Protein 7EQE (pdb70)

B-factor: mean 63.47, std 18.51, range [24.86, 197.57]

InterPro domains:
  IPR001647 DNA-binding HTH domain, TetR-type [PF00440] (18-62)
  IPR001647 DNA-binding HTH domain, TetR-type [PR00455] (16-29)
  IPR001647 DNA-binding HTH domain, TetR-type [PR00455] (37-60)
  IPR001647 DNA-binding HTH domain, TetR-type [PS50977] (10-70)
  IPR009057 Homedomain-like superfamily [SSF46689] (4-80)
  IPR023772 DNA-binding HTH domain, TetR-type, conserved site [PS01081] (28-59)
  IPR050109 HTH-type, TetR-like transcriptional regulator [PTHR30055] (5-181)

Foldseek 3Di:
DVVLVVLLVLLLVVCQPPHLVVDAVNSCVSSVHDPVVVCVNPVGSLRSLCVQPPPLQVLLVVLLVVLVVDDLDLVSLLVSLVSVLVSCNCLSVLQSCRDPVSCVSVDPCVRPNVSLVSNLVSQDPPADPQLNVLSVVLSVQSVCVSHCLVVDDDDSVVSSVVSSVVSSVSNVVSD/DVLLVLLLVLLLVCCLVPNLVRDDVNSLVVSPPSSVCVVVQDDDSLVSLVVNVVVLQVQVVVLLVVLVPDDLDLVSLLVSLVSVLVSPVCLSVLVSLVDPVSVVSDAVSVLVNADPPADPQLNVLSVVLNVLSVCVSNPCVPPDDDPVVSSVVSSVVSSVSNVVSD/DLLDPVVLVVLLVLLLVCCLVVNLVRDDCNSCVSVVHDVVSVCSNPVDSLRSLVVNVVVLLVQLVVLLVVLVPDDLDLVSLLVSLVSLLVSPNCLSLLVSCVDPVSCVSPVPPCSLVSNLVNADPPADPQLRVLSVVLNVLSVCVSVVCVPPDDDPVVSSVVSSVVSSVSNVVSD/DLLDPVVLVVLLVLLLVCCLVPNLVRDDCNSCVSVVHDVVSVCSNPVDSLRSLVVNVVVLLVQLVVLLVVLVPDDLDLVSLLVNLVSLLVSPNVLSLLVSLVDPVSCVSVVDVSLVSNCVNQDVPADPQLRVLSVVLSVLSVCVSPVVVPDDDDPVVSSVVSSVVSVVSSVVSD

Sequence (690 aa):
ANTRDKIQSVALELFIERGYEKTSREIAEGLGITKAALYYHFKAKEEILVAISQGLGGPVDELVAWARTQPRTLETKREVLRRYSEALGAAPLFRIQESGAALRTLGIGQTLNDRIAAIGELYQDGASVRSQVRISDALASVHFGAFFLSAIEGDPEEKRKALLESALETLDSSAANTRDKIQSVALELFIERGYEKTSREIAEGLGITKAALYYHFKAKEEILVAISQGLGGPVDELVAWARTQPRTLETKREVLRRYSEALGAAPLFRIQESGAALRTLIAAIGELYQDGASVRSQVRISDALASVHFGAFFLSAIEGDPEEKRKALLESALETLDSSAHVRGANTRDKIQSVALELFIERGYEKTSREIAEGLGITKAALYYHFKAKEEILVAISQGLGGPVDELVAWARTQPRTLETKREVLRRYSEALGAAPLFRIQESGAALRTLGINDRIAAIGELYQDGASVRSQVRISDALASVHFGAFFLSAIEGDPEEKRKALLESALETLDSSAHVRGANTRDKIQSVALELFIERGYEKTSREIAEGLGITKAALYYHFKAKEEILVAISQGLGGPVDELVAWARTQPRTLETKREVLRRYSEALGAAPLFRIQESGAALRTLGNDRIAAIGELYQDGASVRSQVRISDALASVHFGAFFLSAIEGDPEEKRKALLESALETLDSSA

Radius of gyration: 31.15 Å; Cα contacts (8 Å, |Δi|>4): 762; chains: 4; bounding box: 95×66×66 Å

Solvent-accessible surface area: 34467 Å² total

Organism: Streptomyces griseoluteus (NCBI:txid29306)

Nearest PDB structures (foldseek):
  7eqf-assembly2_C  TM=8.360E-01  e=8.182E-18  Streptomyces griseoluteus
  7eqf-assembly1_A  TM=7.571E-01  e=1.511E-18  Streptomyces griseoluteus
  7eqe-assembly2_C  TM=7.696E-01  e=3.054E-18  Streptomyces griseoluteus
  7eqe-assembly2_D  TM=7.606E-01  e=5.117E-18  Streptomyces griseoluteus
  5ovy-assembly1_A  TM=4.197E-01  e=3.338E-02  Mycobacteroides abscessus ATCC 19977

Structure (mmCIF, N/CA/C/O backbone):
data_7EQE
#
_entry.id   7EQE
#
_cell.length_a   163.790
_cell.length_b   53.130
_cell.length_c   102.940
_cell.angle_alpha   90.000
_cell.angle_beta   104.500
_cell.angle_gamma   90.000
#
_symmetry.space_group_name_H-M   'C 1 2 1'
#
loop_
_atom_site.group_PDB
_atom_site.id
_atom_site.type_symbol
_atom_site.label_atom_id
_atom_site.label_alt_id
_atom_site.label_comp_id
_atom_site.label_asym_id
_atom_site.label_entity_id
_atom_site.label_seq_id
_atom_site.pdbx_PDB_ins_code
_atom_site.Cartn_x
_atom_site.Cartn_y
_atom_site.Cartn_z
_atom_site.occupancy
_atom_site.B_iso_or_equiv
_atom_site.auth_seq_id
_atom_site.auth_comp_id
_atom_site.auth_asym_id
_atom_site.auth_atom_id
_atom_site.pdbx_PDB_model_num
ATOM 1 N N . ALA A 1 18 ? 94.005 18.466 9.681 1.00 96.53 10 ALA A N 1
ATOM 2 C CA . ALA A 1 18 ? 94.291 19.047 8.375 1.00 97.90 10 ALA A CA 1
ATOM 3 C C . ALA A 1 18 ? 95.276 20.205 8.497 1.00 98.12 10 ALA A C 1
ATOM 4 O O . ALA A 1 18 ? 95.070 21.126 9.287 1.00 96.09 10 ALA A O 1
ATOM 6 N N . ASN A 1 19 ? 96.354 20.150 7.710 1.00 97.70 11 ASN A N 1
ATOM 7 C CA . ASN A 1 19 ? 97.340 21.225 7.738 1.00 99.99 11 ASN A CA 1
ATOM 8 C C . ASN A 1 19 ? 96.787 22.504 7.122 1.00 91.15 11 ASN A C 1
ATOM 9 O O . ASN A 1 19 ? 97.125 23.604 7.575 1.00 88.79 11 ASN A O 1
ATOM 14 N N . THR A 1 20 ? 95.940 22.384 6.095 1.00 86.21 12 THR A N 1
ATOM 15 C CA . THR A 1 20 ? 95.295 23.564 5.527 1.00 83.55 12 THR A CA 1
ATOM 16 C C . THR A 1 20 ? 94.353 24.219 6.528 1.00 85.50 12 THR A C 1
ATOM 17 O O . THR A 1 20 ? 94.205 25.446 6.529 1.00 78.02 12 THR A O 1
ATOM 21 N N . ARG A 1 21 ? 93.719 23.420 7.387 1.00 81.82 13 ARG A N 1
ATOM 22 C CA . ARG A 1 21 ? 92.798 23.969 8.374 1.00 75.85 13 ARG A CA 1
ATOM 23 C C . ARG A 1 21 ? 93.532 24.847 9.379 1.00 76.57 13 ARG A C 1
ATOM 24 O O . ARG A 1 21 ? 93.031 25.908 9.769 1.00 69.60 13 ARG A O 1
ATOM 32 N N . ASP A 1 22 ? 94.726 24.426 9.805 1.00 75.31 14 ASP A N 1
ATOM 33 C CA . ASP A 1 22 ? 95.507 25.236 10.736 1.00 70.27 14 ASP A CA 1
ATOM 34 C C . ASP A 1 22 ? 96.031 26.498 10.065 1.00 73.17 14 ASP A C 1
ATOM 35 O O . ASP A 1 22 ? 96.122 27.555 10.702 1.00 74.57 14 ASP A O 1
ATOM 40 N N . LYS A 1 23 ? 96.384 26.408 8.780 1.00 74.40 15 LYS A N 1
ATOM 41 C CA . LYS A 1 23 ? 96.908 27.570 8.071 1.00 72.82 15 LYS A CA 1
ATOM 42 C C . LYS A 1 23 ? 95.857 28.664 7.933 1.00 71.45 15 LYS A C 1
ATOM 43 O O . LYS A 1 23 ? 96.199 29.852 7.924 1.00 65.39 15 LYS A O 1
ATOM 49 N N . ILE A 1 24 ? 94.580 28.286 7.829 1.00 71.08 16 ILE A N 1
ATOM 50 C CA . ILE A 1 24 ? 93.513 29.279 7.777 1.00 65.27 16 ILE A CA 1
ATOM 51 C C . ILE A 1 24 ? 93.407 30.014 9.106 1.00 65.33 16 ILE A C 1
ATOM 52 O O . ILE A 1 24 ? 93.246 31.240 9.143 1.00 58.06 16 ILE A O 1
ATOM 57 N N . GLN A 1 25 ? 93.498 29.279 10.217 1.00 63.93 17 GLN A N 1
ATOM 58 C CA . GLN A 1 25 ? 93.375 29.901 11.531 1.00 62.97 17 GLN A CA 1
ATOM 59 C C . GLN A 1 25 ? 94.535 30.849 11.807 1.00 60.74 17 GLN A C 1
ATOM 60 O O . GLN A 1 25 ? 94.346 31.907 12.418 1.00 61.99 17 GLN A O 1
ATOM 66 N N . SER A 1 26 ? 95.741 30.488 11.363 1.00 64.37 18 SER A N 1
ATOM 67 C CA . SER A 1 26 ? 96.898 31.352 11.575 1.00 61.87 18 SER A CA 1
ATOM 68 C C . SER A 1 26 ? 96.759 32.650 10.791 1.00 62.47 18 SER A C 1
ATOM 69 O O . SER A 1 26 ? 96.957 33.742 11.334 1.00 65.07 18 SER A O 1
ATOM 72 N N . VAL A 1 27 ? 96.410 32.548 9.506 1.00 67.60 19 VAL A N 1
ATOM 73 C CA . VAL A 1 27 ? 96.227 33.743 8.688 1.00 64.25 19 VAL A CA 1
ATOM 74 C C . VAL A 1 27 ? 95.071 34.579 9.221 1.00 60.96 19 VAL A C 1
ATOM 75 O O . VAL A 1 27 ? 95.130 35.814 9.230 1.00 65.00 19 VAL A O 1
ATOM 79 N N . ALA A 1 28 ? 94.009 33.920 9.690 1.00 59.40 20 ALA A N 1
ATOM 80 C CA . ALA A 1 28 ? 92.881 34.654 10.253 1.00 64.56 20 ALA A CA 1
ATOM 81 C C . ALA A 1 28 ? 93.273 35.380 11.534 1.00 65.06 20 ALA A C 1
ATOM 82 O O . ALA A 1 28 ? 92.912 36.548 11.722 1.00 58.92 20 ALA A O 1
ATOM 84 N N . LEU A 1 29 ? 94.016 34.709 12.420 1.00 64.53 21 LEU A N 1
ATOM 85 C CA . LEU A 1 29 ? 94.428 35.339 13.671 1.00 67.88 21 LEU A CA 1
ATOM 86 C C . LEU A 1 29 ? 95.305 36.557 13.409 1.00 65.81 21 LEU A C 1
ATOM 87 O O . LEU A 1 29 ? 95.163 37.588 14.077 1.00 73.09 21 LEU A O 1
ATOM 92 N N . GLU A 1 30 ? 96.220 36.456 12.441 1.00 65.00 22 GLU A N 1
ATOM 93 C CA . GLU A 1 30 ? 97.058 37.599 12.095 1.00 75.64 22 GLU A CA 1
ATOM 94 C C . GLU A 1 30 ? 96.217 38.768 11.599 1.00 71.71 22 GLU A C 1
ATOM 95 O O . GLU A 1 30 ? 96.447 39.918 11.991 1.00 71.17 22 GLU A O 1
ATOM 101 N N . LEU A 1 31 ? 95.225 38.492 10.748 1.00 65.46 23 LEU A N 1
ATOM 102 C CA . LEU A 1 31 ? 94.346 39.552 10.268 1.00 66.44 23 LEU A CA 1
ATOM 103 C C . LEU A 1 31 ? 93.419 40.042 11.373 1.00 69.09 23 LEU A C 1
ATOM 104 O O . LEU A 1 31 ? 93.074 41.229 11.419 1.00 70.40 23 LEU A O 1
ATOM 109 N N . PHE A 1 32 ? 92.998 39.141 12.268 1.00 69.61 24 PHE A N 1
ATOM 110 C CA . PHE A 1 32 ? 92.174 39.554 13.401 1.00 71.02 24 PHE A CA 1
ATOM 111 C C . PHE A 1 32 ? 92.899 40.582 14.260 1.00 72.79 24 PHE A C 1
ATOM 112 O O . PHE A 1 32 ? 92.296 41.559 14.719 1.00 70.20 24 PHE A O 1
ATOM 120 N N . ILE A 1 33 ? 94.197 40.377 14.487 1.00 75.21 25 ILE A N 1
ATOM 121 C CA . ILE A 1 33 ? 94.976 41.298 15.308 1.00 77.44 25 ILE A CA 1
ATOM 122 C C . ILE A 1 33 ? 95.286 42.581 14.546 1.00 78.89 25 ILE A C 1
ATOM 123 O O . ILE A 1 33 ? 95.198 43.681 15.102 1.00 75.00 25 ILE A O 1
ATOM 128 N N . GLU A 1 34 ? 95.637 42.463 13.263 1.00 80.17 26 GLU A N 1
ATOM 129 C CA . GLU A 1 34 ? 96.138 43.614 12.517 1.00 81.03 26 GLU A CA 1
ATOM 130 C C . GLU A 1 34 ? 95.055 44.667 12.317 1.00 77.28 26 GLU A C 1
ATOM 131 O O . GLU A 1 34 ? 95.263 45.849 12.616 1.00 82.13 26 GLU A O 1
ATOM 137 N N . ARG A 1 35 ? 93.890 44.261 11.809 1.00 81.03 27 ARG A N 1
ATOM 138 C CA . ARG A 1 35 ? 92.844 45.204 11.447 1.00 84.38 27 ARG A CA 1
ATOM 139 C C . ARG A 1 35 ? 91.535 45.008 12.200 1.00 78.97 27 ARG A C 1
ATOM 140 O O . ARG A 1 35 ? 90.654 45.870 12.099 1.00 76.34 27 ARG A O 1
ATOM 148 N N . GLY A 1 36 ? 91.379 43.927 12.942 1.00 74.81 28 GLY A N 1
ATOM 149 C CA . GLY A 1 36 ? 90.168 43.737 13.714 1.00 68.75 28 GLY A CA 1
ATOM 150 C C . GLY A 1 36 ? 89.358 42.556 13.212 1.00 75.51 28 GLY A C 1
ATOM 151 O O . GLY A 1 36 ? 89.351 42.229 12.017 1.00 78.54 28 GLY A O 1
ATOM 152 N N . TYR A 1 37 ? 88.657 41.901 14.142 1.00 74.87 29 TYR A N 1
ATOM 153 C CA . TYR A 1 37 ? 87.837 40.749 13.783 1.00 72.57 29 TYR A CA 1
ATOM 154 C C . TYR A 1 37 ? 86.639 41.162 12.936 1.00 76.61 29 TYR A C 1
ATOM 155 O O . TYR A 1 37 ? 86.309 40.492 11.951 1.00 80.46 29 TYR A O 1
ATOM 164 N N . GLU A 1 38 ? 85.973 42.257 13.307 1.00 77.30 30 GLU A N 1
ATOM 165 C CA . GLU A 1 38 ? 84.804 42.698 12.553 1.00 77.64 30 GLU A CA 1
ATOM 166 C C . GLU A 1 38 ? 85.207 43.354 11.238 1.00 75.46 30 GLU A C 1
ATOM 167 O O . GLU A 1 38 ? 84.496 43.231 10.234 1.00 73.71 30 GLU A O 1
ATOM 173 N N . LYS A 1 39 ? 86.345 44.055 11.225 1.00 78.34 31 LYS A N 1
ATOM 174 C CA . LYS A 1 39 ? 86.781 44.740 10.012 1.00 78.44 31 LYS A CA 1
ATOM 175 C C . LYS A 1 39 ? 87.190 43.748 8.930 1.00 80.68 31 LYS A C 1
ATOM 176 O O . LYS A 1 39 ? 86.875 43.944 7.750 1.00 92.52 31 LYS A O 1
ATOM 182 N N . THR A 1 40 ? 87.894 42.685 9.305 1.00 69.82 32 THR A N 1
ATOM 183 C CA . THR A 1 40 ? 88.305 41.691 8.328 1.00 77.56 32 THR A CA 1
ATOM 184 C C . THR A 1 40 ? 87.106 40.858 7.881 1.00 76.27 32 THR A C 1
ATOM 185 O O . THR A 1 40 ? 86.090 40.751 8.574 1.00 78.28 32 THR A O 1
ATOM 189 N N . SER A 1 41 ? 87.234 40.267 6.696 1.00 74.06 33 SER A N 1
ATOM 190 C CA . SER A 1 41 ? 86.165 39.490 6.090 1.00 71.81 33 SER A CA 1
ATOM 191 C C . SER A 1 41 ? 86.731 38.193 5.528 1.00 66.72 33 SER A C 1
ATOM 192 O O . SER A 1 41 ? 87.947 38.003 5.436 1.00 62.88 33 SER A O 1
ATOM 203 N N . ARG A 1 43 ? 86.580 37.385 2.545 1.00 70.69 35 ARG A N 1
ATOM 204 C CA . ARG A 1 43 ? 87.269 37.777 1.321 1.00 70.65 35 ARG A CA 1
ATOM 205 C C . ARG A 1 43 ? 88.738 38.082 1.588 1.00 69.16 35 ARG A C 1
ATOM 206 O O . ARG A 1 43 ? 89.612 37.710 0.796 1.00 70.41 35 ARG A O 1
ATOM 214 N N . GLU A 1 44 ? 89.033 38.741 2.710 1.00 70.78 36 GLU A N 1
ATOM 215 C CA . GLU A 1 44 ? 90.415 39.075 3.034 1.00 65.63 36 GLU A CA 1
ATOM 216 C C . GLU A 1 44 ? 91.189 37.874 3.562 1.00 60.54 36 GLU A C 1
ATOM 217 O O . GLU A 1 44 ? 92.416 37.824 3.425 1.00 55.70 36 GLU A O 1
ATOM 223 N N . ILE A 1 45 ? 90.501 36.907 4.168 1.00 61.72 37 ILE A N 1
ATOM 224 C CA . ILE A 1 45 ? 91.185 35.738 4.710 1.00 63.25 37 ILE A CA 1
ATOM 225 C C . ILE A 1 45 ? 91.560 34.766 3.598 1.00 59.24 37 ILE A C 1
ATOM 226 O O . ILE A 1 45 ? 92.647 34.177 3.615 1.00 53.24 37 ILE A O 1
ATOM 231 N N . ALA A 1 46 ? 90.679 34.591 2.612 1.00 62.79 38 ALA A N 1
ATOM 232 C CA . ALA A 1 46 ? 90.991 33.711 1.492 1.00 55.52 38 ALA A CA 1
ATOM 233 C C . ALA A 1 46 ? 92.091 34.298 0.616 1.00 65.66 38 ALA A C 1
ATOM 234 O O . ALA A 1 46 ? 92.969 33.567 0.141 1.00 60.55 38 ALA A O 1
ATOM 236 N N . GLU A 1 47 ? 92.064 35.615 0.391 1.00 61.41 39 GLU A N 1
ATOM 237 C CA . GLU A 1 47 ? 93.101 36.246 -0.419 1.00 65.24 39 GLU A CA 1
ATOM 238 C C . GLU A 1 47 ? 94.458 36.214 0.274 1.00 68.72 39 GLU A C 1
ATOM 239 O O . GLU A 1 47 ? 95.492 36.119 -0.396 1.00 65.03 39 GLU A O 1
ATOM 245 N N . GLY A 1 48 ? 94.476 36.288 1.606 1.00 69.35 40 GLY A N 1
ATOM 246 C CA . GLY A 1 48 ? 95.742 36.270 2.320 1.00 65.66 40 GLY A CA 1
ATOM 247 C C . GLY A 1 48 ? 96.437 34.923 2.255 1.00 60.89 40 GLY A C 1
ATOM 248 O O . GLY A 1 48 ? 97.667 34.852 2.185 1.00 64.49 40 GLY A O 1
ATOM 249 N N . LEU A 1 49 ? 95.663 33.837 2.281 1.00 59.15 41 LEU A N 1
ATOM 250 C CA . LEU A 1 49 ? 96.254 32.507 2.196 1.00 69.91 41 LEU A CA 1
ATOM 251 C C . LEU A 1 49 ? 96.596 32.127 0.761 1.00 69.34 41 LEU A C 1
ATOM 252 O O . LEU A 1 49 ? 97.536 31.358 0.535 1.00 70.45 41 LEU A O 1
ATOM 257 N N . GLY A 1 50 ? 95.862 32.655 -0.210 1.00 66.01 42 GLY A N 1
ATOM 258 C CA . GLY A 1 50 ? 96.060 32.299 -1.597 1.00 61.00 42 GLY A CA 1
ATOM 259 C C . GLY A 1 50 ? 95.128 31.236 -2.129 1.00 64.79 42 GLY A C 1
ATOM 260 O O . GLY A 1 50 ? 95.426 30.647 -3.175 1.00 64.37 42 GLY A O 1
ATOM 261 N N . ILE A 1 51 ? 94.021 30.964 -1.446 1.00 63.96 43 ILE A N 1
ATOM 262 C CA . ILE A 1 51 ? 93.047 29.985 -1.897 1.00 58.70 43 ILE A CA 1
ATOM 263 C C . ILE A 1 51 ? 91.779 30.715 -2.330 1.00 60.08 43 ILE A C 1
ATOM 264 O O . ILE A 1 51 ? 91.628 31.922 -2.135 1.00 56.63 43 ILE A O 1
ATOM 269 N N . THR A 1 52 ? 90.861 29.965 -2.931 1.00 57.69 44 THR A N 1
ATOM 270 C CA . THR A 1 52 ? 89.625 30.545 -3.429 1.00 54.99 44 THR A CA 1
ATOM 271 C C . THR A 1 52 ? 88.593 30.663 -2.312 1.00 60.77 44 THR A C 1
ATOM 272 O O . THR A 1 52 ? 88.720 30.062 -1.242 1.00 58.74 44 THR A O 1
ATOM 276 N N . LYS A 1 53 ? 87.557 31.464 -2.579 1.00 61.04 45 LYS A N 1
ATOM 277 C CA . LYS A 1 53 ? 86.457 31.596 -1.629 1.00 56.99 45 LYS A CA 1
ATOM 278 C C . LYS A 1 53 ? 85.799 30.250 -1.360 1.00 54.65 45 LYS A C 1
ATOM 279 O O . LYS A 1 53 ? 85.480 29.924 -0.211 1.00 57.35 45 LYS A O 1
ATOM 285 N N . ALA A 1 54 ? 85.592 29.450 -2.409 1.00 56.66 46 ALA A N 1
ATOM 286 C CA . ALA A 1 54 ? 84.963 28.146 -2.235 1.00 54.44 46 ALA A CA 1
ATOM 287 C C . ALA A 1 54 ? 85.840 27.212 -1.411 1.00 53.79 46 ALA A C 1
ATOM 288 O O . ALA A 1 54 ? 85.329 26.400 -0.631 1.00 58.42 46 ALA A O 1
ATOM 290 N N . ALA A 1 55 ? 87.161 27.309 -1.571 1.00 56.93 47 ALA A N 1
ATOM 291 C CA . ALA A 1 55 ? 88.060 26.489 -0.765 1.00 60.92 47 ALA A CA 1
ATOM 292 C C . ALA A 1 55 ? 88.024 26.910 0.699 1.00 58.08 47 ALA A C 1
ATOM 293 O O . ALA A 1 55 ? 88.145 26.068 1.597 1.00 53.00 47 ALA A O 1
ATOM 295 N N . LEU A 1 56 ? 87.854 28.209 0.958 1.00 52.58 48 LEU A N 1
ATOM 296 C CA . LEU A 1 56 ? 87.778 28.685 2.336 1.00 56.30 48 LEU A CA 1
ATOM 297 C C . LEU A 1 56 ? 86.500 28.211 3.018 1.00 53.72 48 LEU A C 1
ATOM 298 O O . LEU A 1 56 ? 86.534 27.769 4.172 1.00 53.41 48 LEU A O 1
ATOM 303 N N . TYR A 1 57 ? 85.363 28.294 2.321 1.00 56.74 49 TYR A N 1
ATOM 304 C CA . TYR A 1 57 ? 84.094 27.894 2.920 1.00 55.68 49 TYR A CA 1
ATOM 305 C C . TYR A 1 57 ? 83.979 26.385 3.094 1.00 59.01 49 TYR A C 1
ATOM 306 O O . TYR A 1 57 ? 83.144 25.928 3.882 1.00 64.34 49 TYR A O 1
ATOM 315 N N . TYR A 1 58 ? 84.794 25.603 2.384 1.00 53.47 50 TYR A N 1
ATOM 316 C CA . TYR A 1 58 ? 84.772 24.157 2.573 1.00 54.03 50 TYR A CA 1
ATOM 317 C C . TYR A 1 58 ? 85.276 23.777 3.960 1.00 56.02 50 TYR A C 1
ATOM 318 O O . TYR A 1 58 ? 84.779 22.823 4.568 1.00 58.75 50 TYR A O 1
ATOM 327 N N . HIS A 1 59 ? 86.262 24.512 4.473 1.00 56.15 51 HIS A N 1
ATOM 328 C CA . HIS A 1 59 ? 86.815 24.230 5.791 1.00 62.48 51 HIS A CA 1
ATOM 329 C C . HIS A 1 59 ? 86.050 24.924 6.909 1.00 62.20 51 HIS A C 1
ATOM 330 O O . HIS A 1 59 ? 85.947 24.377 8.013 1.00 58.32 51 HIS A O 1
ATOM 337 N N . PHE A 1 60 ? 85.507 26.113 6.650 1.00 54.23 52 PHE A N 1
ATOM 338 C CA . PHE A 1 60 ? 84.779 26.872 7.658 1.00 54.62 52 PHE A CA 1
ATOM 339 C C . PHE A 1 60 ? 83.586 27.557 7.012 1.00 57.68 52 PHE A C 1
ATOM 340 O O . PHE A 1 60 ? 83.748 28.305 6.043 1.00 59.46 52 PHE A O 1
ATOM 348 N N . LYS A 1 61 ? 82.393 27.312 7.560 1.00 54.03 53 LYS A N 1
ATOM 349 C CA . LYS A 1 61 ? 81.168 27.835 6.964 1.00 51.17 53 LYS A CA 1
ATOM 350 C C . LYS A 1 61 ? 81.006 29.334 7.182 1.00 53.64 53 LYS A C 1
ATOM 351 O O . LYS A 1 61 ? 80.307 29.993 6.405 1.00 58.76 53 LYS A O 1
ATOM 357 N N . ALA A 1 62 ? 81.625 29.889 8.221 1.00 46.09 54 ALA A N 1
ATOM 358 C CA . ALA A 1 62 ? 81.517 31.316 8.490 1.00 54.63 54 ALA A CA 1
ATOM 359 C C . ALA A 1 62 ? 82.748 31.779 9.255 1.00 52.21 54 ALA A C 1
ATOM 360 O O . ALA A 1 62 ? 83.526 30.973 9.773 1.00 54.63 54 ALA A O 1
ATOM 362 N N . LYS A 1 63 ? 82.915 33.104 9.317 1.00 44.68 55 LYS A N 1
ATOM 363 C CA . LYS A 1 63 ? 84.044 33.678 10.044 1.00 45.94 55 LYS A CA 1
ATOM 364 C C . LYS A 1 63 ? 83.995 33.319 11.523 1.00 54.27 55 LYS A C 1
ATOM 365 O O . LYS A 1 63 ? 85.043 33.191 12.167 1.00 52.46 55 LYS A O 1
ATOM 371 N N . GLU A 1 64 ? 82.791 33.154 12.075 1.00 54.28 56 GLU A N 1
ATOM 372 C CA . GLU A 1 64 ? 82.657 32.792 13.481 1.00 55.83 56 GLU A CA 1
ATOM 373 C C . GLU A 1 64 ? 83.227 31.409 13.766 1.00 52.80 56 GLU A C 1
ATOM 374 O O . GLU A 1 64 ? 83.742 31.170 14.863 1.00 56.85 56 GLU A O 1
ATOM 380 N N . GLU A 1 65 ? 83.151 30.491 12.800 1.00 51.56 57 GLU A N 1
ATOM 381 C CA . GLU A 1 65 ? 83.657 29.143 13.035 1.00 58.90 57 GLU A CA 1
ATOM 382 C C . GLU A 1 65 ? 85.177 29.122 13.118 1.00 58.84 57 GLU A C 1
ATOM 383 O O . GLU A 1 65 ? 85.746 28.263 13.802 1.00 53.60 57 GLU A O 1
ATOM 389 N N . ILE A 1 66 ? 85.849 30.053 12.437 1.00 52.60 58 ILE A N 1
ATOM 390 C CA . ILE A 1 66 ? 87.298 30.159 12.567 1.00 54.58 58 ILE A CA 1
ATOM 391 C C . ILE A 1 66 ? 87.667 30.677 13.950 1.00 52.78 58 ILE A C 1
ATOM 392 O O . ILE A 1 66 ? 88.622 30.199 14.575 1.00 51.04 58 ILE A O 1
ATOM 397 N N . LEU A 1 67 ? 86.917 31.660 14.450 1.00 49.75 59 LEU A N 1
ATOM 398 C CA . LEU A 1 67 ? 87.184 32.196 15.779 1.00 51.91 59 LEU A CA 1
ATOM 399 C C . LEU A 1 67 ? 86.957 31.141 16.856 1.00 50.89 59 LEU A C 1
ATOM 400 O O . LEU A 1 67 ? 87.692 31.087 17.848 1.00 52.84 59 LEU A O 1
ATOM 405 N N . VAL A 1 68 ? 85.946 30.289 16.675 1.00 47.58 60 VAL A N 1
ATOM 406 C CA . VAL A 1 68 ? 85.717 29.208 17.628 1.00 51.00 60 VAL A CA 1
ATOM 407 C C . VAL A 1 68 ? 86.859 28.200 17.575 1.00 58.60 60 VAL A C 1
ATOM 408 O O . VAL A 1 68 ? 87.333 27.726 18.615 1.00 60.25 60 VAL A O 1
ATOM 412 N N . ALA A 1 69 ? 87.331 27.869 16.370 1.00 58.68 61 ALA A N 1
ATOM 413 C CA . ALA A 1 69 ? 88.437 26.926 16.245 1.00 53.02 61 ALA A CA 1
ATOM 414 C C . ALA A 1 69 ? 89.734 27.498 16.805 1.00 55.56 61 ALA A C 1
ATOM 415 O O . ALA A 1 69 ? 90.572 26.744 17.313 1.00 57.54 61 ALA A O 1
ATOM 417 N N . ILE A 1 70 ? 89.917 28.818 16.724 1.00 55.42 62 ILE A N 1
ATOM 418 C CA . ILE A 1 70 ? 91.119 29.441 17.273 1.00 52.11 62 ILE A CA 1
ATOM 419 C C . ILE A 1 70 ? 91.150 29.295 18.789 1.00 57.63 62 ILE A C 1
ATOM 420 O O . ILE A 1 70 ? 92.187 28.961 19.376 1.00 64.38 62 ILE A O 1
ATOM 425 N N . SER A 1 71 ? 90.015 29.529 19.444 1.00 61.92 63 SER A N 1
ATOM 426 C CA . SER A 1 71 ? 89.914 29.446 20.895 1.00 64.49 63 SER A CA 1
ATOM 427 C C . SER A 1 71 ? 89.684 28.027 21.400 1.00 62.53 63 SER A C 1
ATOM 428 O O . SER A 1 71 ? 89.393 27.850 22.588 1.00 75.58 63 SER A O 1
ATOM 431 N N . GLN A 1 72 ? 89.807 27.022 20.538 1.00 69.11 64 GLN A N 1
ATOM 432 C CA . GLN A 1 72 ? 89.468 25.652 20.894 1.00 70.19 64 GLN A CA 1
ATOM 433 C C . GLN A 1 72 ? 90.674 24.932 21.481 1.00 72.40 64 GLN A C 1
ATOM 434 O O . GLN A 1 72 ? 91.811 25.148 21.053 1.00 68.88 64 GLN A O 1
ATOM 440 N N . GLY A 1 73 ? 90.414 24.081 22.471 1.00 84.35 65 GLY A N 1
ATOM 441 C CA . GLY A 1 73 ? 91.444 23.260 23.078 1.00 86.79 65 GLY A CA 1
ATOM 442 C C . GLY A 1 73 ? 92.365 24.004 24.024 1.00 89.57 65 GLY A C 1
ATOM 443 O O . GLY A 1 73 ? 93.025 23.391 24.870 1.00 91.43 65 GLY A O 1
ATOM 444 N N . LEU A 1 74 ? 92.413 25.332 23.895 1.00 86.37 66 LEU A N 1
ATOM 445 C CA . LEU A 1 74 ? 93.318 26.141 24.703 1.00 83.14 66 LEU A CA 1
ATOM 446 C C . LEU A 1 74 ? 92.886 26.221 26.161 1.00 77.21 66 LEU A C 1
ATOM 447 O O . LEU A 1 74 ? 93.723 26.496 27.027 1.00 79.84 66 LEU A O 1
ATOM 452 N N . GLY A 1 75 ? 91.609 25.986 26.453 1.00 77.64 67 GLY A N 1
ATOM 453 C CA . GLY A 1 75 ? 91.089 26.052 27.801 1.00 64.26 67 GLY A CA 1
ATOM 454 C C . GLY A 1 75 ? 91.045 24.742 28.556 1.00 77.59 67 GLY A C 1
ATOM 455 O O . GLY A 1 75 ? 90.547 24.713 29.685 1.00 71.38 67 GLY A O 1
ATOM 456 N N . GLY A 1 76 ? 91.543 23.656 27.968 1.00 82.71 68 GLY A N 1
ATOM 457 C CA . GLY A 1 76 ? 91.587 22.367 28.619 1.00 62.46 68 GLY A CA 1
ATOM 458 C C . GLY A 1 76 ? 92.366 22.338 29.924 1.00 66.29 68 GLY A C 1
ATOM 459 O O . GLY A 1 76 ? 91.881 21.826 30.938 1.00 58.86 68 GLY A O 1
ATOM 460 N N . PRO A 1 77 ? 93.600 22.860 29.922 1.00 66.41 69 PRO A N 1
ATOM 461 C CA . PRO A 1 77 ? 94.399 22.853 31.161 1.00 58.83 69 PRO A CA 1
ATOM 462 C C . PRO A 1 77 ? 93.749 23.570 32.336 1.00 52.26 69 PRO A C 1
ATOM 463 O O . PRO A 1 77 ? 94.121 23.294 33.483 1.00 52.90 69 PRO A O 1
ATOM 467 N N . VAL A 1 78 ? 92.802 24.478 32.095 1.00 52.39 70 VAL A N 1
ATOM 468 C CA . VAL A 1 78 ? 92.156 25.189 33.197 1.00 53.24 70 VAL A CA 1
ATOM 469 C C . VAL A 1 78 ? 91.274 24.242 34.000 1.00 52.59 70 VAL A C 1
ATOM 470 O O . VAL A 1 78 ? 91.303 24.238 35.237 1.00 49.42 70 VAL A O 1
ATOM 474 N N . ASP A 1 79 ? 90.466 23.434 33.308 1.00 60.70 71 ASP A N 1
ATOM 475 C CA . ASP A 1 79 ? 89.633 22.453 33.996 1.00 55.05 71 ASP A CA 1
ATOM 476 C C . ASP A 1 79 ? 90.486 21.459 34.773 1.00 43.75 71 ASP A C 1
ATOM 477 O O . ASP A 1 79 ? 90.129 21.060 35.887 1.00 50.14 71 ASP A O 1
ATOM 482 N N . GLU A 1 80 ? 91.621 21.053 34.199 1.00 41.32 72 GLU A N 1
ATOM 483 C CA . GLU A 1 80 ? 92.545 20.181 34.915 1.00 53.06 72 GLU A CA 1
ATOM 484 C C . GLU A 1 80 ? 93.147 20.879 36.129 1.00 52.79 72 GLU A C 1
ATOM 485 O O . GLU A 1 80 ? 93.442 20.222 37.134 1.00 55.61 72 GLU A O 1
ATOM 491 N N . LEU A 1 81 ? 93.331 22.200 36.059 1.00 54.14 73 LEU A N 1
ATOM 492 C CA . LEU A 1 81 ? 93.876 22.931 37.198 1.00 52.22 73 LEU A CA 1
ATOM 493 C C . LEU A 1 81 ? 92.889 22.957 38.359 1.00 42.55 73 LEU A C 1
ATOM 494 O O . LEU A 1 81 ? 93.288 22.825 39.522 1.00 40.47 73 LEU A O 1
ATOM 499 N N . VAL A 1 82 ? 91.598 23.117 38.062 1.00 37.34 74 VAL A N 1
ATOM 500 C CA . VAL A 1 82 ? 90.584 23.150 39.113 1.00 42.28 74 VAL A CA 1
ATOM 501 C C . VAL A 1 82 ? 90.484 21.796 39.805 1.00 54.53 74 VAL A C 1
ATOM 502 O O . VAL A 1 82 ? 90.470 21.711 41.039 1.00 56.88 74 VAL A O 1
ATOM 506 N N . ALA A 1 83 ? 90.404 20.716 39.021 1.00 49.20 75 ALA A N 1
ATOM 507 C CA . ALA A 1 83 ? 90.310 19.381 39.604 1.00 50.28 75 ALA A CA 1
ATOM 508 C C . ALA A 1 83 ? 91.552 19.053 40.425 1.00 49.65 75 ALA A C 1
ATOM 509 O O . ALA A 1 83 ? 91.471 18.363 41.449 1.00 47.54 75 ALA A O 1
ATOM 511 N N . TRP A 1 84 ? 92.715 19.542 39.987 1.00 47.55 76 TRP A N 1
ATOM 512 C CA . TRP A 1 84 ? 93.945 19.344 40.746 1.00 44.34 76 TRP A CA 1
ATOM 513 C C . TRP A 1 84 ? 93.968 20.189 42.015 1.00 48.53 76 TRP A C 1
ATOM 514 O O . TRP A 1 84 ? 94.596 19.800 43.007 1.00 51.98 76 TRP A O 1
ATOM 525 N N . ALA A 1 85 ? 93.291 21.340 42.005 1.00 45.93 77 ALA A N 1
ATOM 526 C CA . ALA A 1 85 ? 93.305 22.217 43.171 1.00 47.36 77 ALA A CA 1
ATOM 527 C C . ALA A 1 85 ? 92.484 21.646 44.318 1.00 43.56 77 ALA A C 1
ATOM 528 O O . ALA A 1 85 ? 92.837 21.839 45.487 1.00 47.44 77 ALA A O 1
ATOM 530 N N . ARG A 1 86 ? 91.394 20.943 44.012 1.00 42.95 78 ARG A N 1
ATOM 531 C CA . ARG A 1 86 ? 90.604 20.282 45.044 1.00 51.68 78 ARG A CA 1
ATOM 532 C C . ARG A 1 86 ? 91.312 19.072 45.639 1.00 49.33 78 ARG A C 1
ATOM 533 O O . ARG A 1 86 ? 90.731 18.386 46.486 1.00 50.41 78 ARG A O 1
ATOM 541 N N . THR A 1 87 ? 92.548 18.807 45.216 1.00 48.41 79 THR A N 1
ATOM 542 C CA . THR A 1 87 ? 93.339 17.673 45.664 1.00 44.64 79 THR A CA 1
ATOM 543 C C . THR A 1 87 ? 94.482 18.073 46.589 1.00 43.26 79 THR A C 1
ATOM 544 O O . THR A 1 87 ? 94.953 17.237 47.368 1.00 50.42 79 THR A O 1
ATOM 548 N N . GLN A 1 88 ? 94.892 19.337 46.570 1.00 40.33 80 GLN A N 1
ATOM 549 C CA . GLN A 1 88 ? 96.038 19.876 47.282 1.00 42.12 80 GLN A CA 1
ATOM 550 C C . GLN A 1 88 ? 95.638 20.423 48.649 1.00 38.21 80 GLN A C 1
ATOM 551 O O . GLN A 1 88 ? 94.478 20.788 48.866 1.00 38.89 80 GLN A O 1
ATOM 557 N N . PRO A 1 89 ? 96.580 20.484 49.588 1.00 37.82 81 PRO A N 1
ATOM 558 C CA . PRO A 1 89 ? 96.293 21.135 50.869 1.00 39.49 81 PRO A CA 1
ATOM 559 C C . PRO A 1 89 ? 96.228 22.645 50.713 1.00 39.98 81 PRO A C 1
ATOM 560 O O . PRO A 1 89 ? 96.887 23.235 49.855 1.00 39.27 81 PRO A O 1
ATOM 564 N N . ARG A 1 90 ? 95.414 23.274 51.562 1.00 47.55 82 ARG A N 1
ATOM 565 C CA . ARG A 1 90 ? 95.212 24.723 51.512 1.00 44.26 82 ARG A CA 1
ATOM 566 C C . ARG A 1 90 ? 96.394 25.422 52.187 1.00 45.09 82 ARG A C 1
ATOM 567 O O . ARG A 1 90 ? 96.301 25.980 53.282 1.00 51.10 82 ARG A O 1
ATOM 575 N N . THR A 1 91 ? 97.530 25.380 51.499 1.00 38.54 83 THR A N 1
ATOM 576 C CA . THR A 1 91 ? 98.768 25.983 51.965 1.00 43.56 83 THR A CA 1
ATOM 577 C C . THR A 1 91 ? 99.232 27.045 50.974 1.00 51.16 83 THR A C 1
ATOM 578 O O . THR A 1 91 ? 98.740 27.137 49.846 1.00 52.60 83 THR A O 1
ATOM 582 N N . LEU A 1 92 ? 100.198 27.854 51.414 1.00 41.98 84 LEU A N 1
ATOM 583 C CA . LEU A 1 92 ? 100.692 28.938 50.570 1.00 47.67 84 LEU A CA 1
ATOM 584 C C . LEU A 1 92 ? 101.475 28.410 49.375 1.00 46.38 84 LEU A C 1
ATOM 585 O O . LEU A 1 92 ? 101.466 29.032 48.307 1.00 47.62 84 LEU A O 1
ATOM 590 N N . GLU A 1 93 ? 102.157 27.275 49.534 1.00 51.14 85 GLU A N 1
ATOM 591 C CA . GLU A 1 93 ? 102.839 26.663 48.399 1.00 45.31 85 GLU A CA 1
ATOM 592 C C . GLU A 1 93 ? 101.847 26.181 47.349 1.00 42.17 85 GLU A C 1
ATOM 593 O O . GLU A 1 93 ? 102.142 26.231 46.150 1.00 41.17 85 GLU A O 1
ATOM 599 N N . THR A 1 94 ? 100.669 25.720 47.775 1.00 38.94 86 THR A N 1
ATOM 600 C CA . THR A 1 94 ? 99.640 25.331 46.817 1.00 39.02 86 THR A CA 1
ATOM 601 C C . THR A 1 94 ? 99.140 26.537 46.033 1.00 40.59 86 THR A C 1
ATOM 602 O O . THR A 1 94 ? 99.119 26.516 44.798 1.00 39.36 86 THR A O 1
ATOM 606 N N . LYS A 1 95 ? 98.727 27.597 46.737 1.00 42.95 87 LYS A N 1
ATOM 607 C CA . LYS A 1 95 ? 98.299 28.821 46.065 1.00 36.33 87 LYS A CA 1
ATOM 608 C C . LYS A 1 95 ? 99.367 29.319 45.102 1.00 33.33 87 LYS A C 1
ATOM 609 O O . LYS A 1 95 ? 99.058 29.784 44.000 1.00 33.76 87 LYS A O 1
ATOM 615 N N . ARG A 1 96 ? 100.636 29.215 45.501 1.00 31.33 88 ARG A N 1
ATOM 616 C CA . ARG A 1 96 ? 101.728 29.625 44.629 1.00 37.48 88 ARG A CA 1
ATOM 617 C C . ARG A 1 96 ? 101.782 28.778 43.364 1.00 46.18 88 ARG A C 1
ATOM 618 O O . ARG A 1 96 ? 102.155 29.280 42.297 1.00 44.97 88 ARG A O 1
ATOM 626 N N . GLU A 1 97 ? 101.397 27.503 43.455 1.00 43.85 89 GLU A N 1
ATOM 627 C CA . GLU A 1 97 ? 101.518 26.605 42.311 1.00 40.20 89 GLU A CA 1
ATOM 628 C C . GLU A 1 97 ? 100.352 26.753 41.339 1.00 46.66 89 GLU A C 1
ATOM 629 O O . GLU A 1 97 ? 100.545 26.638 40.123 1.00 35.44 89 GLU A O 1
ATOM 635 N N . VAL A 1 98 ? 99.137 27.000 41.840 1.00 34.38 90 VAL A N 1
ATOM 636 C CA . VAL A 1 98 ? 98.030 27.243 40.918 1.00 38.27 90 VAL A CA 1
ATOM 637 C C . VAL A 1 98 ? 98.226 28.574 40.205 1.00 41.56 90 VAL A C 1
ATOM 638 O O . VAL A 1 98 ? 97.741 28.764 39.084 1.00 43.18 90 VAL A O 1
ATOM 642 N N . LEU A 1 99 ? 98.942 29.510 40.832 1.00 40.17 91 LEU A N 1
ATOM 643 C CA . LEU A 1 99 ? 99.261 30.769 40.171 1.00 39.19 91 LEU A CA 1
ATOM 644 C C . LEU A 1 99 ? 100.178 30.530 38.979 1.00 46.97 91 LEU A C 1
ATOM 645 O O . LEU A 1 99 ? 99.945 31.052 37.882 1.00 33.60 91 LEU A O 1
ATOM 650 N N . ARG A 1 100 ? 101.221 29.719 39.175 1.00 36.97 92 ARG A N 1
ATOM 651 C CA . ARG A 1 100 ? 102.140 29.407 38.086 1.00 42.64 92 ARG A CA 1
ATOM 652 C C . ARG A 1 100 ? 101.472 28.568 37.004 1.00 44.78 92 ARG A C 1
ATOM 653 O O . ARG A 1 100 ? 101.806 28.707 35.821 1.00 38.38 92 ARG A O 1
ATOM 661 N N . ARG A 1 101 ? 100.530 27.699 37.382 1.00 36.85 93 ARG A N 1
ATOM 662 C CA . ARG A 1 101 ? 99.848 26.865 36.399 1.00 42.38 93 ARG A CA 1
ATOM 663 C C . ARG A 1 101 ? 98.750 27.624 35.669 1.00 37.69 93 ARG A C 1
ATOM 664 O O . ARG A 1 101 ? 98.499 27.357 34.488 1.00 39.87 93 ARG A O 1
ATOM 672 N N . TYR A 1 102 ? 98.081 28.559 36.345 1.00 43.35 94 TYR A N 1
ATOM 673 C CA . TYR A 1 102 ? 97.093 29.382 35.657 1.00 46.41 94 TYR A CA 1
ATOM 674 C C . TYR A 1 102 ? 97.763 30.303 34.648 1.00 40.09 94 TYR A C 1
ATOM 675 O O . TYR A 1 102 ? 97.209 30.564 33.574 1.00 39.66 94 TYR A O 1
ATOM 684 N N . SER A 1 103 ? 98.965 30.792 34.967 1.00 36.36 95 SER A N 1
ATOM 685 C CA . SER A 1 103 ? 99.706 31.609 34.011 1.00 40.58 95 SER A CA 1
ATOM 686 C C . SER A 1 103 ? 100.067 30.812 32.764 1.00 47.66 95 SER A C 1
ATOM 687 O O . SER A 1 103 ? 99.959 31.320 31.642 1.00 47.51 95 SER A O 1
ATOM 690 N N . GLU A 1 104 ? 100.502 29.560 32.940 1.00 46.06 96 GLU A N 1
ATOM 691 C CA . GLU A 1 104 ? 100.809 28.713 31.791 1.00 37.36 96 GLU A CA 1
ATOM 692 C C . GLU A 1 104 ? 99.571 28.443 30.948 1.00 40.42 96 GLU A C 1
ATOM 693 O O . GLU A 1 104 ? 99.664 28.347 29.718 1.00 44.08 96 GLU A O 1
ATOM 699 N N . ALA A 1 105 ? 98.408 28.315 31.590 1.00 36.86 97 ALA A N 1
ATOM 700 C CA . ALA A 1 105 ? 97.180 28.011 30.864 1.00 39.23 97 ALA A CA 1
ATOM 701 C C . ALA A 1 105 ? 96.780 29.143 29.925 1.00 49.55 97 ALA A C 1
ATOM 702 O O . ALA A 1 105 ? 96.077 28.905 28.937 1.00 51.76 97 ALA A O 1
ATOM 704 N N . LEU A 1 106 ? 97.213 30.370 30.209 1.00 52.96 98 LEU A N 1
ATOM 705 C CA . LEU A 1 106 ? 96.892 31.525 29.382 1.00 51.12 98 LEU A CA 1
ATOM 706 C C . LEU A 1 106 ? 98.016 31.901 28.429 1.00 47.77 98 LEU A C 1
ATOM 707 O O . LEU A 1 106 ? 97.971 32.979 27.828 1.00 65.54 98 LEU A O 1
ATOM 720 N N . GLY A 1 108 ? 98.948 30.703 25.443 1.00 63.62 100 GLY A N 1
ATOM 721 C CA . GLY A 1 108 ? 98.486 30.821 24.081 1.00 72.87 100 GLY A CA 1
ATOM 722 C C . GLY A 1 108 ? 97.217 31.617 23.880 1.00 74.38 100 GLY A C 1
ATOM 723 O O . GLY A 1 108 ? 96.837 31.873 22.733 1.00 69.02 100 GLY A O 1
ATOM 724 N N . ALA A 1 109 ? 96.542 32.030 24.948 1.00 74.42 101 ALA A N 1
ATOM 725 C CA . ALA A 1 109 ? 95.287 32.757 24.818 1.00 72.22 101 ALA A CA 1
ATOM 726 C C . ALA A 1 109 ? 95.466 34.269 24.833 1.00 61.55 101 ALA A C 1
ATOM 727 O O . ALA A 1 109 ? 94.466 34.991 24.820 1.00 70.83 101 ALA A O 1
ATOM 729 N N . ALA A 1 110 ? 96.703 34.765 24.857 1.00 70.91 102 ALA A N 1
ATOM 730 C CA . ALA A 1 110 ? 96.912 36.210 24.866 1.00 74.59 102 ALA A CA 1
ATOM 731 C C . ALA A 1 110 ? 96.442 36.896 23.585 1.00 75.34 102 ALA A C 1
ATOM 732 O O . ALA A 1 110 ? 95.802 37.955 23.691 1.00 78.57 102 ALA A O 1
ATOM 734 N N . PRO A 1 111 ? 96.716 36.385 22.377 1.00 76.98 103 PRO A N 1
ATOM 735 C CA . PRO A 1 111 ? 96.154 37.047 21.189 1.00 70.86 103 PRO A CA 1
ATOM 736 C C . PRO A 1 111 ? 94.642 36.955 21.118 1.00 66.54 103 PRO A C 1
ATOM 737 O O . PRO A 1 111 ? 94.000 37.890 20.625 1.00 61.32 103 PRO A O 1
ATOM 741 N N . LEU A 1 112 ? 94.051 35.857 21.599 1.00 65.44 104 LEU A N 1
ATOM 742 C CA . LEU A 1 112 ? 92.597 35.731 21.586 1.00 63.96 104 LEU A CA 1
ATOM 743 C C . LEU A 1 112 ? 91.944 36.773 22.483 1.00 68.22 104 LEU A C 1
ATOM 744 O O . LEU A 1 112 ? 90.922 37.363 22.118 1.00 68.96 104 LEU A O 1
ATOM 749 N N . PHE A 1 113 ? 92.517 37.010 23.666 1.00 68.53 105 PHE A N 1
ATOM 750 C CA . PHE A 1 113 ? 91.947 38.002 24.571 1.00 69.98 105 PHE A CA 1
ATOM 751 C C . PHE A 1 113 ? 92.071 39.409 24.005 1.00 67.65 105 PHE A C 1
ATOM 752 O O . PHE A 1 113 ? 91.266 40.286 24.339 1.00 72.28 105 PHE A O 1
ATOM 760 N N . ARG A 1 114 ? 93.067 39.644 23.151 1.00 63.83 106 ARG A N 1
ATOM 761 C CA . ARG A 1 114 ? 93.168 40.934 22.479 1.00 72.02 106 ARG A CA 1
ATOM 762 C C . ARG A 1 114 ? 92.037 41.113 21.475 1.00 74.85 106 ARG A C 1
ATOM 763 O O . ARG A 1 114 ? 91.536 42.228 21.285 1.00 75.49 106 ARG A O 1
ATOM 771 N N . ILE A 1 115 ? 91.618 40.024 20.828 1.00 76.89 107 ILE A N 1
ATOM 772 C CA . ILE A 1 115 ? 90.526 40.107 19.864 1.00 72.12 107 ILE A CA 1
ATOM 773 C C . ILE A 1 115 ? 89.223 40.448 20.569 1.00 73.38 107 ILE A C 1
ATOM 774 O O . ILE A 1 115 ? 88.438 41.275 20.090 1.00 74.44 107 ILE A O 1
ATOM 787 N N . GLN A 1 117 ? 88.832 42.098 23.210 1.00 78.51 109 GLN A N 1
ATOM 788 C CA . GLN A 1 117 ? 88.857 43.480 23.676 1.00 79.56 109 GLN A CA 1
ATOM 789 C C . GLN A 1 117 ? 88.487 44.452 22.561 1.00 82.26 109 GLN A C 1
ATOM 790 O O . GLN A 1 117 ? 87.714 45.392 22.782 1.00 92.40 109 GLN A O 1
ATOM 796 N N . GLU A 1 118 ? 89.030 44.245 21.363 1.00 76.21 110 GLU A N 1
ATOM 797 C CA . GLU A 1 118 ? 88.873 45.177 20.254 1.00 74.81 110 GLU A CA 1
ATOM 798 C C . GLU A 1 118 ? 87.667 44.868 19.373 1.00 75.47 110 GLU A C 1
ATOM 799 O O . GLU A 1 118 ? 87.495 45.515 18.334 1.00 79.90 110 GLU A O 1
ATOM 805 N N . SER A 1 119 ? 86.831 43.905 19.756 1.00 71.06 111 SER A N 1
ATOM 806 C CA . SER A 1 119 ? 85.691 43.509 18.933 1.00 65.65 111 SER A CA 1
ATOM 807 C C . SER A 1 119 ? 84.577 43.021 19.848 1.00 72.92 111 SER A C 1
ATOM 808 O O . SER A 1 119 ? 84.713 41.972 20.485 1.00 66.44 111 SER A O 1
ATOM 811 N N . GLY A 1 120 ? 83.481 43.779 19.912 1.00 77.14 112 GLY A N 1
ATOM 812 C CA . GLY A 1 120 ? 82.333 43.334 20.682 1.00 69.43 112 GLY A CA 1
ATOM 813 C C . GLY A 1 120 ? 81.646 42.132 20.069 1.00 76.86 112 GLY A C 1
ATOM 814 O O . GLY A 1 120 ? 81.012 41.346 20.780 1.00 71.53 112 GLY A O 1
ATOM 815 N N . ALA A 1 121 ? 81.762 41.970 18.749 1.00 78.44 113 ALA A N 1
ATOM 816 C CA . ALA A 1 121 ? 81.176 40.808 18.088 1.00 69.40 113 ALA A CA 1
ATOM 817 C C . ALA A 1 121 ? 81.952 39.539 18.416 1.00 70.15 113 ALA A C 1
ATOM 818 O O . ALA A 1 121 ? 81.359 38.468 18.584 1.00 69.96 113 ALA A O 1
ATOM 820 N N . ALA A 1 122 ? 83.281 39.638 18.503 1.00 70.82 114 ALA A N 1
ATOM 821 C CA . ALA A 1 122 ? 84.080 38.489 18.918 1.00 68.71 114 ALA A CA 1
ATOM 822 C C . ALA A 1 122 ? 83.835 38.153 20.382 1.00 63.36 114 ALA A C 1
ATOM 823 O O . ALA A 1 122 ? 83.784 36.976 20.758 1.00 60.72 114 ALA A O 1
ATOM 825 N N . LEU A 1 123 ? 83.681 39.177 21.223 1.00 64.89 115 LEU A N 1
ATOM 826 C CA . LEU A 1 123 ? 83.398 38.943 22.634 1.00 70.32 115 LEU A CA 1
ATOM 827 C C . LEU A 1 123 ? 82.041 38.276 22.815 1.00 68.51 115 LEU A C 1
ATOM 828 O O . LEU A 1 123 ? 81.892 37.362 23.636 1.00 62.63 115 LEU A O 1
ATOM 833 N N . ARG A 1 124 ? 81.041 38.715 22.050 1.00 72.38 116 ARG A N 1
ATOM 834 C CA . ARG A 1 124 ? 79.718 38.107 22.135 1.00 71.61 116 ARG A CA 1
ATOM 835 C C . ARG A 1 124 ? 79.709 36.692 21.569 1.00 66.66 116 ARG A C 1
ATOM 836 O O . ARG A 1 124 ? 78.990 35.827 22.083 1.00 62.10 116 ARG A O 1
ATOM 844 N N . THR A 1 125 ? 80.498 36.436 20.524 1.00 67.49 117 THR A N 1
ATOM 845 C CA . THR A 1 125 ? 80.498 35.120 19.893 1.00 59.08 117 THR A CA 1
ATOM 846 C C . THR A 1 125 ? 81.044 34.058 20.839 1.00 57.99 117 THR A C 1
ATOM 847 O O . THR A 1 125 ? 80.391 33.039 21.092 1.00 63.04 117 THR A O 1
ATOM 851 N N . LEU A 1 126 ? 82.249 34.277 21.367 1.00 64.28 118 LEU A N 1
ATOM 852 C CA . LEU A 1 126 ? 82.829 33.320 22.304 1.00 63.73 118 LEU A CA 1
ATOM 853 C C . LEU A 1 126 ? 82.113 33.362 23.648 1.00 75.85 118 LEU A C 1
ATOM 854 O O . LEU A 1 126 ? 81.703 32.323 24.179 1.00 78.07 118 LEU A O 1
ATOM 859 N N . GLY A 1 127 ? 81.954 34.556 24.213 1.00 77.76 119 GLY A N 1
ATOM 860 C CA . GLY A 1 127 ? 81.338 34.703 25.517 1.00 82.07 119 GLY A CA 1
ATOM 861 C C . GLY A 1 127 ? 82.360 34.788 26.630 1.00 99.73 119 GLY A C 1
ATOM 862 O O . GLY A 1 127 ? 83.132 33.849 26.845 1.00 106.08 119 GLY A O 1
ATOM 863 N N . ILE A 1 128 ? 82.380 35.916 27.346 1.00 106.62 120 ILE A N 1
ATOM 864 C CA . ILE A 1 128 ? 83.360 36.092 28.412 1.00 109.29 120 ILE A CA 1
ATOM 865 C C . ILE A 1 128 ? 82.992 35.254 29.631 1.00 113.26 120 ILE A C 1
ATOM 866 O O . ILE A 1 128 ? 83.874 34.806 30.375 1.00 109.36 120 ILE A O 1
ATOM 871 N N . GLY A 1 129 ? 81.699 35.012 29.849 1.00 112.19 121 GLY A N 1
ATOM 872 C CA . GLY A 1 129 ? 81.289 34.211 30.991 1.00 106.43 121 GLY A CA 1
ATOM 873 C C . GLY A 1 129 ? 81.649 32.745 30.842 1.00 111.18 121 GLY A C 1
ATOM 874 O O . GLY A 1 129 ? 82.095 32.106 31.800 1.00 109.68 121 GLY A O 1
ATOM 875 N N . GLN A 1 130 ? 81.463 32.190 29.641 1.00 117.34 122 GLN A N 1
ATOM 876 C CA . GLN A 1 130 ? 81.756 30.777 29.428 1.00 115.69 122 GLN A CA 1
ATOM 877 C C . GLN A 1 130 ? 83.253 30.532 29.278 1.00 114.47 122 GLN A C 1
ATOM 878 O O . GLN A 1 130 ? 83.748 29.462 29.652 1.00 116.41 122 GLN A O 1
ATOM 884 N N . THR A 1 131 ? 83.985 31.509 28.750 1.00 117.17 123 THR A N 1
ATOM 885 C CA . THR A 1 131 ? 85.432 31.402 28.573 1.00 118.58 123 THR A CA 1
ATOM 886 C C . THR A 1 131 ? 86.118 32.016 29.788 1.00 118.57 123 THR A C 1
ATOM 887 O O . THR A 1 131 ? 86.345 33.226 29.837 1.00 117.61 123 THR A O 1
ATOM 891 N N . LEU A 1 132 ? 86.417 31.183 30.789 1.00 116.14 124 LEU A N 1
ATOM 892 C CA . LEU A 1 132 ? 87.277 31.571 31.909 1.00 114.38 124 LEU A CA 1
ATOM 893 C C . LEU A 1 132 ? 86.658 32.690 32.744 1.00 110.15 124 LEU A C 1
ATOM 894 O O . LEU A 1 132 ? 87.227 33.773 32.904 1.00 111.47 124 LEU A O 1
ATOM 899 N N . ASN A 1 133 ? 85.476 32.415 33.286 1.00 104.84 125 ASN A N 1
ATOM 900 C CA . ASN A 1 133 ? 84.859 33.308 34.257 1.00 106.17 125 ASN A CA 1
ATOM 901 C C . ASN A 1 133 ? 84.302 32.491 35.414 1.00 99.68 125 ASN A C 1
ATOM 902 O O . ASN A 1 133 ? 84.520 32.829 36.582 1.00 100.35 125 ASN A O 1
ATOM 907 N N . ASP A 1 134 ? 83.591 31.408 35.098 1.00 101.85 126 ASP A N 1
ATOM 908 C CA . ASP A 1 134 ? 83.209 30.452 36.131 1.00 102.16 126 ASP A CA 1
ATOM 909 C C . ASP A 1 134 ? 84.439 29.781 36.733 1.00 98.08 126 ASP A C 1
ATOM 910 O O . ASP A 1 134 ? 84.470 29.479 37.932 1.00 90.81 126 ASP A O 1
ATOM 915 N N . ARG A 1 135 ? 85.470 29.553 35.916 1.00 93.03 127 ARG A N 1
ATOM 916 C CA . ARG A 1 135 ? 86.682 28.915 36.417 1.00 85.13 127 ARG A CA 1
ATOM 917 C C . ARG A 1 135 ? 87.494 29.869 37.284 1.00 79.46 127 ARG A C 1
ATOM 918 O O . ARG A 1 135 ? 88.126 29.443 38.258 1.00 71.36 127 ARG A O 1
ATOM 926 N N . ILE A 1 136 ? 87.490 31.163 36.951 1.00 78.89 128 ILE A N 1
ATOM 927 C CA . ILE A 1 136 ? 88.144 32.145 37.811 1.00 77.10 128 ILE A CA 1
ATOM 928 C C . ILE A 1 136 ? 87.452 32.203 39.167 1.00 72.44 128 ILE A C 1
ATOM 929 O O . ILE A 1 136 ? 88.105 32.330 40.210 1.00 68.46 128 ILE A O 1
ATOM 934 N N . ALA A 1 137 ? 86.121 32.097 39.177 1.00 75.71 129 ALA A N 1
ATOM 935 C CA . ALA A 1 137 ? 85.401 32.018 40.442 1.00 74.82 129 ALA A CA 1
ATOM 936 C C . ALA A 1 137 ? 85.731 30.728 41.182 1.00 71.91 129 ALA A C 1
ATOM 937 O O . ALA A 1 137 ? 85.800 30.715 42.417 1.00 69.86 129 ALA A O 1
ATOM 939 N N . ALA A 1 138 ? 85.943 29.634 40.446 1.00 69.66 130 ALA A N 1
ATOM 940 C CA . ALA A 1 138 ? 86.309 28.375 41.087 1.00 68.05 130 ALA A CA 1
ATOM 941 C C . ALA A 1 138 ? 87.738 28.419 41.614 1.00 64.31 130 ALA A C 1
ATOM 942 O O . ALA A 1 138 ? 88.012 27.938 42.720 1.00 61.29 130 ALA A O 1
ATOM 944 N N . ILE A 1 139 ? 88.660 28.988 40.834 1.00 60.31 131 ILE A N 1
ATOM 945 C CA . ILE A 1 139 ? 90.039 29.136 41.293 1.00 56.29 131 ILE A CA 1
ATOM 946 C C . ILE A 1 139 ? 90.096 30.028 42.528 1.00 60.29 131 ILE A C 1
ATOM 947 O O . ILE A 1 139 ? 90.839 29.752 43.479 1.00 53.20 131 ILE A O 1
ATOM 952 N N . GLY A 1 140 ? 89.301 31.101 42.541 1.00 61.46 132 GLY A N 1
ATOM 953 C CA . GLY A 1 140 ? 89.275 31.983 43.694 1.00 47.46 132 GLY A CA 1
ATOM 954 C C . GLY A 1 140 ? 88.743 31.323 44.950 1.00 64.09 132 GLY A C 1
ATOM 955 O O . GLY A 1 140 ? 89.130 31.698 46.060 1.00 63.28 132 GLY A O 1
ATOM 956 N N . GLU A 1 141 ? 87.855 30.336 44.799 1.00 66.91 133 GLU A N 1
ATOM 957 C CA . GLU A 1 141 ? 87.333 29.634 45.968 1.00 62.33 133 GLU A CA 1
ATOM 958 C C . GLU A 1 141 ? 88.401 28.752 46.605 1.00 57.13 133 GLU A C 1
ATOM 959 O O . GLU A 1 141 ? 88.501 28.681 47.835 1.00 54.86 133 GLU A O 1
ATOM 965 N N . LEU A 1 142 ? 89.210 28.072 45.788 1.00 60.33 134 LEU A N 1
ATOM 966 C CA . LEU A 1 142 ? 90.362 27.365 46.338 1.00 59.25 134 LEU A CA 1
ATOM 967 C C . LEU A 1 142 ? 91.430 28.340 46.814 1.00 60.79 134 LEU A C 1
ATOM 968 O O . LEU A 1 142 ? 92.243 27.999 47.681 1.00 57.86 134 LEU A O 1
ATOM 981 N N . TYR A 1 144 ? 90.689 31.279 48.221 1.00 63.38 136 TYR A N 1
ATOM 982 C CA . TYR A 1 144 ? 90.161 31.952 49.401 1.00 59.43 136 TYR A CA 1
ATOM 983 C C . TYR A 1 144 ? 90.653 31.276 50.674 1.00 65.26 136 TYR A C 1
ATOM 984 O O . TYR A 1 144 ? 90.489 30.066 50.856 1.00 72.42 136 TYR A O 1
ATOM 993 N N . GLN A 1 145 ? 91.265 32.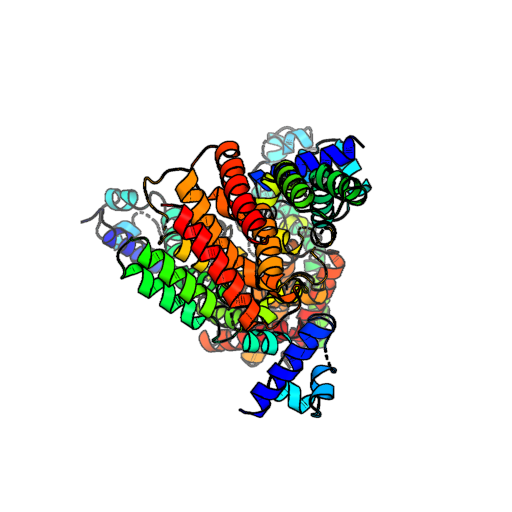065 51.552 1.00 57.72 137 G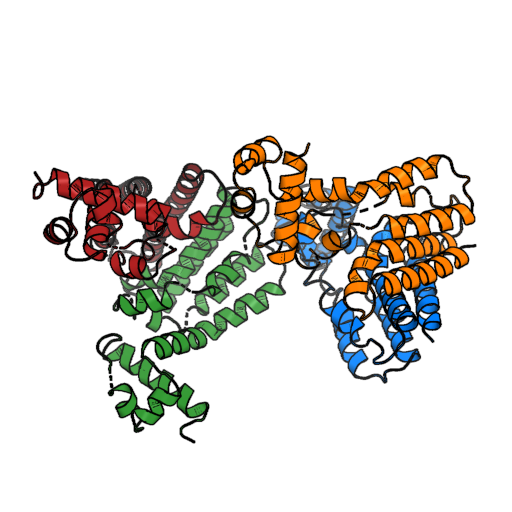LN A N 1
ATOM 994 C CA . GLN A 1 145 ? 91.745 31.590 52.844 1.00 68.64 137 GLN A CA 1
ATOM 995 C C . GLN A 1 145 ? 90.705 31.955 53.897 1.00 74.01 137 GLN A C 1
ATOM 996 O O . GLN A 1 145 ? 90.563 33.128 54.257 1.00 73.21 137 GLN A O 1
ATOM 1002 N N . ASP A 1 146 ? 89.980 30.952 54.386 1.00 72.15 138 ASP A N 1
ATOM 1003 C CA . ASP A 1 146 ? 88.903 31.201 55.334 1.00 68.49 138 ASP A CA 1
ATOM 1004 C C . ASP A 1 146 ? 89.464 31.717 56.653 1.00 65.98 138 ASP A C 1
ATOM 1005 O O . ASP A 1 146 ? 90.422 31.158 57.195 1.00 63.39 138 ASP A O 1
ATOM 1010 N N . GLY A 1 147 ? 88.868 32.793 57.165 1.00 67.20 139 GLY A N 1
ATOM 1011 C CA . GLY A 1 147 ? 89.279 33.369 58.426 1.00 56.03 139 GLY A CA 1
ATOM 1012 C C . GLY A 1 147 ? 90.487 34.276 58.365 1.00 60.24 139 GLY A C 1
ATOM 1013 O O . GLY A 1 147 ? 90.931 34.756 59.417 1.00 63.40 139 GLY A O 1
ATOM 1014 N N . ALA A 1 148 ? 91.035 34.528 57.181 1.00 62.74 140 ALA A N 1
ATOM 1015 C CA . ALA A 1 148 ? 92.197 35.391 57.060 1.00 55.05 140 ALA A CA 1
ATOM 1016 C C . ALA A 1 148 ? 91.791 36.856 57.184 1.00 47.91 140 ALA A C 1
ATOM 1017 O O . ALA A 1 148 ? 90.619 37.220 57.052 1.00 48.32 140 ALA A O 1
ATOM 1019 N N . SER A 1 149 ? 92.785 37.701 57.444 1.00 51.61 141 SER A N 1
ATOM 1020 C CA . SER A 1 149 ? 92.532 39.126 57.580 1.00 51.26 141 SER A CA 1
ATOM 1021 C C . SER A 1 149 ? 92.119 39.730 56.240 1.00 45.99 141 SER A C 1
ATOM 1022 O O . SER A 1 149 ? 92.289 39.130 55.175 1.00 54.20 141 SER A O 1
ATOM 1025 N N . VAL A 1 150 ? 91.558 40.939 56.310 1.00 42.25 142 VAL A N 1
ATOM 1026 C CA . VAL A 1 150 ? 91.171 41.650 55.096 1.00 46.43 142 VAL A CA 1
ATOM 1027 C C . VAL A 1 150 ? 92.399 41.953 54.247 1.00 48.90 142 VAL A C 1
ATOM 1028 O O . VAL A 1 150 ? 92.360 41.855 53.015 1.00 49.25 142 VAL A O 1
ATOM 1032 N N . ARG A 1 151 ? 93.512 42.310 54.894 1.00 42.62 143 ARG A N 1
ATOM 1033 C CA . ARG A 1 151 ? 94.744 42.581 54.159 1.00 43.96 143 ARG A CA 1
ATOM 1034 C C . ARG A 1 151 ? 95.228 41.343 53.413 1.00 51.70 143 ARG A C 1
ATOM 1035 O O . ARG A 1 151 ? 95.620 41.429 52.243 1.00 45.09 143 ARG A O 1
ATOM 1043 N N . SER A 1 152 ? 95.209 40.181 54.071 1.00 40.98 144 SER A N 1
ATOM 1044 C CA . SER A 1 152 ? 95.645 38.953 53.413 1.00 42.55 144 SER A CA 1
ATOM 1045 C C . SER A 1 152 ? 94.702 38.565 52.282 1.00 43.98 144 SER A C 1
ATOM 1046 O O . SER A 1 152 ? 95.151 38.193 51.191 1.00 41.66 144 SER A O 1
ATOM 1049 N N . GLN A 1 153 ? 93.391 38.649 52.523 1.00 41.99 145 GLN A N 1
ATOM 1050 C CA . GLN A 1 153 ? 92.422 38.230 51.515 1.00 37.91 145 GLN A CA 1
ATOM 1051 C C . GLN A 1 153 ? 92.493 39.115 50.278 1.00 40.00 145 GLN A C 1
ATOM 1052 O O . GLN A 1 153 ? 92.354 38.631 49.148 1.00 40.24 145 GLN A O 1
ATOM 1058 N N . VAL A 1 154 ? 92.708 40.418 50.474 1.00 45.78 146 VAL A N 1
ATOM 1059 C CA . VAL A 1 154 ? 92.818 41.336 49.346 1.00 39.06 146 VAL A CA 1
ATOM 1060 C C . VAL A 1 154 ? 94.063 41.024 48.522 1.00 36.06 146 VAL A C 1
ATOM 1061 O O . VAL A 1 154 ? 94.016 41.006 47.287 1.00 34.16 146 VAL A O 1
ATOM 1065 N N . ARG A 1 155 ? 95.188 40.755 49.190 1.00 31.08 147 ARG A N 1
ATOM 1066 C CA . ARG A 1 155 ? 96.432 40.494 48.473 1.00 34.13 147 ARG A CA 1
ATOM 1067 C C . ARG A 1 155 ? 96.411 39.142 47.771 1.00 40.36 147 ARG A C 1
ATOM 1068 O O . ARG A 1 155 ? 97.041 38.986 46.719 1.00 38.50 147 ARG A O 1
ATOM 1076 N N . ILE A 1 156 ? 95.703 38.156 48.327 1.00 40.20 148 ILE A N 1
ATOM 1077 C CA . ILE A 1 156 ? 95.533 36.886 47.628 1.00 38.24 148 ILE A CA 1
ATOM 1078 C C . ILE A 1 156 ? 94.729 37.091 46.350 1.00 38.22 148 ILE A C 1
ATOM 1079 O O . ILE A 1 156 ? 95.098 36.597 45.278 1.00 38.24 148 ILE A O 1
ATOM 1084 N N . SER A 1 157 ? 93.618 37.826 46.445 1.00 37.43 149 SER A N 1
ATOM 1085 C CA . SER A 1 157 ? 92.813 38.111 45.262 1.00 39.92 149 SER A CA 1
ATOM 1086 C C . SER A 1 157 ? 93.541 39.039 44.298 1.00 39.77 149 SER A C 1
ATOM 1087 O O . SER A 1 157 ? 93.277 39.008 43.091 1.00 42.48 149 SER A O 1
ATOM 1090 N N . ASP A 1 158 ? 94.450 39.872 44.809 1.00 39.35 150 ASP A N 1
ATOM 1091 C CA . ASP A 1 158 ? 95.218 40.754 43.937 1.00 40.29 150 ASP A CA 1
ATOM 1092 C C . ASP A 1 158 ? 96.215 39.961 43.100 1.00 35.20 150 ASP A C 1
ATOM 1093 O O . ASP A 1 158 ? 96.398 40.243 41.911 1.00 38.91 150 ASP A O 1
ATOM 1098 N N . ALA A 1 159 ? 96.864 38.964 43.703 1.00 39.13 151 ALA A N 1
ATOM 1099 C CA . ALA A 1 159 ? 97.794 38.130 42.951 1.00 40.91 151 ALA A CA 1
ATOM 1100 C C . ALA A 1 159 ? 97.073 37.324 41.879 1.00 45.52 151 ALA A C 1
ATOM 1101 O O . ALA A 1 159 ? 97.578 37.179 40.760 1.00 45.99 151 ALA A O 1
ATOM 1103 N N . LEU A 1 160 ? 95.889 36.797 42.199 1.00 44.64 152 LEU A N 1
ATOM 1104 C CA . LEU A 1 160 ? 95.145 36.008 41.224 1.00 43.63 152 LEU A CA 1
ATOM 1105 C C . LEU A 1 160 ? 94.648 36.875 40.074 1.00 43.88 152 LEU A C 1
ATOM 1106 O O . LEU A 1 160 ? 94.700 36.462 38.909 1.00 39.14 152 LEU A O 1
ATOM 1111 N N . ALA A 1 161 ? 94.163 38.078 40.383 1.00 41.22 153 ALA A N 1
ATOM 1112 C CA . ALA A 1 161 ? 93.663 38.982 39.357 1.00 43.47 153 ALA A CA 1
ATOM 1113 C C . ALA A 1 161 ? 94.772 39.596 38.516 1.00 43.03 153 ALA A C 1
ATOM 1114 O O . ALA A 1 161 ? 94.513 39.999 37.377 1.00 42.94 153 ALA A O 1
ATOM 1116 N N . SER A 1 162 ? 95.992 39.691 39.050 1.00 45.22 154 SER A N 1
ATOM 1117 C CA . SER A 1 162 ? 97.092 40.251 38.273 1.00 39.87 154 SER A CA 1
ATOM 1118 C C . SER A 1 162 ? 97.473 39.341 37.113 1.00 51.37 154 SER A C 1
ATOM 1119 O O . SER A 1 162 ? 97.848 39.827 36.040 1.00 48.17 154 SER A O 1
ATOM 1122 N N . VAL A 1 163 ? 97.373 38.027 37.304 1.00 45.56 155 VAL A N 1
ATOM 1123 C CA . VAL A 1 163 ? 97.680 37.094 36.227 1.00 46.78 155 VAL A CA 1
ATOM 1124 C C . VAL A 1 163 ? 96.475 36.906 35.311 1.00 42.48 155 VAL A C 1
ATOM 1125 O O . VAL A 1 163 ? 96.623 36.816 34.087 1.00 44.68 155 VAL A O 1
ATOM 1129 N N . HIS A 1 164 ? 95.268 36.866 35.881 1.00 42.37 156 HIS A N 1
ATOM 1130 C CA . HIS A 1 164 ? 94.060 36.694 35.076 1.00 44.92 156 HIS A CA 1
ATOM 1131 C C . HIS A 1 164 ? 93.889 37.841 34.085 1.00 49.04 156 HIS A C 1
ATOM 1132 O O . HIS A 1 164 ? 93.846 37.627 32.868 1.00 56.20 156 HIS A O 1
ATOM 1139 N N . PHE A 1 165 ? 93.785 39.071 34.591 1.00 52.52 157 PHE A N 1
ATOM 1140 C CA . PHE A 1 165 ? 93.696 40.231 33.711 1.00 55.24 157 PHE A CA 1
ATOM 1141 C C . PHE A 1 165 ? 95.022 40.564 33.041 1.00 55.97 157 PHE A C 1
ATOM 1142 O O . PHE A 1 165 ? 95.068 41.501 32.235 1.00 52.86 157 PHE A O 1
ATOM 1150 N N . GLY A 1 166 ? 96.089 39.825 33.345 1.00 65.48 158 GLY A N 1
ATOM 1151 C CA . GLY A 1 166 ? 97.387 40.144 32.776 1.00 60.32 158 GLY A CA 1
ATOM 1152 C C . GLY A 1 166 ? 97.443 39.957 31.273 1.00 64.03 158 GLY A C 1
ATOM 1153 O O . GLY A 1 166 ? 97.986 40.801 30.556 1.00 69.52 158 GLY A O 1
ATOM 1154 N N . ALA A 1 167 ? 96.874 38.857 30.773 1.00 65.79 159 ALA A N 1
ATOM 1155 C CA . ALA A 1 167 ? 96.920 38.583 29.341 1.00 74.68 159 ALA A CA 1
ATOM 1156 C C . ALA A 1 167 ? 96.220 39.657 28.519 1.00 76.09 159 ALA A C 1
ATOM 1157 O O . ALA A 1 167 ? 96.415 39.713 27.300 1.00 88.57 159 ALA A O 1
ATOM 1159 N N . PHE A 1 168 ? 95.415 40.510 29.154 1.00 74.50 160 PHE A N 1
ATOM 1160 C CA . PHE A 1 168 ? 94.770 41.600 28.429 1.00 76.15 160 PHE A CA 1
ATOM 1161 C C . PHE A 1 168 ? 95.770 42.698 28.084 1.00 78.75 160 PHE A C 1
ATOM 1162 O O . PHE A 1 168 ? 95.955 43.039 26.910 1.00 90.33 160 PHE A O 1
ATOM 1170 N N . PHE A 1 169 ? 96.431 43.261 29.095 1.00 74.76 161 PHE A N 1
ATOM 1171 C CA . PHE A 1 169 ? 97.308 44.409 28.893 1.00 73.58 161 PHE A CA 1
ATOM 1172 C C . PHE A 1 169 ? 98.751 44.029 28.581 1.00 80.88 161 PHE A C 1
ATOM 1173 O O . PHE A 1 169 ? 99.568 44.923 28.339 1.00 84.03 161 PHE A O 1
ATOM 1181 N N . LEU A 1 170 ? 99.092 42.738 28.580 1.00 79.39 162 LEU A N 1
ATOM 1182 C CA . LEU A 1 170 ? 100.467 42.349 28.281 1.00 80.30 162 LEU A CA 1
ATOM 1183 C C . LEU A 1 170 ? 100.808 42.507 26.805 1.00 83.51 162 LEU A C 1
ATOM 1184 O O . LEU A 1 170 ? 101.993 42.522 26.455 1.00 79.71 162 LEU A O 1
ATOM 1189 N N . SER A 1 171 ? 99.806 42.624 25.934 1.00 89.78 163 SER A N 1
ATOM 1190 C CA . SER A 1 171 ? 100.068 42.843 24.518 1.00 87.03 163 SER A CA 1
ATOM 1191 C C . SER A 1 171 ? 100.446 44.285 24.209 1.00 85.61 163 SER A C 1
ATOM 1192 O O . SER A 1 171 ? 101.068 44.540 23.172 1.00 89.11 163 SER A O 1
ATOM 1195 N N . ALA A 1 172 ? 100.089 45.229 25.083 1.00 84.88 164 ALA A N 1
ATOM 1196 C CA . ALA A 1 172 ? 100.432 46.628 24.853 1.00 83.68 164 ALA A CA 1
ATOM 1197 C C . ALA A 1 172 ? 101.899 46.906 25.162 1.00 86.23 164 ALA A C 1
ATOM 1198 O O . ALA A 1 172 ? 102.548 47.684 24.455 1.00 95.52 164 ALA A O 1
ATOM 1200 N N . ILE A 1 173 ? 102.434 46.285 26.214 1.00 85.04 165 ILE A N 1
ATOM 1201 C CA . ILE A 1 173 ? 103.837 46.475 26.561 1.00 79.01 165 ILE A CA 1
ATOM 1202 C C . ILE A 1 173 ? 104.711 45.797 25.514 1.00 78.56 165 ILE A C 1
ATOM 1203 O O . ILE A 1 173 ? 104.458 44.653 25.113 1.00 78.18 165 ILE A O 1
ATOM 1208 N N . GLU A 1 174 ? 105.739 46.509 25.059 1.00 77.17 166 GLU A N 1
ATOM 1209 C CA . GLU A 1 174 ? 106.629 46.008 24.021 1.00 81.08 166 GLU A CA 1
ATOM 1210 C C . GLU A 1 174 ? 107.655 45.052 24.617 1.00 78.89 166 GLU A C 1
ATOM 1211 O O . GLU A 1 174 ? 108.363 45.398 25.568 1.00 88.68 166 GLU A O 1
ATOM 1217 N N . GLY A 1 175 ? 107.733 43.854 24.056 1.00 70.64 167 GLY A N 1
ATOM 1218 C CA . GLY A 1 175 ? 108.660 42.849 24.536 1.00 62.03 167 GLY A CA 1
ATOM 1219 C C . GLY A 1 175 ? 108.213 41.465 24.134 1.00 59.29 167 GLY A C 1
ATOM 1220 O O . GLY A 1 175 ? 107.132 41.267 23.577 1.00 61.38 167 GLY A O 1
ATOM 1221 N N . ASP A 1 176 ? 109.075 40.496 24.428 1.00 57.55 168 ASP A N 1
ATOM 1222 C CA . ASP A 1 176 ? 108.776 39.109 24.098 1.00 52.62 168 ASP A CA 1
ATOM 1223 C C . ASP A 1 176 ? 107.568 38.637 24.901 1.00 57.20 168 ASP A C 1
ATOM 1224 O O . ASP A 1 176 ? 107.503 38.880 26.114 1.00 61.43 168 ASP A O 1
ATOM 1229 N N . PRO A 1 177 ? 106.594 37.974 24.270 1.00 56.14 169 PRO A N 1
ATOM 1230 C CA . PRO A 1 177 ? 105.392 37.560 25.017 1.00 56.42 169 PRO A CA 1
ATOM 1231 C C . PRO A 1 177 ? 105.690 36.645 26.191 1.00 57.56 169 PRO A C 1
ATOM 1232 O O . PRO A 1 177 ? 105.066 36.784 27.251 1.00 55.51 169 PRO A O 1
ATOM 1236 N N . GLU A 1 178 ? 106.631 35.711 26.039 1.00 48.74 170 GLU A N 1
ATOM 1237 C CA . GLU A 1 178 ? 106.963 34.826 27.150 1.00 53.18 170 GLU A CA 1
ATOM 1238 C C . GLU A 1 178 ? 107.780 35.552 28.209 1.00 55.65 170 GLU A C 1
ATOM 1239 O O . GLU A 1 178 ? 107.624 35.290 29.407 1.00 57.62 170 GLU A O 1
ATOM 1245 N N . GLU A 1 179 ? 108.657 36.466 27.792 1.00 58.35 171 GLU A N 1
ATOM 1246 C CA . GLU A 1 179 ? 109.414 37.241 28.768 1.00 53.46 171 GLU A CA 1
ATOM 1247 C C . GLU A 1 179 ? 108.504 38.137 29.591 1.00 49.61 171 GLU A C 1
ATOM 1248 O O . GLU A 1 179 ? 108.774 38.376 30.772 1.00 49.80 171 GLU A O 1
ATOM 1254 N N . LYS A 1 180 ? 107.422 38.636 28.991 1.00 48.27 172 LYS A N 1
ATOM 1255 C CA . LYS A 1 180 ? 106.489 39.472 29.733 1.00 55.04 172 LYS A CA 1
ATOM 1256 C C . LYS A 1 180 ? 105.615 38.646 30.668 1.00 56.25 172 LYS A C 1
ATOM 1257 O O . LYS A 1 180 ? 105.261 39.117 31.754 1.00 39.93 172 LYS A O 1
ATOM 1263 N N . ARG A 1 181 ? 105.268 37.418 30.275 1.00 53.23 173 ARG A N 1
ATOM 1264 C CA . ARG A 1 181 ? 104.459 36.568 31.141 1.00 46.71 173 ARG A CA 1
ATOM 1265 C C . ARG A 1 181 ? 105.231 36.168 32.392 1.00 43.83 173 ARG A C 1
ATOM 1266 O O . ARG A 1 181 ? 104.673 36.155 33.496 1.00 47.57 173 ARG A O 1
ATOM 1274 N N . LYS A 1 182 ? 106.519 35.851 32.241 1.00 48.05 174 LYS A N 1
ATOM 1275 C CA . LYS A 1 182 ? 107.323 35.460 33.394 1.00 42.86 174 LYS A CA 1
ATOM 1276 C C . LYS A 1 182 ? 107.513 36.627 34.354 1.00 42.12 174 LYS A C 1
ATOM 1277 O O . LYS A 1 182 ? 107.510 36.439 35.576 1.00 47.35 174 LYS A O 1
ATOM 1283 N N . ALA A 1 183 ? 107.674 37.840 33.821 1.00 40.01 175 ALA A N 1
ATOM 1284 C CA . ALA A 1 183 ? 107.848 39.005 34.682 1.00 45.87 175 ALA A CA 1
ATOM 1285 C C . ALA A 1 183 ? 106.572 39.314 35.455 1.00 37.27 175 ALA A C 1
ATOM 1286 O O . ALA A 1 183 ? 106.628 39.694 36.630 1.00 36.32 175 ALA A O 1
ATOM 1288 N N . LEU A 1 184 ? 105.414 39.153 34.812 1.00 38.16 176 LEU A N 1
ATOM 1289 C CA . LEU A 1 184 ? 104.149 39.380 35.501 1.00 32.12 176 LEU A CA 1
ATOM 1290 C C . LEU A 1 184 ? 103.871 38.288 36.526 1.00 44.65 176 LEU A C 1
ATOM 1291 O O . LEU A 1 184 ? 103.451 38.583 37.652 1.00 40.28 176 LEU A O 1
ATOM 1296 N N . LEU A 1 185 ? 104.092 37.024 36.152 1.00 39.09 177 LEU A N 1
ATOM 1297 C CA . LEU A 1 185 ? 103.909 35.925 37.095 1.00 37.93 177 LEU A CA 1
ATOM 1298 C C . LEU A 1 185 ? 104.809 36.095 38.312 1.00 38.06 177 LEU A C 1
ATOM 1299 O O . LEU A 1 185 ? 104.390 35.833 39.446 1.00 35.65 177 LEU A O 1
ATOM 1304 N N . GLU A 1 186 ? 106.047 36.543 38.094 1.00 31.83 178 GLU A N 1
ATOM 1305 C CA . GLU A 1 186 ? 106.960 36.781 39.206 1.00 39.67 178 GLU A CA 1
ATOM 1306 C C . GLU A 1 186 ? 106.431 37.871 40.132 1.00 45.81 178 GLU A C 1
ATOM 1307 O O . GLU A 1 186 ? 106.526 37.756 41.360 1.00 38.10 178 GLU A O 1
ATOM 1313 N N . SER A 1 187 ? 105.859 38.933 39.557 1.00 37.15 179 SER A N 1
ATOM 1314 C CA . SER A 1 187 ? 105.322 40.023 40.365 1.00 39.21 179 SER A CA 1
ATOM 1315 C C . SER A 1 187 ? 104.099 39.578 41.158 1.00 35.69 179 SER A C 1
ATOM 1316 O O . SER A 1 187 ? 103.936 39.957 42.324 1.00 34.01 179 SER A O 1
ATOM 1319 N N . ALA A 1 188 ? 103.231 38.769 40.545 1.00 41.83 180 ALA A N 1
ATOM 1320 C CA . ALA A 1 188 ? 102.050 38.284 41.252 1.00 31.45 180 ALA A CA 1
ATOM 1321 C C . ALA A 1 188 ? 102.431 37.343 42.388 1.00 36.41 180 ALA A C 1
ATOM 1322 O O . ALA A 1 188 ? 101.792 37.350 43.447 1.00 39.47 180 ALA A O 1
ATOM 1324 N N . LEU A 1 189 ? 103.470 36.526 42.187 1.00 40.55 181 LEU A N 1
ATOM 1325 C CA . LEU A 1 189 ? 103.941 35.646 43.253 1.00 41.13 181 LEU A CA 1
ATOM 1326 C C . LEU A 1 189 ? 104.435 36.445 44.452 1.00 41.05 181 LEU A C 1
ATOM 1327 O O . LEU A 1 189 ? 104.244 36.033 45.603 1.00 45.42 181 LEU A O 1
ATOM 1332 N N . GLU A 1 190 ? 105.076 37.590 44.204 1.00 37.80 182 GLU A N 1
ATOM 1333 C CA . GLU A 1 190 ? 105.508 38.444 45.306 1.00 46.93 182 GLU A CA 1
ATOM 1334 C C . GLU A 1 190 ? 104.310 39.023 46.049 1.00 41.08 182 GLU A C 1
ATOM 1335 O O . GLU A 1 190 ? 104.347 39.178 47.275 1.00 39.70 182 GLU A O 1
ATOM 1341 N N . THR A 1 191 ? 103.238 39.349 45.321 1.00 41.47 183 THR A N 1
ATOM 1342 C CA . THR A 1 191 ? 102.026 39.849 45.963 1.00 38.00 183 THR A CA 1
ATOM 1343 C C . THR A 1 191 ? 101.345 38.756 46.779 1.00 41.29 183 THR A C 1
ATOM 1344 O O . THR A 1 191 ? 100.851 39.013 47.883 1.00 37.02 183 THR A O 1
ATOM 1348 N N . LEU A 1 192 ? 101.316 37.527 46.255 1.00 38.05 184 LEU A N 1
ATOM 1349 C CA . LEU A 1 192 ? 100.732 36.415 46.999 1.00 41.14 184 LEU A CA 1
ATOM 1350 C C . LEU A 1 192 ? 101.540 36.103 48.253 1.00 39.87 184 LEU A C 1
ATOM 1351 O O . LEU A 1 192 ? 100.968 35.779 49.301 1.00 40.33 184 LEU A O 1
ATOM 1356 N N . ASP A 1 193 ? 102.870 36.188 48.164 1.00 36.90 185 ASP A N 1
ATOM 1357 C CA . ASP A 1 193 ? 103.704 35.951 49.338 1.00 40.80 185 ASP A CA 1
ATOM 1358 C C . ASP A 1 193 ? 103.469 37.002 50.415 1.00 45.66 185 ASP A C 1
ATOM 1359 O O . ASP A 1 193 ? 103.555 36.691 51.609 1.00 47.77 185 ASP A O 1
ATOM 1364 N N . SER A 1 194 ? 103.163 38.240 50.021 1.00 37.78 186 SER A N 1
ATOM 1365 C CA . SER A 1 194 ? 102.921 39.299 50.993 1.00 41.26 186 SER A CA 1
ATOM 1366 C C . SER A 1 194 ? 101.637 39.090 51.783 1.00 35.51 186 SER A C 1
ATOM 1367 O O . SER A 1 194 ? 101.432 39.780 52.787 1.00 39.19 186 SER A O 1
ATOM 1370 N N . SER A 1 195 ? 100.770 38.166 51.360 1.00 43.74 187 SER A N 1
ATOM 1371 C CA . SER A 1 195 ? 99.561 37.869 52.119 1.00 44.95 187 SER A CA 1
ATOM 1372 C C . SER A 1 195 ? 99.851 37.107 53.403 1.00 34.97 187 SER A C 1
ATOM 1373 O O . SER A 1 195 ? 98.955 36.984 54.244 1.00 42.95 187 SER A O 1
ATOM 1376 N N . ALA A 1 196 ? 101.068 36.600 53.571 1.00 44.20 188 ALA A N 1
ATOM 1377 C CA . ALA A 1 196 ? 101.452 35.879 54.778 1.00 51.27 188 ALA A CA 1
ATOM 1378 C C . ALA A 1 196 ? 102.125 36.814 55.777 1.00 52.43 188 ALA A C 1
ATOM 1379 O O . ALA A 1 196 ? 101.557 37.137 56.820 1.00 72.79 188 ALA A O 1
ATOM 1381 N N . ALA B 1 18 ? 72.244 70.092 33.307 1.00 97.52 10 ALA B N 1
ATOM 1382 C CA . ALA B 1 18 ? 70.966 69.551 32.861 1.00 90.10 10 ALA B CA 1
ATOM 1383 C C . ALA B 1 18 ? 70.342 68.666 33.936 1.00 84.68 10 ALA B C 1
ATOM 1384 O O . ALA B 1 18 ? 70.736 67.514 34.110 1.00 89.99 10 ALA B O 1
ATOM 1386 N N . ASN B 1 19 ? 69.361 69.217 34.656 1.00 85.23 11 ASN B N 1
ATOM 1387 C CA . ASN B 1 19 ? 68.733 68.471 35.741 1.00 89.67 11 ASN B CA 1
ATOM 1388 C C . ASN B 1 19 ? 67.890 67.313 35.220 1.00 88.18 11 ASN B C 1
ATOM 1389 O O . ASN B 1 19 ? 67.824 66.260 35.864 1.00 86.70 11 ASN B O 1
ATOM 1394 N N . THR B 1 20 ? 67.240 67.482 34.065 1.00 78.24 12 THR B N 1
ATOM 1395 C CA . THR B 1 20 ? 66.445 66.392 33.507 1.00 82.08 12 THR B CA 1
ATOM 1396 C C . THR B 1 20 ? 67.338 65.280 32.969 1.00 83.80 12 THR B C 1
ATOM 1397 O O . THR B 1 20 ? 67.034 64.095 33.143 1.00 77.05 12 THR B O 1
ATOM 1401 N N . ARG B 1 21 ? 68.442 65.644 32.313 1.00 79.89 13 ARG B N 1
ATOM 1402 C CA . ARG B 1 21 ? 69.359 64.635 31.792 1.00 78.19 13 ARG B CA 1
ATOM 1403 C C . ARG B 1 21 ? 70.024 63.861 32.924 1.00 77.25 13 ARG B C 1
ATOM 1404 O O . ARG B 1 21 ? 70.262 62.653 32.801 1.00 70.48 13 ARG B O 1
ATOM 1412 N N . ASP B 1 22 ? 70.329 64.538 34.034 1.00 86.30 14 ASP B N 1
ATOM 1413 C CA . ASP B 1 22 ? 70.865 63.844 35.201 1.00 88.01 14 ASP B CA 1
ATOM 1414 C C . ASP B 1 22 ? 69.798 63.006 35.893 1.00 81.55 14 ASP B C 1
ATOM 1415 O O . ASP B 1 22 ? 70.117 61.974 36.496 1.00 78.08 14 ASP B O 1
ATOM 1420 N N . LYS B 1 23 ? 68.534 63.432 35.826 1.00 75.52 15 LYS B N 1
ATOM 1421 C CA . LYS B 1 23 ? 67.459 62.648 36.424 1.00 81.57 15 LYS B CA 1
ATOM 1422 C C . LYS B 1 23 ? 67.183 61.382 35.623 1.00 78.56 15 LYS B C 1
ATOM 1423 O O . LYS B 1 23 ? 66.810 60.355 36.201 1.00 80.33 15 LYS B O 1
ATOM 1429 N N . ILE B 1 24 ? 67.360 61.436 34.301 1.00 77.06 16 ILE B N 1
ATOM 1430 C CA . ILE B 1 24 ? 67.238 60.233 33.481 1.00 72.07 16 ILE B CA 1
ATOM 1431 C C . ILE B 1 24 ? 68.313 59.224 33.862 1.00 80.70 16 ILE B C 1
ATOM 1432 O O . ILE B 1 24 ? 68.050 58.019 33.965 1.00 78.63 16 ILE B O 1
ATOM 1437 N N . GLN B 1 25 ? 69.539 59.701 34.082 1.00 81.03 17 GLN B N 1
ATOM 1438 C CA . GLN B 1 25 ? 70.625 58.808 34.472 1.00 76.24 17 GLN B CA 1
ATOM 1439 C C . GLN B 1 25 ? 70.399 58.238 35.867 1.00 74.34 17 GLN B C 1
ATOM 1440 O O . GLN B 1 25 ? 70.665 57.055 36.108 1.00 76.34 17 GLN B O 1
ATOM 1446 N N . SER B 1 26 ? 69.903 59.060 36.795 1.00 75.05 18 SER B N 1
ATOM 1447 C CA . SER B 1 26 ? 69.699 58.599 38.166 1.00 79.28 18 SER B CA 1
ATOM 1448 C C . SER B 1 26 ? 68.615 57.532 38.239 1.00 79.84 18 SER B C 1
ATOM 1449 O O . SER B 1 26 ? 68.741 56.562 38.996 1.00 76.48 18 SER B O 1
ATOM 1452 N N . VAL B 1 27 ? 67.540 57.696 37.467 1.00 77.93 19 VAL B N 1
ATOM 1453 C CA . VAL B 1 27 ? 66.470 56.703 37.463 1.00 77.17 19 VAL B CA 1
ATOM 1454 C C . VAL B 1 27 ? 66.934 55.422 36.783 1.00 78.20 19 VAL B C 1
ATOM 1455 O O . VAL B 1 27 ? 66.664 54.314 37.263 1.00 76.35 19 VAL B O 1
ATOM 1459 N N . ALA B 1 28 ? 67.647 55.549 35.661 1.00 78.53 20 ALA B N 1
ATOM 1460 C CA . ALA B 1 28 ? 68.152 54.369 34.966 1.00 72.23 20 ALA B CA 1
ATOM 1461 C C . ALA B 1 28 ? 69.210 53.649 35.792 1.00 73.83 20 ALA B C 1
ATOM 1462 O O . ALA B 1 28 ? 69.247 52.413 35.821 1.00 77.59 20 ALA B O 1
ATOM 1464 N N . LEU B 1 29 ? 70.081 54.403 36.468 1.00 78.74 21 LEU B N 1
ATOM 1465 C CA . LEU B 1 29 ? 71.091 53.783 37.322 1.00 78.45 21 LEU B CA 1
ATOM 1466 C C . LEU B 1 29 ? 70.446 53.070 38.504 1.00 82.39 21 LEU B C 1
ATOM 1467 O O . LEU B 1 29 ? 70.923 52.013 38.934 1.00 83.70 21 LEU B O 1
ATOM 1472 N N . GLU B 1 30 ? 69.362 53.633 39.043 1.00 85.52 22 GLU B N 1
ATOM 1473 C CA . GLU B 1 30 ? 68.652 52.971 40.130 1.00 85.13 22 GLU B CA 1
ATOM 1474 C C . GLU B 1 30 ? 68.035 51.657 39.675 1.00 85.10 22 GLU B C 1
ATOM 1475 O O . GLU B 1 30 ? 67.965 50.702 40.457 1.00 82.47 22 GLU B O 1
ATOM 1481 N N . LEU B 1 31 ? 67.589 51.585 38.419 1.00 84.81 23 LEU B N 1
ATOM 1482 C CA . LEU B 1 31 ? 67.021 50.349 37.898 1.00 87.53 23 LEU B CA 1
ATOM 1483 C C . LEU B 1 31 ? 68.098 49.363 37.466 1.00 91.16 23 LEU B C 1
ATOM 1484 O O . LEU B 1 31 ? 67.888 48.149 37.556 1.00 89.80 23 LEU B O 1
ATOM 1489 N N . PHE B 1 32 ? 69.245 49.857 36.994 1.00 88.62 24 PHE B N 1
ATOM 1490 C CA . PHE B 1 32 ? 70.344 48.965 36.643 1.00 85.82 24 PHE B CA 1
ATOM 1491 C C . PHE B 1 32 ? 70.893 48.257 37.877 1.00 90.49 24 PHE B C 1
ATOM 1492 O O . PHE B 1 32 ? 71.326 47.103 37.793 1.00 94.11 24 PHE B O 1
ATOM 1500 N N . ILE B 1 33 ? 70.887 48.934 39.027 1.00 84.13 25 ILE B N 1
ATOM 1501 C CA . ILE B 1 33 ? 71.341 48.306 40.265 1.00 91.26 25 ILE B CA 1
ATOM 1502 C C . ILE B 1 33 ? 70.283 47.346 40.791 1.00 94.66 25 ILE B C 1
ATOM 1503 O O . ILE B 1 33 ? 70.584 46.207 41.167 1.00 92.72 25 ILE B O 1
ATOM 1508 N N . GLU B 1 34 ? 69.027 47.792 40.829 1.00 96.30 26 GLU B N 1
ATOM 1509 C CA . GLU B 1 34 ? 67.958 46.977 41.397 1.00 99.96 26 GLU B CA 1
ATOM 1510 C C . GLU B 1 34 ? 67.548 45.847 40.458 1.00 98.90 26 GLU B C 1
ATOM 1511 O O . GLU B 1 34 ? 67.530 44.677 40.855 1.00 97.24 26 GLU B O 1
ATOM 1517 N N . ARG B 1 35 ? 67.222 46.178 39.209 1.00 94.44 27 ARG B N 1
ATOM 1518 C CA . ARG B 1 35 ? 66.668 45.216 38.262 1.00 99.14 27 ARG B CA 1
ATOM 1519 C C . ARG B 1 35 ? 67.696 44.643 37.293 1.00 98.90 27 ARG B C 1
ATOM 1520 O O . ARG B 1 35 ? 67.539 43.499 36.848 1.00 94.66 27 ARG B O 1
ATOM 1528 N N . GLY B 1 36 ? 68.732 45.390 36.960 1.00 99.65 28 GLY B N 1
ATOM 1529 C CA . GLY B 1 36 ? 69.740 44.884 36.053 1.00 94.95 28 GLY B CA 1
ATOM 1530 C C . GLY B 1 36 ? 69.679 45.567 34.697 1.00 96.22 28 GLY B C 1
ATOM 1531 O O . GLY B 1 36 ? 68.605 45.919 34.190 1.00 104.15 28 GLY B O 1
ATOM 1532 N N . TYR B 1 37 ? 70.856 45.743 34.088 1.00 94.88 29 TYR B N 1
ATOM 1533 C CA . TYR B 1 37 ? 70.929 46.386 32.781 1.00 95.17 29 TYR B CA 1
ATOM 1534 C C . TYR B 1 37 ? 70.268 45.544 31.698 1.00 98.65 29 TYR B C 1
ATOM 1535 O O . TYR B 1 37 ? 69.706 46.094 30.744 1.00 97.31 29 TYR B O 1
ATOM 1544 N N . GLU B 1 38 ? 70.325 44.216 31.823 1.00 108.32 30 GLU B N 1
ATOM 1545 C CA . GLU B 1 38 ? 69.670 43.356 30.844 1.00 109.21 30 GLU B CA 1
ATOM 1546 C C . GLU B 1 38 ? 68.155 43.414 30.989 1.00 105.20 30 GLU B C 1
ATOM 1547 O O . GLU B 1 38 ? 67.429 43.377 29.990 1.00 96.26 30 GLU B O 1
ATOM 1553 N N . LYS B 1 39 ? 67.662 43.513 32.226 1.00 106.12 31 LYS B N 1
ATOM 1554 C CA . LYS B 1 39 ? 66.225 43.487 32.470 1.00 106.43 31 LYS B CA 1
ATOM 1555 C C . LYS B 1 39 ? 65.583 44.857 32.287 1.00 109.25 31 LYS B C 1
ATOM 1556 O O . LYS B 1 39 ? 64.426 44.939 31.858 1.00 106.99 31 LYS B O 1
ATOM 1562 N N . THR B 1 40 ? 66.302 45.932 32.604 1.00 106.83 32 THR B N 1
ATOM 1563 C CA . THR B 1 40 ? 65.725 47.268 32.528 1.00 100.99 32 THR B CA 1
ATOM 1564 C C . THR B 1 40 ? 65.427 47.640 31.081 1.00 102.39 32 THR B C 1
ATOM 1565 O O . THR B 1 40 ? 66.307 47.582 30.217 1.00 98.48 32 THR B O 1
ATOM 1569 N N . SER B 1 41 ? 64.180 48.021 30.821 1.00 102.86 33 SER B N 1
ATOM 1570 C CA . SER B 1 41 ? 63.735 48.434 29.501 1.00 100.99 33 SER B CA 1
ATOM 1571 C C . SER B 1 41 ? 63.578 49.948 29.456 1.00 95.87 33 SER B C 1
ATOM 1572 O O . SER B 1 41 ? 63.504 50.619 30.489 1.00 92.62 33 SER B O 1
ATOM 1583 N N . ARG B 1 43 ? 61.006 51.348 28.590 1.00 92.49 35 ARG B N 1
ATOM 1584 C CA . ARG B 1 43 ? 59.673 51.615 29.119 1.00 91.97 35 ARG B CA 1
ATOM 1585 C C . ARG B 1 43 ? 59.687 51.697 30.641 1.00 91.87 35 ARG B C 1
ATOM 1586 O O . ARG B 1 43 ? 59.009 52.548 31.228 1.00 90.55 35 ARG B O 1
ATOM 1594 N N . GLU B 1 44 ? 60.455 50.821 31.296 1.00 94.47 36 GLU B N 1
ATOM 1595 C CA . GLU B 1 44 ? 60.514 50.827 32.755 1.00 92.56 36 GLU B CA 1
ATOM 1596 C C . GLU B 1 44 ? 61.087 52.138 33.277 1.00 87.81 36 GLU B C 1
ATOM 1597 O O . GLU B 1 44 ? 60.519 52.761 34.182 1.00 84.31 36 GLU B O 1
ATOM 1603 N N . ILE B 1 45 ? 62.222 52.569 32.721 1.00 84.89 37 ILE B N 1
ATOM 1604 C CA . ILE B 1 45 ? 62.813 53.837 33.135 1.00 88.20 37 ILE B CA 1
ATOM 1605 C C . ILE B 1 45 ? 61.905 54.999 32.753 1.00 88.26 37 ILE B C 1
ATOM 1606 O O . ILE B 1 45 ? 61.858 56.018 33.453 1.00 72.11 37 ILE B O 1
ATOM 1611 N N . ALA B 1 46 ? 61.156 54.862 31.656 1.00 91.33 38 ALA B N 1
ATOM 1612 C CA . ALA B 1 46 ? 60.190 55.891 31.285 1.00 83.55 38 ALA B CA 1
ATOM 1613 C C . ALA B 1 46 ? 59.087 56.022 32.326 1.00 88.70 38 ALA B C 1
ATOM 1614 O O . ALA B 1 46 ? 58.559 57.120 32.538 1.00 89.69 38 ALA B O 1
ATOM 1616 N N . GLU B 1 47 ? 58.728 54.919 32.986 1.00 87.30 39 GLU B N 1
ATOM 1617 C CA . GLU B 1 47 ? 57.684 54.961 34.002 1.00 91.28 39 GLU B CA 1
ATOM 1618 C C . GLU B 1 47 ? 58.204 55.543 35.312 1.00 88.65 39 GLU B C 1
ATOM 1619 O O . GLU B 1 47 ? 57.477 56.262 36.008 1.00 93.43 39 GLU B O 1
ATOM 1625 N N . GLY B 1 48 ? 59.458 55.247 35.660 1.00 80.71 40 GLY B N 1
ATOM 1626 C CA . GLY B 1 48 ? 60.034 55.807 36.870 1.00 82.66 40 GLY B CA 1
ATOM 1627 C C . GLY B 1 48 ? 60.350 57.284 36.755 1.00 82.60 40 GLY B C 1
ATOM 1628 O O . GLY B 1 48 ? 60.391 57.993 37.764 1.00 83.29 40 GLY B O 1
ATOM 1629 N N . LEU B 1 49 ? 60.582 57.769 35.532 1.00 87.20 41 LEU B N 1
ATOM 1630 C CA . LEU B 1 49 ? 60.842 59.188 35.322 1.00 84.99 41 LEU B CA 1
ATOM 1631 C C . LEU B 1 49 ? 59.616 60.050 35.590 1.00 87.61 41 LEU B C 1
ATOM 1632 O O . LEU B 1 49 ? 59.765 61.250 35.853 1.00 79.51 41 LEU B O 1
ATOM 1637 N N . GLY B 1 50 ? 58.419 59.474 35.526 1.00 89.19 42 GLY B N 1
ATOM 1638 C CA . GLY B 1 50 ? 57.223 60.239 35.834 1.00 75.30 42 GLY B CA 1
ATOM 1639 C C . GLY B 1 50 ? 56.922 61.238 34.735 1.00 74.19 42 GLY B C 1
ATOM 1640 O O . GLY B 1 50 ? 56.816 60.887 33.553 1.00 76.38 42 GLY B O 1
ATOM 1641 N N . ILE B 1 51 ? 56.789 62.507 35.127 1.00 76.36 43 ILE B N 1
ATOM 1642 C CA . ILE B 1 51 ? 56.471 63.554 34.159 1.00 72.70 43 ILE B CA 1
ATOM 1643 C C . ILE B 1 51 ? 57.651 63.804 33.217 1.00 78.70 43 ILE B C 1
ATOM 1644 O O . ILE B 1 51 ? 57.461 64.127 32.037 1.00 67.67 43 ILE B O 1
ATOM 1649 N N . THR B 1 52 ? 58.877 63.621 33.698 1.00 79.17 44 THR B N 1
ATOM 1650 C CA . THR B 1 52 ? 60.061 63.845 32.878 1.00 72.10 44 THR B CA 1
ATOM 1651 C C . THR B 1 52 ? 60.263 62.781 31.789 1.00 80.38 44 THR B C 1
ATOM 1652 O O . THR B 1 52 ? 61.332 62.801 31.163 1.00 78.34 44 THR B O 1
ATOM 1656 N N . LYS B 1 53 ? 59.302 61.882 31.551 1.00 84.12 45 LYS B N 1
ATOM 1657 C CA . LYS B 1 53 ? 59.446 60.926 30.457 1.00 82.38 45 LYS B CA 1
ATOM 1658 C C . LYS B 1 53 ? 59.573 61.640 29.117 1.00 84.72 45 LYS B C 1
ATOM 1659 O O . LYS B 1 53 ? 60.279 61.172 28.215 1.00 85.22 45 LYS B O 1
ATOM 1665 N N . ALA B 1 54 ? 58.895 62.777 28.967 1.00 84.43 46 ALA B N 1
ATOM 1666 C CA . ALA B 1 54 ? 58.931 63.486 27.694 1.00 83.19 46 ALA B CA 1
ATOM 1667 C C . ALA B 1 54 ? 60.320 64.037 27.394 1.00 77.20 46 ALA B C 1
ATOM 1668 O O . ALA B 1 54 ? 60.671 64.231 26.224 1.00 79.04 46 ALA B O 1
ATOM 1670 N N . ALA B 1 55 ? 61.126 64.285 28.430 1.00 75.96 47 ALA B N 1
ATOM 1671 C CA . ALA B 1 55 ? 62.487 64.760 28.219 1.00 74.18 47 ALA B CA 1
ATOM 1672 C C . ALA B 1 55 ? 63.459 63.625 27.922 1.00 84.50 47 ALA B C 1
ATOM 1673 O O . ALA B 1 55 ? 64.602 63.887 27.527 1.00 85.03 47 ALA B O 1
ATOM 1675 N N . LEU B 1 56 ? 63.029 62.375 28.107 1.00 82.86 48 LEU B N 1
ATOM 1676 C CA . LEU B 1 56 ? 63.913 61.229 27.908 1.00 79.93 48 LEU B CA 1
ATOM 1677 C C . LEU B 1 56 ? 64.399 61.149 26.465 1.00 80.19 48 LEU B C 1
ATOM 1678 O O . LEU B 1 56 ? 65.606 61.170 26.197 1.00 81.63 48 LEU B O 1
ATOM 1683 N N . TYR B 1 57 ? 63.464 61.062 25.519 1.00 77.18 49 TYR B N 1
ATOM 1684 C CA . TYR B 1 57 ? 63.817 60.950 24.110 1.00 83.17 49 TYR B CA 1
ATOM 1685 C C . TYR B 1 57 ? 64.358 62.249 23.526 1.00 84.83 49 TYR B C 1
ATOM 1686 O O . TYR B 1 57 ? 64.743 62.264 22.350 1.00 84.68 49 TYR B O 1
ATOM 1695 N N . TYR B 1 58 ? 64.401 63.329 24.309 1.00 84.97 50 TYR B N 1
ATOM 1696 C CA . TYR B 1 58 ? 65.089 64.543 23.885 1.00 82.71 50 TYR B CA 1
ATOM 1697 C C . TYR B 1 58 ? 66.591 64.457 24.131 1.00 84.33 50 TYR B C 1
ATOM 1698 O O . TYR B 1 58 ? 67.371 65.080 23.401 1.00 84.21 50 TYR B O 1
ATOM 1707 N N . HIS B 1 59 ? 67.014 63.698 25.142 1.00 79.07 51 HIS B N 1
ATOM 1708 C CA . HIS B 1 59 ? 68.427 63.538 25.467 1.00 79.03 51 HIS B CA 1
ATOM 1709 C C . HIS B 1 59 ? 69.026 62.250 24.921 1.00 80.13 51 HIS B C 1
ATOM 1710 O O . HIS B 1 59 ? 70.138 62.270 24.386 1.00 77.08 51 HIS B O 1
ATOM 1717 N N . PHE B 1 60 ? 68.321 61.128 25.046 1.00 81.40 52 PHE B N 1
ATOM 1718 C CA . PHE B 1 60 ? 68.833 59.837 24.614 1.00 83.48 52 PHE B CA 1
ATOM 1719 C C . PHE B 1 60 ? 67.800 59.136 23.743 1.00 88.21 52 PHE B C 1
ATOM 1720 O O . PHE B 1 60 ? 66.602 59.421 23.810 1.00 87.95 52 PHE B O 1
ATOM 1728 N N . LYS B 1 61 ? 68.284 58.207 22.919 1.00 88.52 53 LYS B N 1
ATOM 1729 C CA . LYS B 1 61 ? 67.420 57.367 22.104 1.00 92.91 53 LYS B CA 1
ATOM 1730 C C . LYS B 1 61 ? 67.630 55.878 22.328 1.00 91.20 53 LYS B C 1
ATOM 1731 O O . LYS B 1 61 ? 66.760 55.088 21.946 1.00 99.74 53 LYS B O 1
ATOM 1737 N N . ALA B 1 62 ? 68.741 55.473 22.936 1.00 87.14 54 ALA B N 1
ATOM 1738 C CA . ALA B 1 62 ? 69.021 54.071 23.202 1.00 94.71 54 ALA B CA 1
ATOM 1739 C C . ALA B 1 62 ? 69.381 53.888 24.668 1.00 94.01 54 ALA B C 1
ATOM 1740 O O . ALA B 1 62 ? 69.876 54.810 25.323 1.00 93.61 54 ALA B O 1
ATOM 1742 N N . LYS B 1 63 ? 69.122 52.682 25.179 1.00 95.32 55 LYS B N 1
ATOM 1743 C CA . LYS B 1 63 ? 69.504 52.367 26.551 1.00 86.47 55 LYS B CA 1
ATOM 1744 C C . LYS B 1 63 ? 71.019 52.340 26.705 1.00 90.36 55 LYS B C 1
ATOM 1745 O O . LYS B 1 63 ? 71.553 52.762 27.737 1.00 86.75 55 LYS B O 1
ATOM 1751 N N . GLU B 1 64 ? 71.728 51.843 25.687 1.00 96.41 56 GLU B N 1
ATOM 1752 C CA . GLU B 1 64 ? 73.186 51.890 25.704 1.00 96.90 56 GLU B CA 1
ATOM 1753 C C . GLU B 1 64 ? 73.691 53.323 25.763 1.00 92.52 56 GLU B C 1
ATOM 1754 O O . GLU B 1 64 ? 74.722 53.594 26.390 1.00 88.31 56 GLU B O 1
ATOM 1760 N N . GLU B 1 65 ? 72.981 54.249 25.113 1.00 92.10 57 GLU B N 1
ATOM 1761 C CA . GLU B 1 65 ? 73.376 55.652 25.132 1.00 87.22 57 GLU B CA 1
ATOM 1762 C C . GLU B 1 65 ? 73.279 56.244 26.532 1.00 87.55 57 GLU B C 1
ATOM 1763 O O . GLU B 1 65 ? 74.051 57.145 26.878 1.00 80.55 57 GLU B O 1
ATOM 1769 N N . ILE B 1 66 ? 72.348 55.749 27.351 1.00 84.90 58 ILE B N 1
ATOM 1770 C CA . ILE B 1 66 ? 72.238 56.228 28.725 1.00 82.36 58 ILE B CA 1
ATOM 1771 C C . ILE B 1 66 ? 73.351 55.646 29.589 1.00 84.84 58 ILE B C 1
ATOM 1772 O O . ILE B 1 66 ? 73.919 56.341 30.438 1.00 80.77 58 ILE B O 1
ATOM 1777 N N . LEU B 1 67 ? 73.685 54.368 29.382 1.00 81.90 59 LEU B N 1
ATOM 1778 C CA . LEU B 1 67 ? 74.736 53.736 30.175 1.00 79.97 59 LEU B CA 1
ATOM 1779 C C . LEU B 1 67 ? 76.088 54.397 29.932 1.00 79.77 59 LEU B C 1
ATOM 1780 O O . LEU B 1 67 ? 76.873 54.587 30.869 1.00 75.06 59 LEU B O 1
ATOM 1785 N N . VAL B 1 68 ? 76.380 54.747 28.677 1.00 79.39 60 VAL B N 1
ATOM 1786 C CA . VAL B 1 68 ? 77.625 55.443 28.364 1.00 80.27 60 VAL B CA 1
ATOM 1787 C C . VAL B 1 68 ? 77.646 56.815 29.026 1.00 78.95 60 VAL B C 1
ATOM 1788 O O . VAL B 1 68 ? 78.684 57.266 29.526 1.00 76.80 60 VAL B O 1
ATOM 1792 N N . ALA B 1 69 ? 76.497 57.496 29.048 1.00 78.71 61 ALA B N 1
ATOM 1793 C CA . ALA B 1 69 ? 76.416 58.793 29.710 1.00 80.43 61 ALA B CA 1
ATOM 1794 C C . ALA B 1 69 ? 76.625 58.669 31.213 1.00 83.94 61 ALA B C 1
ATOM 1795 O O . ALA B 1 69 ? 77.187 59.578 31.836 1.00 80.99 61 ALA B O 1
ATOM 1797 N N . ILE B 1 70 ? 76.176 57.564 31.813 1.00 77.93 62 ILE B N 1
ATOM 1798 C CA . ILE B 1 70 ? 76.440 57.331 33.229 1.00 76.70 62 ILE B CA 1
ATOM 1799 C C . ILE B 1 70 ? 77.929 57.103 33.459 1.00 78.83 62 ILE B C 1
ATOM 1800 O O . ILE B 1 70 ? 78.504 57.594 34.438 1.00 69.50 62 ILE B O 1
ATOM 1805 N N . SER B 1 71 ? 78.578 56.361 32.558 1.00 78.38 63 SER B N 1
ATOM 1806 C CA . SER B 1 71 ? 80.019 56.157 32.668 1.00 76.95 63 SER B CA 1
ATOM 1807 C C . SER B 1 71 ? 80.781 57.453 32.422 1.00 73.06 63 SER B C 1
ATOM 1808 O O . SER B 1 71 ? 81.811 57.702 33.058 1.00 77.34 63 SER B O 1
ATOM 1811 N N . GLN B 1 72 ? 80.289 58.289 31.504 1.00 73.97 64 GLN B N 1
ATOM 1812 C CA . GLN B 1 72 ? 80.935 59.572 31.248 1.00 79.12 64 GLN B CA 1
ATOM 1813 C C . GLN B 1 72 ? 80.852 60.487 32.465 1.00 76.05 64 GLN B C 1
ATOM 1814 O O . GLN B 1 72 ? 81.840 61.135 32.831 1.00 72.12 64 GLN B O 1
ATOM 1820 N N . GLY B 1 73 ? 79.684 60.552 33.104 1.00 75.78 65 GLY B N 1
ATOM 1821 C CA . GLY B 1 73 ? 79.543 61.403 34.275 1.00 72.42 65 GLY B CA 1
ATOM 1822 C C . GLY B 1 73 ? 80.361 60.910 35.453 1.00 71.62 65 GLY B C 1
ATOM 1823 O O . GLY B 1 73 ? 81.064 61.686 36.107 1.00 74.66 65 GLY B O 1
ATOM 1824 N N . LEU B 1 74 ? 80.285 59.608 35.739 1.00 77.20 66 LEU B N 1
ATOM 1825 C CA . LEU B 1 74 ? 81.042 59.047 36.851 1.00 76.94 66 LEU B CA 1
ATOM 1826 C C . LEU B 1 74 ? 82.542 59.045 36.589 1.00 69.90 66 LEU B C 1
ATOM 1827 O O . LEU B 1 74 ? 83.324 58.970 37.543 1.00 73.82 66 LEU B O 1
ATOM 1832 N N . GLY B 1 75 ? 82.960 59.130 35.328 1.00 73.60 67 GLY B N 1
ATOM 1833 C CA . GLY B 1 75 ? 84.371 59.199 35.000 1.00 66.44 67 GLY B CA 1
ATOM 1834 C C . GLY B 1 75 ? 84.907 60.614 35.045 1.00 70.86 67 GLY B C 1
ATOM 1835 O O . GLY B 1 75 ? 85.940 60.919 34.441 1.00 65.17 67 GLY B O 1
ATOM 1836 N N . GLY B 1 76 ? 84.202 61.488 35.759 1.00 67.64 68 GLY B N 1
ATOM 1837 C CA . GLY B 1 76 ? 84.589 62.872 35.901 1.00 61.03 68 GLY B CA 1
ATOM 1838 C C . GLY B 1 76 ? 85.940 63.065 36.562 1.00 56.14 68 GLY B C 1
ATOM 1839 O O . GLY B 1 76 ? 86.849 63.673 35.987 1.00 54.16 68 GLY B O 1
ATOM 1840 N N . PRO B 1 77 ? 86.097 62.566 37.793 1.00 54.66 69 PRO B N 1
ATOM 1841 C CA . PRO B 1 77 ? 87.391 62.716 38.481 1.00 55.10 69 PRO B CA 1
ATOM 1842 C C . PRO B 1 77 ? 88.563 62.091 37.740 1.00 57.38 69 PRO B C 1
ATOM 1843 O O . PRO B 1 77 ? 89.710 62.483 37.991 1.00 51.42 69 PRO B O 1
ATOM 1847 N N . VAL B 1 78 ? 88.319 61.136 36.840 1.00 50.46 70 VAL B N 1
ATOM 1848 C CA . VAL B 1 78 ? 89.414 60.539 36.080 1.00 57.78 70 VAL B CA 1
ATOM 1849 C C . VAL B 1 78 ? 89.938 61.519 35.038 1.00 53.31 70 VAL B C 1
ATOM 1850 O O . VAL B 1 78 ? 91.148 61.604 34.799 1.00 51.53 70 VAL B O 1
ATOM 1854 N N . ASP B 1 79 ? 89.040 62.277 34.404 1.00 60.36 71 ASP B N 1
ATOM 1855 C CA . ASP B 1 79 ? 89.466 63.252 33.404 1.00 52.25 71 ASP B CA 1
ATOM 1856 C C . ASP B 1 79 ? 90.305 64.360 34.030 1.00 54.03 71 ASP B C 1
ATOM 1857 O O . ASP B 1 79 ? 91.270 64.835 33.420 1.00 57.92 71 ASP B O 1
ATOM 1862 N N . GLU B 1 80 ? 89.952 64.787 35.245 1.00 49.96 72 GLU B N 1
ATOM 1863 C CA . GLU B 1 80 ? 90.757 65.789 35.936 1.00 48.98 72 GLU B CA 1
ATOM 1864 C C . GLU B 1 80 ? 92.117 65.229 36.333 1.00 46.71 72 GLU B C 1
ATOM 1865 O O . GLU B 1 80 ? 93.121 65.949 36.309 1.00 48.75 72 GLU B O 1
ATOM 1871 N N . LEU B 1 81 ? 92.167 63.948 36.706 1.00 49.85 73 LEU B N 1
ATOM 1872 C CA . LEU B 1 81 ? 93.439 63.331 37.068 1.00 42.89 73 LEU B CA 1
ATOM 1873 C C . LEU B 1 81 ? 94.378 63.263 35.871 1.00 41.68 73 LEU B C 1
ATOM 1874 O O . LEU B 1 81 ? 95.586 63.492 36.006 1.00 42.75 73 LEU B O 1
ATOM 1879 N N . VAL B 1 82 ? 93.839 62.946 34.692 1.00 40.73 74 VAL B N 1
ATOM 1880 C CA . VAL B 1 82 ? 94.660 62.882 33.485 1.00 44.02 74 VAL B CA 1
ATOM 1881 C C . VAL B 1 82 ? 95.235 64.255 33.164 1.00 47.85 74 VAL B C 1
ATOM 1882 O O . VAL B 1 82 ? 96.435 64.400 32.902 1.00 46.99 74 VAL B O 1
ATOM 1886 N N . ALA B 1 83 ? 94.385 65.285 33.184 1.00 50.33 75 ALA B N 1
ATOM 1887 C CA . ALA B 1 83 ? 94.848 66.636 32.883 1.00 47.21 75 ALA B CA 1
ATOM 1888 C C . ALA B 1 83 ? 95.863 67.122 33.907 1.00 45.59 75 ALA B C 1
ATOM 1889 O O . ALA B 1 83 ? 96.812 67.830 33.552 1.00 50.64 75 ALA B O 1
ATOM 1891 N N . TRP B 1 84 ? 95.686 66.748 35.177 1.00 45.16 76 TRP B N 1
ATOM 1892 C CA . TRP B 1 84 ? 96.643 67.143 36.206 1.00 51.55 76 TRP B CA 1
ATOM 1893 C C . TRP B 1 84 ? 97.992 66.464 36.004 1.00 48.75 76 TRP B C 1
ATOM 1894 O O . TRP B 1 84 ? 99.039 67.064 36.269 1.00 51.18 76 TRP B O 1
ATOM 1905 N N . ALA B 1 85 ? 97.991 65.211 35.544 1.00 47.35 77 ALA B N 1
ATOM 1906 C CA . ALA B 1 85 ? 99.246 64.487 35.385 1.00 47.33 77 ALA B CA 1
ATOM 1907 C C . ALA B 1 85 ? 100.041 64.950 34.169 1.00 41.62 77 ALA B C 1
ATOM 1908 O O . ALA B 1 85 ? 101.234 64.642 34.076 1.00 45.79 77 ALA B O 1
ATOM 1910 N N . ARG B 1 86 ? 99.419 65.687 33.243 1.00 47.71 78 ARG B N 1
ATOM 1911 C CA . ARG B 1 86 ? 100.168 66.238 32.117 1.00 53.37 78 ARG B CA 1
ATOM 1912 C C . ARG B 1 86 ? 101.241 67.214 32.582 1.00 51.82 78 ARG B C 1
ATOM 1913 O O . ARG B 1 86 ? 102.243 67.414 31.885 1.00 46.75 78 ARG B O 1
ATOM 1921 N N . THR B 1 87 ? 101.046 67.837 33.747 1.00 36.20 79 THR B N 1
ATOM 1922 C CA . THR B 1 87 ? 101.953 68.851 34.267 1.00 35.80 79 THR B CA 1
ATOM 1923 C C . THR B 1 87 ? 102.814 68.333 35.414 1.00 40.39 79 THR B C 1
ATOM 1924 O O . THR B 1 87 ? 103.293 69.126 36.231 1.00 44.79 79 THR B O 1
ATOM 1928 N N . GLN B 1 88 ? 103.017 67.024 35.493 1.00 46.11 80 GLN B N 1
ATOM 1929 C CA . GLN B 1 88 ? 103.824 66.451 36.553 1.00 36.30 80 GLN B CA 1
ATOM 1930 C C . GLN B 1 88 ? 105.126 65.893 35.989 1.00 39.05 80 GLN B C 1
ATOM 1931 O O . GLN B 1 88 ? 105.176 65.471 34.829 1.00 35.30 80 GLN B O 1
ATOM 1937 N N . PRO B 1 89 ? 106.200 65.885 36.775 1.00 37.73 81 PRO B N 1
ATOM 1938 C CA . PRO B 1 89 ? 107.447 65.279 36.300 1.00 38.42 81 PRO B CA 1
ATOM 1939 C C . PRO B 1 89 ? 107.333 63.764 36.235 1.00 45.37 81 PRO B C 1
ATOM 1940 O O . PRO B 1 89 ? 106.607 63.136 37.009 1.00 46.13 81 PRO B O 1
ATOM 1944 N N . ARG B 1 90 ? 108.060 63.176 35.284 1.00 49.29 82 ARG B N 1
ATOM 1945 C CA . ARG B 1 90 ? 108.051 61.727 35.082 1.00 38.54 82 ARG B CA 1
ATOM 1946 C C . ARG B 1 90 ? 108.975 61.091 36.116 1.00 44.39 82 ARG B C 1
ATOM 1947 O O . ARG B 1 90 ? 110.138 60.774 35.858 1.00 50.17 82 ARG B O 1
ATOM 1955 N N . THR B 1 91 ? 108.438 60.916 37.321 1.00 43.51 83 THR B N 1
ATOM 1956 C CA . THR B 1 91 ? 109.169 60.330 38.434 1.00 45.54 83 THR B CA 1
ATOM 1957 C C . THR B 1 91 ? 108.333 59.221 39.059 1.00 49.29 83 THR B C 1
ATOM 1958 O O . THR B 1 91 ? 107.144 59.066 38.768 1.00 47.28 83 THR B O 1
ATOM 1962 N N . LEU B 1 92 ? 108.975 58.440 39.931 1.00 50.37 84 LEU B N 1
ATOM 1963 C CA . LEU B 1 92 ? 108.262 57.370 40.618 1.00 46.20 84 LEU B CA 1
ATOM 1964 C C . LEU B 1 92 ? 107.230 57.924 41.590 1.00 45.51 84 LEU B C 1
ATOM 1965 O O . LEU B 1 92 ? 106.159 57.330 41.760 1.00 45.16 84 LEU B O 1
ATOM 1970 N N . GLU B 1 93 ? 107.527 59.059 42.228 1.00 49.44 85 GLU B N 1
ATOM 1971 C CA . GLU B 1 93 ? 106.571 59.657 43.153 1.00 49.73 85 GLU B CA 1
ATOM 1972 C C . GLU B 1 93 ? 105.307 60.103 42.428 1.00 45.53 85 GLU B C 1
ATOM 1973 O O . GLU B 1 93 ? 104.202 60.011 42.977 1.00 51.19 85 GLU B O 1
ATOM 1979 N N . THR B 1 94 ? 105.445 60.584 41.190 1.00 45.43 86 THR B N 1
ATOM 1980 C CA . THR B 1 94 ? 104.267 60.956 40.413 1.00 43.88 86 THR B CA 1
ATOM 1981 C C . THR B 1 94 ? 103.397 59.741 40.120 1.00 41.04 86 THR B C 1
ATOM 1982 O O . THR B 1 94 ? 102.169 59.801 40.257 1.00 39.18 86 THR B O 1
ATOM 1986 N N . LYS B 1 95 ? 104.018 58.628 39.718 1.00 39.75 87 LYS B N 1
ATOM 1987 C CA . LYS B 1 95 ? 103.262 57.407 39.460 1.00 41.70 87 LYS B CA 1
ATOM 1988 C C . LYS B 1 95 ? 102.486 56.970 40.696 1.00 39.34 87 LYS B C 1
ATOM 1989 O O . LYS B 1 95 ? 101.335 56.531 40.593 1.00 37.30 87 LYS B O 1
ATOM 1995 N N . ARG B 1 96 ? 103.096 57.098 41.877 1.00 42.72 88 ARG B N 1
ATOM 1996 C CA . ARG B 1 96 ? 102.422 56.699 43.109 1.00 42.55 88 ARG B CA 1
ATOM 1997 C C . ARG B 1 96 ? 101.252 57.621 43.427 1.00 45.77 88 ARG B C 1
ATOM 1998 O O . ARG B 1 96 ? 100.185 57.155 43.846 1.00 48.30 88 ARG B O 1
ATOM 2006 N N . GLU B 1 97 ? 101.426 58.930 43.230 1.00 50.76 89 GLU B N 1
ATOM 2007 C CA . GLU B 1 97 ? 100.322 59.856 43.455 1.00 42.16 89 GLU B CA 1
ATOM 2008 C C . GLU B 1 97 ? 99.220 59.675 42.418 1.00 44.52 89 GLU B C 1
ATOM 2009 O O . GLU B 1 97 ? 98.038 59.842 42.739 1.00 44.17 89 GLU B O 1
ATOM 2015 N N . VAL B 1 98 ? 99.581 59.328 41.180 1.00 41.42 90 VAL B N 1
ATOM 2016 C CA . VAL B 1 98 ? 98.569 59.016 40.173 1.00 43.74 90 VAL B CA 1
ATOM 2017 C C . VAL B 1 98 ? 97.794 57.766 40.572 1.00 45.60 90 VAL B C 1
ATOM 2018 O O . VAL B 1 98 ? 96.569 57.696 40.412 1.00 40.06 90 VAL B O 1
ATOM 2022 N N . LEU B 1 99 ? 98.493 56.766 41.111 1.00 44.12 91 LEU B N 1
ATOM 2023 C CA . LEU B 1 99 ? 97.831 55.523 41.492 1.00 47.08 91 LEU B CA 1
ATOM 2024 C C . LEU B 1 99 ? 96.888 55.737 42.670 1.00 50.35 91 LEU B C 1
ATOM 2025 O O . LEU B 1 99 ? 95.801 55.149 42.718 1.00 43.11 91 LEU B O 1
ATOM 2030 N N . ARG B 1 100 ? 97.286 56.575 43.631 1.00 45.43 92 ARG B N 1
ATOM 2031 C CA . ARG B 1 100 ? 96.418 56.856 44.769 1.00 41.80 92 ARG B CA 1
ATOM 2032 C C . ARG B 1 100 ? 95.179 57.634 44.342 1.00 43.42 92 ARG B C 1
ATOM 2033 O O . ARG B 1 100 ? 94.067 57.337 44.792 1.00 49.57 92 ARG B O 1
ATOM 2041 N N . ARG B 1 101 ? 95.352 58.632 43.472 1.00 38.27 93 ARG B N 1
ATOM 2042 C CA . ARG B 1 101 ? 94.213 59.424 43.022 1.00 42.92 93 ARG B CA 1
ATOM 2043 C C . ARG B 1 101 ? 93.308 58.629 42.090 1.00 36.44 93 ARG B C 1
ATOM 2044 O O . ARG B 1 101 ? 92.095 58.867 42.057 1.00 42.18 93 ARG B O 1
ATOM 2052 N N . TYR B 1 102 ? 93.869 57.686 41.330 1.00 42.01 94 TYR B N 1
ATOM 2053 C CA . TYR B 1 102 ? 93.039 56.844 40.473 1.00 41.30 94 TYR B CA 1
ATOM 2054 C C . TYR B 1 102 ? 92.151 55.926 41.303 1.00 40.84 94 TYR B C 1
ATOM 2055 O O . TYR B 1 102 ? 91.003 55.658 40.929 1.00 40.26 94 TYR B O 1
ATOM 2064 N N . SER B 1 103 ? 92.664 55.439 42.436 1.00 34.96 95 SER B N 1
ATOM 2065 C CA . SER B 1 103 ? 91.847 54.624 43.329 1.00 43.29 95 SER B CA 1
ATOM 2066 C C . SER B 1 103 ? 90.667 55.420 43.872 1.00 46.07 95 SER B C 1
ATOM 2067 O O . SER B 1 103 ? 89.549 54.901 43.968 1.00 49.19 95 SER B O 1
ATOM 2070 N N . GLU B 1 104 ? 90.896 56.686 44.228 1.00 54.12 96 GLU B N 1
ATOM 2071 C CA . GLU B 1 104 ? 89.809 57.522 44.726 1.00 44.95 96 GLU B CA 1
ATOM 2072 C C . GLU B 1 104 ? 88.876 57.958 43.605 1.00 42.25 96 GLU B C 1
ATOM 2073 O O . GLU B 1 104 ? 87.696 58.224 43.855 1.00 57.79 96 GLU B O 1
ATOM 2079 N N . ALA B 1 105 ? 89.380 58.043 42.373 1.00 46.35 97 ALA B N 1
ATOM 2080 C CA . ALA B 1 105 ? 88.528 58.453 41.263 1.00 50.24 97 ALA B CA 1
ATOM 2081 C C . ALA B 1 105 ? 87.504 57.377 40.922 1.00 58.93 97 ALA B C 1
ATOM 2082 O O . ALA B 1 105 ? 86.346 57.689 40.624 1.00 65.70 97 ALA B O 1
ATOM 2084 N N . LEU B 1 106 ? 87.907 56.106 40.968 1.00 61.18 98 LEU B N 1
ATOM 2085 C CA . LEU B 1 106 ? 87.005 55.003 40.648 1.00 54.18 98 LEU B CA 1
ATOM 2086 C C . LEU B 1 106 ? 85.989 54.727 41.745 1.00 56.47 98 LEU B C 1
ATOM 2087 O O . LEU B 1 106 ? 85.196 53.788 41.607 1.00 63.14 98 LEU B O 1
ATOM 2100 N N . GLY B 1 108 ? 83.286 56.479 42.688 1.00 63.84 100 GLY B N 1
ATOM 2101 C CA . GLY B 1 108 ? 81.937 56.691 42.197 1.00 64.36 100 GLY B CA 1
ATOM 2102 C C . GLY B 1 108 ? 81.484 55.701 41.144 1.00 70.04 100 GLY B C 1
ATOM 2103 O O . GLY B 1 108 ? 80.278 55.611 40.886 1.00 71.47 100 GLY B O 1
ATOM 2104 N N . ALA B 1 109 ? 82.410 54.966 40.532 1.00 71.99 101 ALA B N 1
ATOM 2105 C CA . ALA B 1 109 ? 82.074 53.961 39.534 1.00 68.30 101 ALA B CA 1
ATOM 2106 C C . ALA B 1 109 ? 81.873 52.576 40.136 1.00 73.72 101 ALA B C 1
ATOM 2107 O O . ALA B 1 109 ? 81.746 51.603 39.386 1.00 76.16 101 ALA B O 1
ATOM 2109 N N . ALA B 1 110 ? 81.848 52.465 41.465 1.00 71.84 102 ALA B N 1
ATOM 2110 C CA . ALA B 1 110 ? 81.643 51.165 42.100 1.00 74.35 102 ALA B CA 1
ATOM 2111 C C . ALA B 1 110 ? 80.337 50.495 41.684 1.00 73.21 102 ALA B C 1
ATOM 2112 O O . ALA B 1 110 ? 80.359 49.290 41.388 1.00 74.84 102 ALA B O 1
ATOM 2114 N N . PRO B 1 111 ? 79.185 51.181 41.641 1.00 79.61 103 PRO B N 1
ATOM 2115 C CA . PRO B 1 111 ? 77.986 50.498 41.122 1.00 79.98 103 PRO B CA 1
ATOM 2116 C C . PRO B 1 111 ? 78.102 50.151 39.650 1.00 77.26 103 PRO B C 1
ATOM 2117 O O . PRO B 1 111 ? 77.542 49.145 39.202 1.00 83.84 103 PRO B O 1
ATOM 2121 N N . LEU B 1 112 ? 78.837 50.958 38.885 1.00 83.05 104 LEU B N 1
ATOM 2122 C CA . LEU B 1 112 ? 78.996 50.699 37.459 1.00 74.69 104 LEU B CA 1
ATOM 2123 C C . LEU B 1 112 ? 79.781 49.418 37.215 1.00 85.01 104 LEU B C 1
ATOM 2124 O O . LEU B 1 112 ? 79.482 48.665 36.281 1.00 88.06 104 LEU B O 1
ATOM 2129 N N . PHE B 1 113 ? 80.799 49.161 38.039 1.00 86.06 105 PHE B N 1
ATOM 2130 C CA . PHE B 1 113 ? 81.507 47.889 37.958 1.00 83.07 105 PHE B CA 1
ATOM 2131 C C . PHE B 1 113 ? 80.585 46.726 38.296 1.00 90.31 105 PHE B C 1
ATOM 2132 O O . PHE B 1 113 ? 80.725 45.631 37.738 1.00 90.97 105 PHE B O 1
ATOM 2140 N N . ARG B 1 114 ? 79.625 46.948 39.197 1.00 85.73 106 ARG B N 1
ATOM 2141 C CA . ARG B 1 114 ? 78.784 45.852 39.668 1.00 87.89 106 ARG B CA 1
ATOM 2142 C C . ARG B 1 114 ? 77.822 45.377 38.586 1.00 95.59 106 ARG B C 1
ATOM 2143 O O . ARG B 1 114 ? 77.521 44.181 38.498 1.00 98.49 106 ARG B O 1
ATOM 2151 N N . ILE B 1 115 ? 77.319 46.295 37.759 1.00 90.92 107 ILE B N 1
ATOM 2152 C CA . ILE B 1 115 ? 76.391 45.896 36.707 1.00 95.72 107 ILE B CA 1
ATOM 2153 C C . ILE B 1 115 ? 77.123 45.296 35.512 1.00 95.50 107 ILE B C 1
ATOM 2154 O O . ILE B 1 115 ? 76.500 44.616 34.686 1.00 99.79 107 ILE B O 1
ATOM 2167 N N . GLN B 1 117 ? 79.671 43.098 35.806 1.00 97.96 109 GLN B N 1
ATOM 2168 C CA . GLN B 1 117 ? 79.889 41.695 36.135 1.00 100.84 109 GLN B CA 1
ATOM 2169 C C . GLN B 1 117 ? 78.606 40.878 36.062 1.00 102.24 109 GLN B C 1
ATOM 2170 O O . GLN B 1 117 ? 78.674 39.647 35.991 1.00 103.04 109 GLN B O 1
ATOM 2176 N N . GLU B 1 118 ? 77.444 41.530 36.080 1.00 105.52 110 GLU B N 1
ATOM 2177 C CA . GLU B 1 118 ? 76.160 40.848 35.978 1.00 109.37 110 GLU B CA 1
ATOM 2178 C C . GLU B 1 118 ? 75.574 40.890 34.574 1.00 109.42 110 GLU B C 1
ATOM 2179 O O . GLU B 1 118 ? 75.004 39.896 34.115 1.00 112.45 110 GLU B O 1
ATOM 2185 N N . SER B 1 119 ? 75.704 42.017 33.881 1.00 106.69 111 SER B N 1
ATOM 2186 C CA . SER B 1 119 ? 75.186 42.177 32.529 1.00 107.00 111 SER B CA 1
ATOM 2187 C C . SER B 1 119 ? 76.327 42.008 31.534 1.00 104.29 111 SER B C 1
ATOM 2188 O O . SER B 1 119 ? 77.285 42.788 31.543 1.00 102.80 111 SER B O 1
ATOM 2191 N N . GLY B 1 120 ? 76.222 40.989 30.679 1.00 106.47 112 GLY B N 1
ATOM 2192 C CA . GLY B 1 120 ? 77.239 40.786 29.662 1.00 96.17 112 GLY B CA 1
ATOM 2193 C C . GLY B 1 120 ? 77.248 41.887 28.619 1.00 101.92 112 GLY B C 1
ATOM 2194 O O . GLY B 1 120 ? 78.310 42.282 28.130 1.00 99.81 112 GLY B O 1
ATOM 2195 N N . ALA B 1 121 ? 76.066 42.402 28.268 1.00 107.46 113 ALA B N 1
ATOM 2196 C CA . ALA B 1 121 ? 75.988 43.466 27.273 1.00 104.24 113 ALA B CA 1
ATOM 2197 C C . ALA B 1 121 ? 76.530 44.784 27.811 1.00 104.84 113 ALA B C 1
ATOM 2198 O O . ALA B 1 121 ? 77.100 45.573 27.049 1.00 101.36 113 ALA B O 1
ATOM 2200 N N . ALA B 1 122 ? 76.360 45.043 29.110 1.00 102.26 114 ALA B N 1
ATOM 2201 C CA . ALA B 1 122 ? 76.925 46.252 29.700 1.00 104.79 114 ALA B CA 1
ATOM 2202 C C . ALA B 1 122 ? 78.448 46.210 29.686 1.00 104.77 114 ALA B C 1
ATOM 2203 O O . ALA B 1 122 ? 79.102 47.239 29.478 1.00 102.36 114 ALA B O 1
ATOM 2205 N N . LEU B 1 123 ? 79.030 45.029 29.907 1.00 105.29 115 LEU B N 1
ATOM 2206 C CA . LEU B 1 123 ? 80.477 44.885 29.789 1.00 103.29 115 LEU B CA 1
ATOM 2207 C C . LEU B 1 123 ? 80.927 45.051 28.342 1.00 101.76 115 LEU B C 1
ATOM 2208 O O . LEU B 1 123 ? 81.991 45.622 28.078 1.00 99.19 115 LEU B O 1
ATOM 2213 N N . ARG B 1 124 ? 80.124 44.564 27.392 1.00 101.01 116 ARG B N 1
ATOM 2214 C CA . ARG B 1 124 ? 80.415 44.804 25.982 1.00 102.67 116 ARG B CA 1
ATOM 2215 C C . ARG B 1 124 ? 80.243 46.276 25.629 1.00 104.62 116 ARG B C 1
ATOM 2216 O O . ARG B 1 124 ? 80.981 46.812 24.794 1.00 106.20 116 ARG B O 1
ATOM 2224 N N . THR B 1 125 ? 79.271 46.944 26.253 1.00 104.56 117 THR B N 1
ATOM 2225 C CA . THR B 1 125 ? 79.081 48.374 26.047 1.00 104.36 117 THR B CA 1
ATOM 2226 C C . THR B 1 125 ? 80.095 49.208 26.820 1.00 101.88 117 THR B C 1
ATOM 2227 O O . THR B 1 125 ? 80.319 50.372 26.466 1.00 91.68 117 THR B O 1
ATOM 2231 N N . LEU B 1 126 ? 80.715 48.634 27.850 1.00 104.83 118 LEU B N 1
ATOM 2232 C CA . LEU B 1 126 ? 81.705 49.320 28.680 1.00 102.69 118 LEU B CA 1
ATOM 2233 C C . LEU B 1 126 ? 81.130 50.586 29.307 1.00 99.59 118 LEU B C 1
ATOM 2234 O O . LEU B 1 126 ? 81.871 51.486 29.700 1.00 107.38 118 LEU B O 1
ATOM 2239 N N . ILE B 1 136 ? 91.651 55.020 29.948 1.00 80.73 128 ILE B N 1
ATOM 2240 C CA . ILE B 1 136 ? 92.694 54.410 30.763 1.00 69.56 128 ILE B CA 1
ATOM 2241 C C . ILE B 1 136 ? 94.015 54.386 30.003 1.00 76.12 128 ILE B C 1
ATOM 2242 O O . ILE B 1 136 ? 95.081 54.249 30.602 1.00 71.80 128 ILE B O 1
ATOM 2247 N N . ALA B 1 137 ? 93.937 54.510 28.676 1.00 75.13 129 ALA B N 1
ATOM 2248 C CA . ALA B 1 137 ? 95.152 54.547 27.870 1.00 65.09 129 ALA B CA 1
ATOM 2249 C C . ALA B 1 137 ? 95.936 55.828 28.120 1.00 72.00 129 ALA B C 1
ATOM 2250 O O . ALA B 1 137 ? 97.172 55.822 28.089 1.00 68.75 129 ALA B O 1
ATOM 2252 N N . ALA B 1 138 ? 95.234 56.938 28.367 1.00 74.02 130 ALA B N 1
ATOM 2253 C CA . ALA B 1 138 ? 95.915 58.187 28.690 1.00 69.00 130 ALA B CA 1
ATOM 2254 C C . ALA B 1 138 ? 96.655 58.078 30.016 1.00 66.77 130 ALA B C 1
ATOM 2255 O O . ALA B 1 138 ? 97.737 58.655 30.182 1.00 62.90 130 ALA B O 1
ATOM 2257 N N . ILE B 1 139 ? 96.087 57.340 30.970 1.00 60.83 131 ILE B N 1
ATOM 2258 C CA . ILE B 1 139 ? 96.762 57.118 32.244 1.00 58.56 131 ILE B CA 1
ATOM 2259 C C . ILE B 1 139 ? 97.965 56.205 32.055 1.00 60.38 131 ILE B C 1
ATOM 2260 O O . ILE B 1 139 ? 99.029 56.426 32.647 1.00 58.65 131 ILE B O 1
ATOM 2265 N N . GLY B 1 140 ? 97.822 55.169 31.225 1.00 61.84 132 GLY B N 1
ATOM 2266 C CA . GLY B 1 140 ? 98.946 54.286 30.960 1.00 54.74 132 GLY B CA 1
ATOM 2267 C C . GLY B 1 140 ? 100.103 55.002 30.290 1.00 58.99 132 GLY B C 1
ATOM 2268 O O . GLY B 1 140 ? 101.269 54.705 30.562 1.00 60.87 132 GLY B O 1
ATOM 2269 N N . GLU B 1 141 ? 99.797 55.956 29.406 1.00 62.25 133 GLU B N 1
ATOM 2270 C CA . GLU B 1 141 ? 100.848 56.742 28.768 1.00 64.19 133 GLU B CA 1
ATOM 2271 C C . GLU B 1 141 ? 101.633 57.558 29.785 1.00 57.35 133 GLU B C 1
ATOM 2272 O O . GLU B 1 141 ? 102.834 57.790 29.603 1.00 60.09 133 GLU B O 1
ATOM 2278 N N . LEU B 1 142 ? 100.978 58.001 30.858 1.00 51.47 134 LEU B N 1
ATOM 2279 C CA . LEU B 1 142 ? 101.671 58.745 31.900 1.00 47.03 134 LEU B CA 1
ATOM 2280 C C . LEU B 1 142 ? 102.458 57.826 32.826 1.00 58.37 134 LEU B C 1
ATOM 2281 O O . LEU B 1 142 ? 103.483 58.239 33.379 1.00 60.24 134 LEU B O 1
ATOM 2294 N N . TYR B 1 144 ? 103.753 54.954 31.768 1.00 59.56 136 TYR B N 1
ATOM 2295 C CA . TYR B 1 144 ? 104.747 54.283 30.943 1.00 60.26 136 TYR B CA 1
ATOM 2296 C C . TYR B 1 144 ? 106.101 54.971 31.054 1.00 69.44 136 TYR B C 1
ATOM 2297 O O . TYR B 1 144 ? 106.208 56.193 30.915 1.00 80.12 136 TYR B O 1
ATOM 2306 N N . GLN B 1 145 ? 107.134 54.176 31.313 1.00 72.49 137 GLN B N 1
ATOM 2307 C CA . GLN B 1 145 ? 108.509 54.653 31.355 1.00 79.65 137 GLN B CA 1
ATOM 2308 C C . GLN B 1 145 ? 109.190 54.287 30.043 1.00 77.97 137 GLN B C 1
ATOM 2309 O O . GLN B 1 145 ? 109.316 53.103 29.714 1.00 73.14 137 GLN B O 1
ATOM 2315 N N . ASP B 1 146 ? 109.619 55.301 29.297 1.00 77.24 138 ASP B N 1
ATOM 2316 C CA . ASP B 1 146 ? 110.236 55.060 28.000 1.00 81.79 138 ASP B CA 1
ATOM 2317 C C . ASP B 1 146 ? 111.647 54.513 28.177 1.00 81.92 138 ASP B C 1
ATOM 2318 O O . ASP B 1 146 ? 112.473 55.101 28.883 1.00 77.62 138 ASP B O 1
ATOM 2323 N N . GLY B 1 147 ? 111.921 53.380 27.532 1.00 77.89 139 GLY B N 1
ATOM 2324 C CA . GLY B 1 147 ? 113.228 52.764 27.583 1.00 73.74 139 GLY B CA 1
ATOM 2325 C C . GLY B 1 147 ? 113.517 51.946 28.822 1.00 65.06 139 GLY B C 1
ATOM 2326 O O . GLY B 1 147 ? 114.619 51.392 28.931 1.00 66.57 139 GLY B O 1
ATOM 2327 N N . ALA B 1 148 ? 112.575 51.850 29.757 1.00 68.42 140 ALA B N 1
ATOM 2328 C CA . ALA B 1 148 ? 112.795 51.067 30.963 1.00 51.41 140 ALA B CA 1
ATOM 2329 C C . ALA B 1 148 ? 112.795 49.575 30.643 1.00 48.42 140 ALA B C 1
ATOM 2330 O O . ALA B 1 148 ? 112.368 49.140 29.569 1.00 45.40 140 ALA B O 1
ATOM 2332 N N . SER B 1 149 ? 113.285 48.784 31.596 1.00 47.31 141 SER B N 1
ATOM 2333 C CA . SER B 1 149 ? 113.356 47.345 31.396 1.00 48.17 141 SER B CA 1
ATOM 2334 C C . SER B 1 149 ? 111.954 46.752 31.292 1.00 44.56 141 SER B C 1
ATOM 2335 O O . SER B 1 149 ? 110.967 47.330 31.755 1.00 52.73 141 SER B O 1
ATOM 2338 N N . VAL B 1 150 ? 111.874 45.579 30.659 1.00 51.15 142 VAL B N 1
ATOM 2339 C CA . VAL B 1 150 ? 110.587 44.908 30.511 1.00 49.54 142 VAL B CA 1
ATOM 2340 C C . VAL B 1 150 ? 110.026 44.525 31.874 1.00 44.20 142 VAL B C 1
ATOM 2341 O O . VAL B 1 150 ? 108.809 44.581 32.092 1.00 43.39 142 VAL B O 1
ATOM 2345 N N . ARG B 1 151 ? 110.897 44.163 32.820 1.00 39.37 143 ARG B N 1
ATOM 2346 C CA . ARG B 1 151 ? 110.444 43.855 34.173 1.00 43.68 143 ARG B CA 1
ATOM 2347 C C . ARG B 1 151 ? 109.820 45.077 34.836 1.00 53.10 143 ARG B C 1
ATOM 2348 O O . ARG B 1 151 ? 108.750 44.988 35.449 1.00 45.89 143 ARG B O 1
ATOM 2356 N N . SER B 1 152 ? 110.482 46.233 34.726 1.00 47.68 144 SER B N 1
ATOM 2357 C CA . SER B 1 152 ? 109.946 47.449 35.328 1.00 47.41 144 SER B CA 1
ATOM 2358 C C . SER B 1 152 ? 108.638 47.860 34.667 1.00 44.78 144 SER B C 1
ATOM 2359 O O . SER B 1 152 ? 107.701 48.297 35.345 1.00 43.21 144 SER B O 1
ATOM 2362 N N . GLN B 1 153 ? 108.552 47.715 33.345 1.00 41.83 145 GLN B N 1
ATOM 2363 C CA . GLN B 1 153 ? 107.356 48.152 32.633 1.00 43.07 145 GLN B CA 1
ATOM 2364 C C . GLN B 1 153 ? 106.173 47.237 32.923 1.00 42.15 145 GLN B C 1
ATOM 2365 O O . GLN B 1 153 ? 105.031 47.701 33.015 1.00 44.91 145 GLN B O 1
ATOM 2371 N N . VAL B 1 154 ? 106.424 45.934 33.073 1.00 50.70 146 VAL B N 1
ATOM 2372 C CA . VAL B 1 154 ? 105.342 45.009 33.393 1.00 34.91 146 VAL B CA 1
ATOM 2373 C C . VAL B 1 154 ? 104.822 45.263 34.804 1.00 36.78 146 VAL B C 1
ATOM 2374 O O . VAL B 1 154 ? 103.610 45.228 35.049 1.00 29.75 146 VAL B O 1
ATOM 2378 N N . ARG B 1 155 ? 105.723 45.540 35.749 1.00 31.89 147 ARG B N 1
ATOM 2379 C CA . ARG B 1 155 ? 105.296 45.793 37.121 1.00 34.47 147 ARG B CA 1
ATOM 2380 C C . ARG B 1 155 ? 104.552 47.118 37.247 1.00 41.64 147 ARG B C 1
ATOM 2381 O O . ARG B 1 155 ? 103.653 47.242 38.087 1.00 34.52 147 ARG B O 1
ATOM 2389 N N . ILE B 1 156 ? 104.903 48.114 36.429 1.00 39.62 148 ILE B N 1
ATOM 2390 C CA . ILE B 1 156 ? 104.131 49.354 36.402 1.00 38.40 148 ILE B CA 1
ATOM 2391 C C . ILE B 1 156 ? 102.717 49.084 35.906 1.00 44.09 148 ILE B C 1
ATOM 2392 O O . ILE B 1 156 ? 101.735 49.566 36.483 1.00 41.06 148 ILE B O 1
ATOM 2397 N N . SER B 1 157 ? 102.591 48.306 34.827 1.00 42.98 149 SER B N 1
ATOM 2398 C CA . SER B 1 157 ? 101.270 47.934 34.331 1.00 37.22 149 SER B CA 1
ATOM 2399 C C . SER B 1 157 ? 100.542 47.020 35.307 1.00 44.27 149 SER B C 1
ATOM 2400 O O . SER B 1 157 ? 99.310 47.067 35.394 1.00 44.87 149 SER B O 1
ATOM 2403 N N . ASP B 1 158 ? 101.281 46.186 36.044 1.00 42.07 150 ASP B N 1
ATOM 2404 C CA . ASP B 1 158 ? 100.655 45.336 37.052 1.00 39.87 150 ASP B CA 1
ATOM 2405 C C . ASP B 1 158 ? 100.024 46.178 38.155 1.00 36.35 150 ASP B C 1
ATOM 2406 O O . ASP B 1 158 ? 98.881 45.939 38.560 1.00 33.75 150 ASP B O 1
ATOM 2411 N N . ALA B 1 159 ? 100.759 47.177 38.652 1.00 41.95 151 ALA B N 1
ATOM 2412 C CA . ALA B 1 159 ? 100.224 48.035 39.704 1.00 39.44 151 ALA B CA 1
ATOM 2413 C C . ALA B 1 159 ? 99.006 48.812 39.221 1.00 38.81 151 ALA B C 1
ATOM 2414 O O . ALA B 1 159 ? 98.029 48.971 39.961 1.00 44.90 151 ALA B O 1
ATOM 2416 N N . LEU B 1 160 ? 99.045 49.302 37.980 1.00 45.27 152 LEU B N 1
ATOM 2417 C CA . LEU B 1 160 ? 97.912 50.054 37.451 1.00 41.96 152 LEU B CA 1
ATOM 2418 C C . LEU B 1 160 ? 96.695 49.157 37.255 1.00 38.59 152 LEU B C 1
ATOM 2419 O O . LEU B 1 160 ? 95.567 49.558 37.564 1.00 44.53 152 LEU B O 1
ATOM 2424 N N . ALA B 1 161 ? 96.903 47.937 36.752 1.00 39.52 153 ALA B N 1
ATOM 2425 C CA . ALA B 1 161 ? 95.780 47.034 36.523 1.00 40.49 153 ALA B CA 1
ATOM 2426 C C . ALA B 1 161 ? 95.184 46.524 37.829 1.00 41.26 153 ALA B C 1
ATOM 2427 O O . ALA B 1 161 ? 93.985 46.229 37.886 1.00 41.12 153 ALA B O 1
ATOM 2429 N N . SER B 1 162 ? 95.998 46.407 38.881 1.00 36.50 154 SER B N 1
ATOM 2430 C CA . SER B 1 162 ? 95.480 45.943 40.164 1.00 34.27 154 SER B CA 1
ATOM 2431 C C . SER B 1 162 ? 94.458 46.922 40.731 1.00 45.83 154 SER B C 1
ATOM 2432 O O . SER B 1 162 ? 93.459 46.510 41.334 1.00 47.70 154 SER B O 1
ATOM 2435 N N . VAL B 1 163 ? 94.686 48.222 40.542 1.00 42.44 155 VAL B N 1
ATOM 2436 C CA . VAL B 1 163 ? 93.731 49.219 41.010 1.00 41.36 155 VAL B CA 1
ATOM 2437 C C . VAL B 1 163 ? 92.538 49.312 40.066 1.00 46.19 155 VAL B C 1
ATOM 2438 O O . VAL B 1 163 ? 91.391 49.439 40.509 1.00 48.77 155 VAL B O 1
ATOM 2442 N N . HIS B 1 164 ? 92.785 49.236 38.755 1.00 42.24 156 HIS B N 1
ATOM 2443 C CA . HIS B 1 164 ? 91.712 49.398 37.778 1.00 46.18 156 HIS B CA 1
ATOM 2444 C C . HIS B 1 164 ? 90.679 48.282 37.897 1.00 51.30 156 HIS B C 1
ATOM 2445 O O . HIS B 1 164 ? 89.499 48.534 38.168 1.00 57.62 156 HIS B O 1
ATOM 2452 N N . PHE B 1 165 ? 91.107 47.036 37.695 1.00 51.26 157 PHE B N 1
ATOM 2453 C CA . PHE B 1 165 ? 90.225 45.881 37.811 1.00 51.59 157 PHE B CA 1
ATOM 2454 C C . PHE B 1 165 ? 89.940 45.494 39.258 1.00 52.15 157 PHE B C 1
ATOM 2455 O O . PHE B 1 165 ? 89.383 44.418 39.497 1.00 54.82 157 PHE B O 1
ATOM 2463 N N . GLY B 1 166 ? 90.303 46.344 40.219 1.00 58.52 158 GLY B N 1
ATOM 2464 C CA . GLY B 1 166 ? 90.145 45.978 41.617 1.00 56.03 158 GLY B CA 1
ATOM 2465 C C . GLY B 1 166 ? 88.695 45.851 42.041 1.00 61.84 158 GLY B C 1
ATOM 2466 O O . GLY B 1 166 ? 88.352 44.986 42.851 1.00 56.72 158 GLY B O 1
ATOM 2467 N N . ALA B 1 167 ? 87.825 46.705 41.500 1.00 67.33 159 ALA B N 1
ATOM 2468 C CA . ALA B 1 167 ? 86.417 46.670 41.877 1.00 67.60 159 ALA B CA 1
ATOM 2469 C C . ALA B 1 167 ? 85.741 45.366 41.475 1.00 72.39 159 ALA B C 1
ATOM 2470 O O . ALA B 1 167 ? 84.702 45.019 42.046 1.00 73.96 159 ALA B O 1
ATOM 2472 N N . PHE B 1 168 ? 86.308 44.635 40.513 1.00 66.63 160 PHE B N 1
ATOM 2473 C CA . PHE B 1 168 ? 85.694 43.387 40.074 1.00 69.89 160 PHE B CA 1
ATOM 2474 C C . PHE B 1 168 ? 85.808 42.305 41.141 1.00 73.03 160 PHE B C 1
ATOM 2475 O O . PHE B 1 168 ? 84.811 41.665 41.496 1.00 82.92 160 PHE B O 1
ATOM 2483 N N . PHE B 1 169 ? 87.014 42.082 41.665 1.00 72.50 161 PHE B N 1
ATOM 2484 C CA . PHE B 1 169 ? 87.233 40.980 42.594 1.00 69.86 161 PHE B CA 1
ATOM 2485 C C . PHE B 1 169 ? 87.112 41.379 44.060 1.00 63.01 161 PHE B C 1
ATOM 2486 O O . PHE B 1 169 ? 87.023 40.493 44.916 1.00 66.59 161 PHE B O 1
ATOM 2494 N N . LEU B 1 170 ? 87.107 42.675 44.378 1.00 67.57 162 LEU B N 1
ATOM 2495 C CA . LEU B 1 170 ? 86.927 43.080 45.769 1.00 64.79 162 LEU B CA 1
ATOM 2496 C C . LEU B 1 170 ? 85.506 42.839 46.264 1.00 68.70 162 LEU B C 1
ATOM 2497 O O . LEU B 1 170 ? 85.274 42.852 47.478 1.00 66.62 162 LEU B O 1
ATOM 2502 N N . SER B 1 171 ? 84.553 42.616 45.355 1.00 71.99 163 SER B N 1
ATOM 2503 C CA . SER B 1 171 ? 83.171 42.392 45.771 1.00 79.91 163 SER B CA 1
ATOM 2504 C C . SER B 1 171 ? 83.021 41.073 46.521 1.00 73.13 163 SER B C 1
ATOM 2505 O O . SER B 1 171 ? 82.273 40.992 47.502 1.00 75.72 163 SER B O 1
ATOM 2508 N N . ALA B 1 172 ? 83.725 40.030 46.074 1.00 68.62 164 ALA B N 1
ATOM 2509 C CA . ALA B 1 172 ? 83.647 38.735 46.737 1.00 70.80 164 ALA B CA 1
ATOM 2510 C C . ALA B 1 172 ? 84.317 38.738 48.105 1.00 74.02 164 ALA B C 1
ATOM 2511 O O . ALA B 1 172 ? 84.010 37.873 48.932 1.00 85.41 164 ALA B O 1
ATOM 2513 N N . ILE B 1 173 ? 85.220 39.679 48.362 1.00 75.44 165 ILE B N 1
ATOM 2514 C CA . ILE B 1 173 ? 85.899 39.755 49.650 1.00 66.37 165 ILE B CA 1
ATOM 2515 C C . ILE B 1 173 ? 84.973 40.409 50.666 1.00 69.52 165 ILE B C 1
ATOM 2516 O O . ILE B 1 173 ? 84.327 41.425 50.381 1.00 69.76 165 ILE B O 1
ATOM 2521 N N . GLU B 1 174 ? 84.906 39.827 51.860 1.00 71.70 166 GLU B N 1
ATOM 2522 C CA . GLU B 1 174 ? 84.036 40.324 52.916 1.00 74.57 166 GLU B CA 1
ATOM 2523 C C . GLU B 1 174 ? 84.781 41.353 53.757 1.00 75.03 166 GLU B C 1
ATOM 2524 O O . GLU B 1 174 ? 85.892 41.091 54.230 1.00 76.95 166 GLU B O 1
ATOM 2530 N N . GLY B 1 175 ? 84.174 42.514 53.934 1.00 69.09 167 GLY B N 1
ATOM 2531 C CA . GLY B 1 175 ? 84.774 43.570 54.726 1.00 57.46 167 GLY B CA 1
ATOM 2532 C C . GLY B 1 175 ? 84.281 44.928 54.272 1.00 58.42 167 GLY B C 1
ATOM 2533 O O . GLY B 1 175 ? 83.506 45.054 53.327 1.00 59.71 167 GLY B O 1
ATOM 2534 N N . ASP B 1 176 ? 84.751 45.951 54.982 1.00 58.67 168 ASP B N 1
ATOM 2535 C CA . ASP B 1 176 ? 84.403 47.327 54.656 1.00 52.10 168 ASP B CA 1
ATOM 2536 C C . ASP B 1 176 ? 84.896 47.668 53.252 1.00 56.26 168 ASP B C 1
ATOM 2537 O O . ASP B 1 176 ? 86.064 47.405 52.932 1.00 52.16 168 ASP B O 1
ATOM 2542 N N . PRO B 1 177 ? 84.044 48.223 52.383 1.00 53.13 169 PRO B N 1
ATOM 2543 C CA . PRO B 1 177 ? 84.517 48.586 51.034 1.00 57.80 169 PRO B CA 1
ATOM 2544 C C . PRO B 1 177 ? 85.698 49.540 51.036 1.00 52.08 169 PRO B C 1
ATOM 2545 O O . PRO B 1 177 ? 86.587 49.422 50.183 1.00 56.32 169 PRO B O 1
ATOM 2549 N N . GLU B 1 178 ? 85.737 50.487 51.975 1.00 58.05 170 GLU B N 1
ATOM 2550 C CA . GLU B 1 178 ? 86.868 51.405 52.047 1.00 54.80 170 GLU B CA 1
ATOM 2551 C C . GLU B 1 178 ? 88.107 50.714 52.598 1.00 54.43 170 GLU B C 1
ATOM 2552 O O . GLU B 1 178 ? 89.228 51.001 52.164 1.00 57.64 170 GLU B O 1
ATOM 2558 N N . GLU B 1 179 ? 87.926 49.802 53.556 1.00 53.68 171 GLU B N 1
ATOM 2559 C CA . GLU B 1 179 ? 89.065 49.065 54.094 1.00 57.04 171 GLU B CA 1
ATOM 2560 C C . GLU B 1 179 ? 89.702 48.186 53.026 1.00 51.98 171 GLU B C 1
ATOM 2561 O O . GLU B 1 179 ? 90.930 48.046 52.976 1.00 47.08 171 GLU B O 1
ATOM 2567 N N . LYS B 1 180 ? 88.883 47.593 52.156 1.00 47.90 172 LYS B N 1
ATOM 2568 C CA . LYS B 1 180 ? 89.403 46.744 51.091 1.00 43.16 172 LYS B CA 1
ATOM 2569 C C . LYS B 1 180 ? 90.050 47.561 49.979 1.00 54.03 172 LYS B C 1
ATOM 2570 O O . LYS B 1 180 ? 91.045 47.127 49.388 1.00 43.43 172 LYS B O 1
ATOM 2576 N N . ARG B 1 181 ? 89.502 48.741 49.681 1.00 53.98 173 ARG B N 1
ATOM 2577 C CA . ARG B 1 181 ? 90.093 49.586 48.649 1.00 47.35 173 ARG B CA 1
ATOM 2578 C C . ARG B 1 181 ? 91.480 50.067 49.058 1.00 42.65 173 ARG B C 1
ATOM 2579 O O . ARG B 1 181 ? 92.408 50.075 48.241 1.00 41.36 173 ARG B O 1
ATOM 2587 N N . LYS B 1 182 ? 91.642 50.462 50.322 1.00 43.65 174 LYS B N 1
ATOM 2588 C CA . LYS B 1 182 ? 92.932 50.964 50.780 1.00 39.51 174 LYS B CA 1
ATOM 2589 C C . LYS B 1 182 ? 93.971 49.854 50.873 1.00 44.50 174 LYS B C 1
ATOM 2590 O O . LYS B 1 182 ? 95.155 50.093 50.608 1.00 44.38 174 LYS B O 1
ATOM 2596 N N . ALA B 1 183 ? 93.554 48.642 51.246 1.00 43.86 175 ALA B N 1
ATOM 2597 C CA . ALA B 1 183 ? 94.494 47.528 51.302 1.00 37.53 175 ALA B CA 1
ATOM 2598 C C . ALA B 1 183 ? 94.950 47.127 49.905 1.00 36.31 175 ALA B C 1
ATOM 2599 O O . ALA B 1 183 ? 96.116 46.765 49.706 1.00 37.31 175 ALA B O 1
ATOM 2601 N N . LEU B 1 184 ? 94.045 47.187 48.925 1.00 33.10 176 LEU B N 1
ATOM 2602 C CA . LEU B 1 184 ? 94.429 46.924 47.542 1.00 33.39 176 LEU B CA 1
ATOM 2603 C C . LEU B 1 184 ? 95.379 47.995 47.019 1.00 38.83 176 LEU B C 1
ATOM 2604 O O . LEU B 1 184 ? 96.373 47.679 46.354 1.00 37.52 176 LEU B O 1
ATOM 2609 N N . LEU B 1 185 ? 95.089 49.267 47.310 1.00 32.43 177 LEU B N 1
ATOM 2610 C CA . LEU B 1 185 ? 95.985 50.345 46.904 1.00 31.52 177 LEU B CA 1
ATOM 2611 C C . LEU B 1 185 ? 97.352 50.193 47.559 1.00 40.00 177 LEU B C 1
ATOM 2612 O O . LEU B 1 185 ? 98.384 50.497 46.949 1.00 40.01 177 LEU B O 1
ATOM 2617 N N . GLU B 1 186 ? 97.380 49.711 48.805 1.00 36.10 178 GLU B N 1
ATOM 2618 C CA . GLU B 1 186 ? 98.653 49.468 49.475 1.00 37.57 178 GLU B CA 1
ATOM 2619 C C . GLU B 1 186 ? 99.457 48.390 48.756 1.00 44.32 178 GLU B C 1
ATOM 2620 O O . GLU B 1 186 ? 100.675 48.521 48.585 1.00 43.27 178 GLU B O 1
ATOM 2626 N N . SER B 1 187 ? 98.791 47.320 48.315 1.00 37.11 179 SER B N 1
ATOM 2627 C CA . SER B 1 187 ? 99.491 46.262 47.594 1.00 43.11 179 SER B CA 1
ATOM 2628 C C . SER B 1 187 ? 99.952 46.739 46.223 1.00 38.05 179 SER B C 1
ATOM 2629 O O . SER B 1 187 ? 101.072 46.430 45.797 1.00 33.27 179 SER B O 1
ATOM 2632 N N . ALA B 1 188 ? 99.104 47.491 45.517 1.00 33.69 180 ALA B N 1
ATOM 2633 C CA . ALA B 1 188 ? 99.481 47.985 44.197 1.00 37.68 180 ALA B CA 1
ATOM 2634 C C . ALA B 1 188 ? 100.690 48.907 44.276 1.00 37.64 180 ALA B C 1
ATOM 2635 O O . ALA B 1 188 ? 101.575 48.857 43.414 1.00 35.33 180 ALA B O 1
ATOM 2637 N N . LEU B 1 189 ? 100.752 49.747 45.313 1.00 34.26 181 LEU B N 1
ATOM 2638 C CA . LEU B 1 189 ? 101.885 50.656 45.462 1.00 41.68 181 LEU B CA 1
ATOM 2639 C C . LEU B 1 189 ? 103.179 49.893 45.722 1.00 34.25 181 LEU B C 1
ATOM 2640 O O . LEU B 1 189 ? 104.244 50.286 45.232 1.00 43.43 181 LEU B O 1
ATOM 2645 N N . GLU B 1 190 ? 103.110 48.803 46.492 1.00 37.90 182 GLU B N 1
ATOM 2646 C CA . GLU B 1 190 ? 104.285 47.956 46.675 1.00 40.46 182 GLU B CA 1
ATOM 2647 C C . GLU B 1 190 ? 104.760 47.389 45.343 1.00 43.86 182 GLU B C 1
ATOM 2648 O O . GLU B 1 190 ? 105.967 47.318 45.083 1.00 42.19 182 GLU B O 1
ATOM 2654 N N . THR B 1 191 ? 103.820 46.981 44.486 1.00 40.00 183 THR B N 1
ATOM 2655 C CA . THR B 1 191 ? 104.178 46.511 43.152 1.00 41.48 183 THR B CA 1
ATOM 2656 C C . THR B 1 191 ? 104.758 47.642 42.310 1.00 41.59 183 THR B C 1
ATOM 2657 O O . THR B 1 191 ? 105.716 47.435 41.556 1.00 39.96 183 THR B O 1
ATOM 2661 N N . LEU B 1 192 ? 104.194 48.845 42.432 1.00 43.76 184 LEU B N 1
ATOM 2662 C CA . LEU B 1 192 ? 104.714 49.987 41.687 1.00 38.76 184 LEU B CA 1
ATOM 2663 C C . LEU B 1 192 ? 106.123 50.349 42.141 1.00 41.90 184 LEU B C 1
ATOM 2664 O O . LEU B 1 192 ? 106.961 50.749 41.325 1.00 43.15 184 LEU B O 1
ATOM 2669 N N . ASP B 1 193 ? 106.403 50.213 43.440 1.00 40.96 185 ASP B N 1
ATOM 2670 C CA . ASP B 1 193 ? 107.744 50.498 43.938 1.00 42.04 185 ASP B CA 1
ATOM 2671 C C . ASP B 1 193 ? 108.755 49.465 43.459 1.00 46.28 185 ASP B C 1
ATOM 2672 O O . ASP B 1 193 ? 109.936 49.789 43.289 1.00 48.99 185 ASP B O 1
ATOM 2677 N N . SER B 1 194 ? 108.317 48.224 43.231 1.00 50.29 186 SER B N 1
ATOM 2678 C CA . SER B 1 194 ? 109.225 47.174 42.790 1.00 38.27 186 SER B CA 1
ATOM 2679 C C . SER B 1 194 ? 109.724 47.380 41.366 1.00 40.65 186 SER B C 1
ATOM 2680 O O . SER B 1 194 ? 110.672 46.701 40.960 1.00 41.35 186 SER B O 1
ATOM 2683 N N . SER B 1 195 ? 109.115 48.290 40.600 1.00 50.42 187 SER B N 1
ATOM 2684 C CA . SER B 1 195 ? 109.597 48.558 39.250 1.00 46.34 187 SER B CA 1
ATOM 2685 C C . SER B 1 195 ? 110.897 49.352 39.249 1.00 45.74 187 SER B C 1
ATOM 2686 O O . SER B 1 195 ? 111.649 49.283 38.271 1.00 58.24 187 SER B O 1
ATOM 2689 N N . ALA B 1 196 ? 111.180 50.093 40.315 1.00 54.43 188 ALA B N 1
ATOM 2690 C CA . ALA B 1 196 ? 112.421 50.852 40.409 1.00 49.49 188 ALA B CA 1
ATOM 2691 C C . ALA B 1 196 ? 113.592 49.937 40.756 1.00 54.57 188 ALA B C 1
ATOM 2692 O O . ALA B 1 196 ? 114.337 49.504 39.877 1.00 62.23 188 ALA B O 1
ATOM 2694 N N . HIS C 1 14 ? 55.858 4.878 52.031 1.00 71.25 6 HIS C N 1
ATOM 2695 C CA . HIS C 1 14 ? 55.427 6.088 52.721 1.00 65.02 6 HIS C CA 1
ATOM 2696 C C . HIS C 1 14 ? 54.523 6.923 51.819 1.00 67.75 6 HIS C C 1
ATOM 2697 O O . HIS C 1 14 ? 54.913 7.305 50.714 1.00 63.13 6 HIS C O 1
ATOM 2704 N N . VAL C 1 15 ? 53.310 7.206 52.300 1.00 66.28 7 VAL C N 1
ATOM 2705 C CA . VAL C 1 15 ? 52.329 7.908 51.481 1.00 66.30 7 VAL C CA 1
ATOM 2706 C C . VAL C 1 15 ? 52.666 9.386 51.332 1.00 63.79 7 VAL C C 1
ATOM 2707 O O . VAL C 1 15 ? 52.141 10.050 50.430 1.00 59.19 7 VAL C O 1
ATOM 2711 N N . ARG C 1 16 ? 53.534 9.924 52.188 1.00 60.01 8 ARG C N 1
ATOM 2712 C CA . ARG C 1 16 ? 53.926 11.324 52.128 1.00 58.18 8 ARG C CA 1
ATOM 2713 C C . ARG C 1 16 ? 55.314 11.516 51.528 1.00 56.49 8 ARG C C 1
ATOM 2714 O O . ARG C 1 16 ? 55.935 12.564 51.739 1.00 58.41 8 ARG C O 1
ATOM 2722 N N . GLY C 1 17 ? 55.810 10.531 50.777 1.00 57.29 9 GLY C N 1
ATOM 2723 C CA . GLY C 1 17 ? 57.136 10.588 50.206 1.00 52.70 9 GLY C CA 1
ATOM 2724 C C . GLY C 1 17 ? 57.139 11.051 48.755 1.00 50.85 9 GLY C C 1
ATOM 2725 O O . GLY C 1 17 ? 56.108 11.308 48.139 1.00 50.10 9 GLY C O 1
ATOM 2726 N N . ALA C 1 18 ? 58.354 11.148 48.210 1.00 53.22 10 ALA C N 1
ATOM 2727 C CA . ALA C 1 18 ? 58.517 11.624 46.841 1.00 52.53 10 ALA C CA 1
ATOM 2728 C C . ALA C 1 18 ? 58.047 10.594 45.821 1.00 59.73 10 ALA C C 1
ATOM 2729 O O . ALA C 1 18 ? 57.641 10.965 44.714 1.00 56.67 10 ALA C O 1
ATOM 2731 N N . ASN C 1 19 ? 58.096 9.306 46.166 1.00 60.28 11 ASN C N 1
ATOM 2732 C CA . ASN C 1 19 ? 57.625 8.285 45.237 1.00 57.31 11 ASN C CA 1
ATOM 2733 C C . ASN C 1 19 ? 56.117 8.374 45.037 1.00 58.00 11 ASN C C 1
ATOM 2734 O O . ASN C 1 19 ? 55.621 8.166 43.924 1.00 60.43 11 ASN C O 1
ATOM 2739 N N . THR C 1 20 ? 55.372 8.680 46.101 1.00 50.80 12 THR C N 1
ATOM 2740 C CA . THR C 1 20 ? 53.931 8.859 45.954 1.00 53.28 12 THR C CA 1
ATOM 2741 C C . THR C 1 20 ? 53.618 10.079 45.096 1.00 51.79 12 THR C C 1
ATOM 2742 O O . THR C 1 20 ? 52.750 10.020 44.217 1.00 45.17 12 THR C O 1
ATOM 2746 N N . ARG C 1 21 ? 54.329 11.186 45.325 1.00 51.12 13 ARG C N 1
ATOM 2747 C CA . ARG C 1 21 ? 54.116 12.389 44.525 1.00 47.34 13 ARG C CA 1
ATOM 2748 C C . ARG C 1 21 ? 54.355 12.120 43.044 1.00 48.24 13 ARG C C 1
ATOM 2749 O O . ARG C 1 21 ? 53.588 12.582 42.190 1.00 44.87 13 ARG C O 1
ATOM 2757 N N . ASP C 1 22 ? 55.410 11.368 42.718 1.00 48.90 14 ASP C N 1
ATOM 2758 C CA . ASP C 1 22 ? 55.674 11.033 41.321 1.00 46.38 14 ASP C CA 1
ATOM 2759 C C . ASP C 1 22 ? 54.613 10.090 40.766 1.00 42.20 14 ASP C C 1
ATOM 2760 O O . ASP C 1 22 ? 54.227 10.202 39.597 1.00 42.63 14 ASP C O 1
ATOM 2765 N N . LYS C 1 23 ? 54.131 9.155 41.589 1.00 44.27 15 LYS C N 1
ATOM 2766 C CA . LYS C 1 23 ? 53.088 8.240 41.137 1.00 44.29 15 LYS C CA 1
ATOM 2767 C C . LYS C 1 23 ? 51.772 8.969 40.884 1.00 45.44 15 LYS C C 1
ATOM 2768 O O . LYS C 1 23 ? 51.024 8.591 39.974 1.00 45.04 15 LYS C O 1
ATOM 2774 N N . ILE C 1 24 ? 51.479 10.013 41.665 1.00 45.93 16 ILE C N 1
ATOM 2775 C CA . ILE C 1 24 ? 50.262 10.795 41.450 1.00 38.10 16 ILE C CA 1
ATOM 2776 C C . ILE C 1 24 ? 50.270 11.419 40.059 1.00 36.81 16 ILE C C 1
ATOM 2777 O O . ILE C 1 24 ? 49.267 11.384 39.337 1.00 40.03 16 ILE C O 1
ATOM 2782 N N . GLN C 1 25 ? 51.406 11.997 39.662 1.00 38.41 17 GLN C N 1
ATOM 2783 C CA . GLN C 1 25 ? 51.498 12.625 38.348 1.00 46.80 17 GLN C CA 1
ATOM 2784 C C . GLN C 1 25 ? 51.341 11.602 37.230 1.00 42.28 17 GLN C C 1
ATOM 2785 O O . GLN C 1 25 ? 50.748 11.901 36.186 1.00 44.00 17 GLN C O 1
ATOM 2791 N N . SER C 1 26 ? 51.860 10.388 37.429 1.00 39.58 18 SER C N 1
ATOM 2792 C CA . SER C 1 26 ? 51.747 9.358 36.401 1.00 44.53 18 SER C CA 1
ATOM 2793 C C . SER C 1 26 ? 50.294 8.947 36.190 1.00 50.83 18 SER C C 1
ATOM 2794 O O . SER C 1 26 ? 49.814 8.890 35.051 1.00 43.64 18 SER C O 1
ATOM 2797 N N . VAL C 1 27 ? 49.575 8.660 37.279 1.00 46.93 19 VAL C N 1
ATOM 2798 C CA . VAL C 1 27 ? 48.176 8.258 37.161 1.00 41.36 19 VAL C CA 1
ATOM 2799 C C . VAL C 1 27 ? 47.330 9.404 36.620 1.00 42.42 19 VAL C C 1
ATOM 2800 O O . VAL C 1 27 ? 46.448 9.197 35.777 1.00 43.80 19 VAL C O 1
ATOM 2804 N N . ALA C 1 28 ? 47.587 10.628 37.086 1.00 41.68 20 ALA C N 1
ATOM 2805 C CA . ALA C 1 28 ? 46.795 11.768 36.637 1.00 38.05 20 ALA C CA 1
ATOM 2806 C C . ALA C 1 28 ? 46.982 12.020 35.146 1.00 40.68 20 ALA C C 1
ATOM 2807 O O . ALA C 1 28 ? 46.008 12.263 34.425 1.00 46.20 20 ALA C O 1
ATOM 2809 N N . LEU C 1 29 ? 48.226 11.959 34.664 1.00 43.79 21 LEU C N 1
ATOM 2810 C CA . LEU C 1 29 ? 48.481 12.180 33.243 1.00 45.44 21 LEU C CA 1
ATOM 2811 C C . LEU C 1 29 ? 47.777 11.132 32.389 1.00 46.93 21 LEU C C 1
ATOM 2812 O O . LEU C 1 29 ? 47.158 11.459 31.370 1.00 44.43 21 LEU C O 1
ATOM 2817 N N . GLU C 1 30 ? 47.859 9.862 32.795 1.00 49.16 22 GLU C N 1
ATOM 2818 C CA . GLU C 1 30 ? 47.197 8.802 32.043 1.00 51.94 22 GLU C CA 1
ATOM 2819 C C . GLU C 1 30 ? 45.687 9.001 32.012 1.00 49.22 22 GLU C C 1
ATOM 2820 O O . GLU C 1 30 ? 45.040 8.691 31.005 1.00 52.88 22 GLU C O 1
ATOM 2826 N N . LEU C 1 31 ? 45.113 9.526 33.098 1.00 51.01 23 LEU C N 1
ATOM 2827 C CA . LEU C 1 31 ? 43.680 9.806 33.117 1.00 41.98 23 LEU C CA 1
ATOM 2828 C C . LEU C 1 31 ? 43.343 11.022 32.263 1.00 47.04 23 LEU C C 1
ATOM 2829 O O . LEU C 1 31 ? 42.293 11.056 31.610 1.00 44.74 23 LEU C O 1
ATOM 2834 N N . PHE C 1 32 ? 44.219 12.031 32.256 1.00 41.08 24 PHE C N 1
ATOM 2835 C CA . PHE C 1 32 ? 43.981 13.210 31.429 1.00 46.62 24 PHE C CA 1
ATOM 2836 C C . PHE C 1 32 ? 43.996 12.865 29.945 1.00 47.90 24 PHE C C 1
ATOM 2837 O O . PHE C 1 32 ? 43.328 13.531 29.147 1.00 49.36 24 PHE C O 1
ATOM 2845 N N . ILE C 1 33 ? 44.747 11.833 29.558 1.00 42.81 25 ILE C N 1
ATOM 2846 C CA . ILE C 1 33 ? 44.814 11.448 28.153 1.00 48.23 25 ILE C CA 1
ATOM 2847 C C . ILE C 1 33 ? 43.590 10.632 27.754 1.00 51.73 25 ILE C C 1
ATOM 2848 O O . ILE C 1 33 ? 43.018 10.839 26.678 1.00 49.26 25 ILE C O 1
ATOM 2853 N N . GLU C 1 34 ? 43.169 9.697 28.608 1.00 55.77 26 GLU C N 1
ATOM 2854 C CA . GLU C 1 34 ? 42.038 8.833 28.280 1.00 46.73 26 GLU C CA 1
ATOM 2855 C C . GLU C 1 34 ? 40.708 9.558 28.462 1.00 52.26 26 GLU C C 1
ATOM 2856 O O . GLU C 1 34 ? 39.939 9.716 27.509 1.00 60.07 26 GLU C O 1
ATOM 2862 N N . ARG C 1 35 ? 40.423 10.002 29.689 1.00 51.20 27 ARG C N 1
ATOM 2863 C CA . ARG C 1 35 ? 39.130 10.603 30.000 1.00 53.07 27 ARG C CA 1
ATOM 2864 C C . ARG C 1 35 ? 39.074 12.085 29.655 1.00 52.76 27 ARG C C 1
ATOM 2865 O O . ARG C 1 35 ? 37.993 12.605 29.358 1.00 64.49 27 ARG C O 1
ATOM 2873 N N . GLY C 1 36 ? 40.200 12.773 29.692 1.00 52.69 28 GLY C N 1
ATOM 2874 C CA . GLY C 1 36 ? 40.219 14.204 29.479 1.00 45.83 28 GLY C CA 1
ATOM 2875 C C . GLY C 1 36 ? 40.604 14.948 30.747 1.00 53.10 28 GLY C C 1
ATOM 2876 O O . GLY C 1 36 ? 40.370 14.485 31.872 1.00 45.16 28 GLY C O 1
ATOM 2877 N N . TYR C 1 37 ? 41.206 16.125 30.563 1.00 47.16 29 TYR C N 1
ATOM 2878 C CA . TYR C 1 37 ? 41.671 16.902 31.708 1.00 49.72 29 TYR C CA 1
ATOM 2879 C C . TYR C 1 37 ? 40.502 17.416 32.542 1.00 50.21 29 TYR C C 1
ATOM 2880 O O . TYR C 1 37 ? 40.472 17.233 33.765 1.00 46.25 29 TYR C O 1
ATOM 2889 N N . GLU C 1 38 ? 39.526 18.058 31.898 1.00 50.86 30 GLU C N 1
ATOM 2890 C CA . GLU C 1 38 ? 38.419 18.657 32.634 1.00 50.59 30 GLU C CA 1
ATOM 2891 C C . GLU C 1 38 ? 37.414 17.629 33.135 1.00 50.70 30 GLU C C 1
ATOM 2892 O O . GLU C 1 38 ? 36.705 17.903 34.110 1.00 47.71 30 GLU C O 1
ATOM 2898 N N . LYS C 1 39 ? 37.336 16.457 32.502 1.00 51.82 31 LYS C N 1
ATOM 2899 C CA . LYS C 1 39 ? 36.423 15.417 32.959 1.00 42.40 31 LYS C CA 1
ATOM 2900 C C . LYS C 1 39 ? 37.001 14.590 34.099 1.00 46.16 31 LYS C C 1
ATOM 2901 O O . LYS C 1 39 ? 36.236 14.007 34.874 1.00 52.10 31 LYS C O 1
ATOM 2907 N N . THR C 1 40 ? 38.324 14.526 34.219 1.00 45.39 32 THR C N 1
ATOM 2908 C CA . THR C 1 40 ? 38.943 13.817 35.330 1.00 46.35 32 THR C CA 1
ATOM 2909 C C . THR C 1 40 ? 38.802 14.630 36.610 1.00 50.50 32 THR C C 1
ATOM 2910 O O . THR C 1 40 ? 39.174 15.806 36.653 1.00 54.99 32 THR C O 1
ATOM 2914 N N . SER C 1 41 ? 38.259 14.007 37.649 1.00 40.99 33 SER C N 1
ATOM 2915 C CA . SER C 1 41 ? 38.076 14.661 38.935 1.00 47.29 33 SER C CA 1
ATOM 2916 C C . SER C 1 41 ? 39.177 14.245 39.903 1.00 41.95 33 SER C C 1
ATOM 2917 O O . SER C 1 41 ? 39.926 13.294 39.670 1.00 42.63 33 SER C O 1
ATOM 2928 N N . ARG C 1 43 ? 38.702 12.992 42.755 1.00 46.14 35 ARG C N 1
ATOM 2929 C CA . ARG C 1 43 ? 38.336 11.703 43.331 1.00 50.38 35 ARG C CA 1
ATOM 2930 C C . ARG C 1 43 ? 38.801 10.555 42.445 1.00 52.39 35 ARG C C 1
ATOM 2931 O O . ARG C 1 43 ? 39.258 9.522 42.949 1.00 49.13 35 ARG C O 1
ATOM 2939 N N . GLU C 1 44 ? 38.694 10.718 41.123 1.00 52.21 36 GLU C N 1
ATOM 2940 C CA . GLU C 1 44 ? 39.108 9.661 40.205 1.00 43.43 36 GLU C CA 1
ATOM 2941 C C . GLU C 1 44 ? 40.615 9.440 40.254 1.00 49.41 36 GLU C C 1
ATOM 2942 O O . GLU C 1 44 ? 41.085 8.305 40.108 1.00 55.93 36 GLU C O 1
ATOM 2948 N N . ILE C 1 45 ? 41.388 10.510 40.451 1.00 43.24 37 ILE C N 1
ATOM 2949 C CA . ILE C 1 45 ? 42.836 10.364 40.558 1.00 46.17 37 ILE C CA 1
ATOM 2950 C C . ILE C 1 45 ? 43.201 9.599 41.824 1.00 45.11 37 ILE C C 1
ATOM 2951 O O . ILE C 1 45 ? 44.059 8.709 41.803 1.00 42.05 37 ILE C O 1
ATOM 2956 N N . ALA C 1 46 ? 42.547 9.923 42.943 1.00 40.69 38 ALA C N 1
ATOM 2957 C CA . ALA C 1 46 ? 42.797 9.198 44.185 1.00 45.07 38 ALA C CA 1
ATOM 2958 C C . ALA C 1 46 ? 42.374 7.738 44.070 1.00 48.00 38 ALA C C 1
ATOM 2959 O O . ALA C 1 46 ? 43.042 6.846 44.606 1.00 46.14 38 ALA C O 1
ATOM 2961 N N . GLU C 1 47 ? 41.264 7.473 43.375 1.00 48.14 39 GLU C N 1
ATOM 2962 C CA . GLU C 1 47 ? 40.816 6.096 43.191 1.00 44.74 39 GLU C CA 1
ATOM 2963 C C . GLU C 1 47 ? 41.786 5.308 42.318 1.00 52.98 39 GLU C C 1
ATOM 2964 O O . GLU C 1 47 ? 42.012 4.116 42.553 1.00 58.70 39 GLU C O 1
ATOM 2970 N N . GLY C 1 48 ? 42.370 5.956 41.308 1.00 51.29 40 GLY C N 1
ATOM 2971 C CA . GLY C 1 48 ? 43.353 5.291 40.470 1.00 47.42 40 GLY C CA 1
ATOM 2972 C C . GLY C 1 48 ? 44.647 4.966 41.184 1.00 49.35 40 GLY C C 1
ATOM 2973 O O . GLY C 1 48 ? 45.373 4.065 40.750 1.00 61.52 40 GLY C O 1
ATOM 2974 N N . LEU C 1 49 ? 44.953 5.679 42.266 1.00 50.99 41 LEU C N 1
ATOM 2975 C CA . LEU C 1 49 ? 46.143 5.423 43.065 1.00 49.46 41 LEU C CA 1
ATOM 2976 C C . LEU C 1 49 ? 45.881 4.503 44.248 1.00 39.33 41 LEU C C 1
ATOM 2977 O O . LEU C 1 49 ? 46.839 3.994 44.839 1.00 44.57 41 LEU C O 1
ATOM 2982 N N . GLY C 1 50 ? 44.620 4.286 44.613 1.00 43.15 42 GLY C N 1
ATOM 2983 C CA . GLY C 1 50 ? 44.319 3.483 45.780 1.00 44.52 42 GLY C CA 1
ATOM 2984 C C . GLY C 1 50 ? 44.587 4.163 47.102 1.00 40.84 42 GLY C C 1
ATOM 2985 O O . GLY C 1 50 ? 44.663 3.487 48.131 1.00 43.19 42 GLY C O 1
ATOM 2986 N N . ILE C 1 51 ? 44.740 5.483 47.107 1.00 41.12 43 ILE C N 1
ATOM 2987 C CA . ILE C 1 51 ? 44.953 6.239 48.332 1.00 45.65 43 ILE C CA 1
ATOM 2988 C C . ILE C 1 51 ? 43.709 7.069 48.614 1.00 42.00 43 ILE C C 1
ATOM 2989 O O . ILE C 1 51 ? 42.841 7.256 47.756 1.00 45.65 43 ILE C O 1
ATOM 2994 N N . THR C 1 52 ? 43.624 7.570 49.840 1.00 31.12 44 THR C N 1
ATOM 2995 C CA . THR C 1 52 ? 42.521 8.441 50.209 1.00 41.46 44 THR C CA 1
ATOM 2996 C C . THR C 1 52 ? 42.726 9.829 49.609 1.00 46.77 44 THR C C 1
ATOM 2997 O O . THR C 1 52 ? 43.825 10.195 49.184 1.00 45.26 44 THR C O 1
ATOM 3001 N N . LYS C 1 53 ? 41.640 10.606 49.569 1.00 43.60 45 LYS C N 1
ATOM 3002 C CA . LYS C 1 53 ? 41.740 11.969 49.060 1.00 48.51 45 LYS C CA 1
ATOM 3003 C C . LYS C 1 53 ? 42.614 12.837 49.958 1.00 45.04 45 LYS C C 1
ATOM 3004 O O . LYS C 1 53 ? 43.287 13.752 49.468 1.00 41.70 45 LYS C O 1
ATOM 3010 N N . ALA C 1 54 ? 42.627 12.559 51.264 1.00 37.36 46 ALA C N 1
ATOM 3011 C CA . ALA C 1 54 ? 43.491 13.302 52.176 1.00 44.77 46 ALA C CA 1
ATOM 3012 C C . ALA C 1 54 ? 44.960 13.131 51.809 1.00 45.75 46 ALA C C 1
ATOM 3013 O O . ALA C 1 54 ? 45.745 14.083 51.894 1.00 43.23 46 ALA C O 1
ATOM 3015 N N . ALA C 1 55 ? 45.350 11.921 51.401 1.00 42.36 47 ALA C N 1
ATOM 3016 C CA . ALA C 1 55 ? 46.733 11.683 51.006 1.00 39.72 47 ALA C CA 1
ATOM 3017 C C . ALA C 1 55 ? 47.062 12.357 49.682 1.00 40.86 47 ALA C C 1
ATOM 3018 O O . ALA C 1 55 ? 48.206 12.772 49.468 1.00 44.14 47 ALA C O 1
ATOM 3020 N N . LEU C 1 56 ? 46.080 12.473 48.786 1.00 37.35 48 LEU C N 1
ATOM 3021 C CA . LEU C 1 56 ? 46.305 13.163 47.520 1.00 43.17 48 LEU C CA 1
ATOM 3022 C C . LEU C 1 56 ? 46.477 14.662 47.739 1.00 43.61 48 LEU C C 1
ATOM 3023 O O . LEU C 1 56 ? 47.400 15.280 47.194 1.00 40.92 48 LEU C O 1
ATOM 3028 N N . TYR C 1 57 ? 45.595 15.265 48.544 1.00 38.07 49 TYR C N 1
ATOM 3029 C CA . TYR C 1 57 ? 45.667 16.703 48.781 1.00 42.08 49 TYR C CA 1
ATOM 3030 C C . TYR C 1 57 ? 46.939 17.105 49.514 1.00 44.82 49 TYR C C 1
ATOM 3031 O O . TYR C 1 57 ? 47.377 18.254 49.386 1.00 49.19 49 TYR C O 1
ATOM 3040 N N . TYR C 1 58 ? 47.541 16.189 50.277 1.00 40.75 50 TYR C N 1
ATOM 3041 C CA . TYR C 1 58 ? 48.793 16.505 50.956 1.00 49.52 50 TYR C CA 1
ATOM 3042 C C . TYR C 1 58 ? 49.891 16.868 49.964 1.00 45.17 50 TYR C C 1
ATOM 3043 O O . TYR C 1 58 ? 50.741 17.715 50.263 1.00 47.87 50 TYR C O 1
ATOM 3052 N N . HIS C 1 59 ? 49.891 16.247 48.784 1.00 42.65 51 HIS C N 1
ATOM 3053 C CA . HIS C 1 59 ? 50.876 16.555 47.755 1.00 41.53 51 HIS C CA 1
ATOM 3054 C C . HIS C 1 59 ? 50.403 17.652 46.807 1.00 44.49 51 HIS C C 1
ATOM 3055 O O . HIS C 1 59 ? 51.185 18.540 46.450 1.00 45.52 51 HIS C O 1
ATOM 3062 N N . PHE C 1 60 ? 49.136 17.611 46.394 1.00 34.35 52 PHE C N 1
ATOM 3063 C CA . PHE C 1 60 ? 48.592 18.559 45.429 1.00 40.49 52 PHE C CA 1
ATOM 3064 C C . PHE C 1 60 ? 47.234 19.037 45.912 1.00 43.79 52 PHE C C 1
ATOM 3065 O O . PHE C 1 60 ? 46.298 18.240 46.023 1.00 39.53 52 PHE C O 1
ATOM 3073 N N . LYS C 1 61 ? 47.122 20.337 46.178 1.00 43.84 53 LYS C N 1
ATOM 3074 C CA . LYS C 1 61 ? 45.886 20.911 46.692 1.00 39.29 53 LYS C CA 1
ATOM 3075 C C . LYS C 1 61 ? 44.861 21.199 45.602 1.00 45.28 53 LYS C C 1
ATOM 3076 O O . LYS C 1 61 ? 43.737 21.598 45.924 1.00 41.62 53 LYS C O 1
ATOM 3082 N N . ALA C 1 62 ? 45.216 21.013 44.332 1.00 39.87 54 ALA C N 1
ATOM 3083 C CA . ALA C 1 62 ? 44.292 21.264 43.236 1.00 40.71 54 ALA C CA 1
ATOM 3084 C C . ALA C 1 62 ? 44.776 20.517 42.003 1.00 35.74 54 ALA C C 1
ATOM 3085 O O . ALA C 1 62 ? 45.969 20.231 41.864 1.00 37.48 54 ALA C O 1
ATOM 3087 N N . LYS C 1 63 ? 43.832 20.201 41.113 1.00 33.39 55 LYS C N 1
ATOM 3088 C CA . LYS C 1 63 ? 44.184 19.549 39.856 1.00 39.54 55 LYS C CA 1
ATOM 3089 C C . LYS C 1 63 ? 45.144 20.401 39.035 1.00 42.68 55 LYS C C 1
ATOM 3090 O O . LYS C 1 63 ? 45.990 19.863 38.311 1.00 39.45 55 LYS C O 1
ATOM 3096 N N . GLU C 1 64 ? 45.027 21.727 39.137 1.00 40.86 56 GLU C N 1
ATOM 3097 C CA . GLU C 1 64 ? 45.937 22.614 38.421 1.00 44.96 56 GLU C CA 1
ATOM 3098 C C . GLU C 1 64 ? 47.375 22.436 38.889 1.00 48.03 56 GLU C C 1
ATOM 3099 O O . GLU C 1 64 ? 48.310 22.562 38.090 1.00 43.94 56 GLU C O 1
ATOM 3105 N N . GLU C 1 65 ? 47.573 22.139 40.176 1.00 40.34 57 GLU C N 1
ATOM 3106 C CA . GLU C 1 65 ? 48.921 21.901 40.678 1.00 39.72 57 GLU C CA 1
ATOM 3107 C C . GLU C 1 65 ? 49.526 20.634 40.086 1.00 41.80 57 GLU C C 1
ATOM 3108 O O . GLU C 1 65 ? 50.742 20.572 39.873 1.00 44.89 57 GLU C O 1
ATOM 3114 N N . ILE C 1 66 ? 48.702 19.620 39.815 1.00 39.23 58 ILE C N 1
ATOM 3115 C CA . ILE C 1 66 ? 49.216 18.410 39.183 1.00 44.33 58 ILE C CA 1
ATOM 3116 C C . ILE C 1 66 ? 49.644 18.700 37.751 1.00 42.23 58 ILE C C 1
ATOM 3117 O O . ILE C 1 66 ? 50.710 18.258 37.307 1.00 44.15 58 ILE C O 1
ATOM 3122 N N . LEU C 1 67 ? 48.821 19.444 37.008 1.00 41.22 59 LEU C N 1
ATOM 3123 C CA . LEU C 1 67 ? 49.154 19.776 35.627 1.00 39.86 59 LEU C CA 1
ATOM 3124 C C . LEU C 1 67 ? 50.460 20.556 35.546 1.00 45.34 59 LEU C C 1
ATOM 3125 O O . LEU C 1 67 ? 51.261 20.345 34.628 1.00 44.62 59 LEU C O 1
ATOM 3130 N N . VAL C 1 68 ? 50.698 21.457 36.501 1.00 45.35 60 VAL C N 1
ATOM 3131 C CA . VAL C 1 68 ? 51.954 22.200 36.510 1.00 39.01 60 VAL C CA 1
ATOM 3132 C C . VAL C 1 68 ? 53.123 21.272 36.813 1.00 41.43 60 VAL C C 1
ATOM 3133 O O . VAL C 1 68 ? 54.170 21.338 36.158 1.00 49.79 60 VAL C O 1
ATOM 3137 N N . ALA C 1 69 ? 52.963 20.384 37.799 1.00 43.77 61 ALA C N 1
ATOM 3138 C CA . ALA C 1 69 ? 54.035 19.451 38.133 1.00 41.68 61 ALA C CA 1
ATOM 3139 C C . ALA C 1 69 ? 54.346 18.523 36.965 1.00 41.20 61 ALA C C 1
ATOM 3140 O O . ALA C 1 69 ? 55.510 18.180 36.727 1.00 41.85 61 ALA C O 1
ATOM 3142 N N . ILE C 1 70 ? 53.316 18.102 36.226 1.00 38.63 62 ILE C N 1
ATOM 3143 C CA . ILE C 1 70 ? 53.544 17.288 35.035 1.00 45.74 62 ILE C CA 1
ATOM 3144 C C . ILE C 1 70 ? 54.314 18.085 33.992 1.00 42.40 62 ILE C C 1
ATOM 3145 O O . ILE C 1 70 ? 55.232 17.567 33.345 1.00 46.58 62 ILE C O 1
ATOM 3150 N N . SER C 1 71 ? 53.959 19.361 33.819 1.00 49.30 63 SER C N 1
ATOM 3151 C CA . SER C 1 71 ? 54.647 20.198 32.843 1.00 46.11 63 SER C CA 1
ATOM 3152 C C . SER C 1 71 ? 56.103 20.419 33.231 1.00 49.08 63 SER C C 1
ATOM 3153 O O . SER C 1 71 ? 56.985 20.437 32.365 1.00 48.88 63 SER C O 1
ATOM 3156 N N . GLN C 1 72 ? 56.375 20.583 34.528 1.00 52.95 64 GLN C N 1
ATOM 3157 C CA . GLN C 1 72 ? 57.748 20.796 34.974 1.00 48.08 64 GLN C CA 1
ATOM 3158 C C . GLN C 1 72 ? 58.608 19.561 34.735 1.00 52.14 64 GLN C C 1
ATOM 3159 O O . GLN C 1 72 ? 59.792 19.678 34.397 1.00 54.37 64 GLN C O 1
ATOM 3165 N N . GLY C 1 73 ? 58.035 18.373 34.902 1.00 48.71 65 GLY C N 1
ATOM 3166 C CA . GLY C 1 73 ? 58.772 17.144 34.691 1.00 44.63 65 GLY C CA 1
ATOM 3167 C C . GLY C 1 73 ? 58.894 16.760 33.231 1.00 56.09 65 GLY C C 1
ATOM 3168 O O . GLY C 1 73 ? 59.947 16.285 32.796 1.00 56.02 65 GLY C O 1
ATOM 3169 N N . LEU C 1 74 ? 57.821 16.964 32.463 1.00 51.43 66 LEU C N 1
ATOM 3170 C CA . LEU C 1 74 ? 57.846 16.620 31.045 1.00 50.06 66 LEU C CA 1
ATOM 3171 C C . LEU C 1 74 ? 58.842 17.483 30.276 1.00 50.80 66 LEU C C 1
ATOM 3172 O O . LEU C 1 74 ? 59.490 17.006 29.337 1.00 54.23 66 LEU C O 1
ATOM 3177 N N . GLY C 1 75 ? 58.980 18.751 30.655 1.00 50.46 67 GLY C N 1
ATOM 3178 C CA . GLY C 1 75 ? 59.913 19.642 29.990 1.00 46.62 67 GLY C CA 1
ATOM 3179 C C . GLY C 1 75 ? 61.310 19.594 30.577 1.00 56.79 67 GLY C C 1
ATOM 3180 O O . GLY C 1 75 ? 62.075 20.558 30.470 1.00 58.27 67 GLY C O 1
ATOM 3181 N N . GLY C 1 76 ? 61.648 18.469 31.205 1.00 54.56 68 GLY C N 1
ATOM 3182 C CA . GLY C 1 76 ? 62.958 18.255 31.773 1.00 53.44 68 GLY C CA 1
ATOM 3183 C C . GLY C 1 76 ? 64.081 18.439 30.772 1.00 53.84 68 GLY C C 1
ATOM 3184 O O . GLY C 1 76 ? 65.002 19.234 30.987 1.00 50.23 68 GLY C O 1
ATOM 3185 N N . PRO C 1 77 ? 64.042 17.692 29.662 1.00 57.51 69 PRO C N 1
ATOM 3186 C CA . PRO C 1 77 ? 65.066 17.878 28.620 1.00 62.26 69 PRO C CA 1
ATOM 3187 C C . PRO C 1 77 ? 65.167 19.303 28.100 1.00 58.90 69 PRO C C 1
ATOM 3188 O O . PRO C 1 77 ? 66.234 19.688 27.605 1.00 58.17 69 PRO C O 1
ATOM 3192 N N . VAL C 1 78 ? 64.099 20.098 28.192 1.00 55.81 70 VAL C N 1
ATOM 3193 C CA . VAL C 1 78 ? 64.184 21.492 27.771 1.00 50.33 70 VAL C CA 1
ATOM 3194 C C . VAL C 1 78 ? 65.055 22.287 28.735 1.00 52.90 70 VAL C C 1
ATOM 3195 O O . VAL C 1 78 ? 65.862 23.126 28.316 1.00 58.73 70 VAL C O 1
ATOM 3199 N N . ASP C 1 79 ? 64.912 22.038 30.039 1.00 59.16 71 ASP C N 1
ATOM 3200 C CA . ASP C 1 79 ? 65.763 22.714 31.012 1.00 56.14 71 ASP C CA 1
ATOM 3201 C C . ASP C 1 79 ? 67.219 22.288 30.874 1.00 55.05 71 ASP C C 1
ATOM 3202 O O . ASP C 1 79 ? 68.126 23.072 31.174 1.00 54.42 71 ASP C O 1
ATOM 3207 N N . GLU C 1 80 ? 67.462 21.055 30.425 1.00 58.64 72 GLU C N 1
ATOM 3208 C CA . GLU C 1 80 ? 68.830 20.606 30.196 1.00 53.25 72 GLU C CA 1
ATOM 3209 C C . GLU C 1 80 ? 69.411 21.214 28.928 1.00 56.61 72 GLU C C 1
ATOM 3210 O O . GLU C 1 80 ? 70.621 21.458 28.857 1.00 55.40 72 GLU C O 1
ATOM 3216 N N . LEU C 1 81 ? 68.569 21.465 27.924 1.00 59.05 73 LEU C N 1
ATOM 3217 C CA . LEU C 1 81 ? 69.051 22.030 26.669 1.00 58.64 73 LEU C CA 1
ATOM 3218 C C . LEU C 1 81 ? 69.537 23.460 26.859 1.00 62.33 73 LEU C C 1
ATOM 3219 O O . LEU C 1 81 ? 70.628 23.821 26.400 1.00 55.84 73 LEU C O 1
ATOM 3224 N N . VAL C 1 82 ? 68.737 24.294 27.529 1.00 61.33 74 VAL C N 1
ATOM 3225 C CA . VAL C 1 82 ? 69.140 25.679 27.755 1.00 56.36 74 VAL C CA 1
ATOM 3226 C C . VAL C 1 82 ? 70.411 25.731 28.594 1.00 63.80 74 VAL C C 1
ATOM 3227 O O . VAL C 1 82 ? 71.301 26.552 28.345 1.00 66.71 74 VAL C O 1
ATOM 3231 N N . ALA C 1 83 ? 70.531 24.836 29.579 1.00 63.95 75 ALA C N 1
ATOM 3232 C CA . ALA C 1 83 ? 71.736 24.800 30.403 1.00 62.33 75 ALA C CA 1
ATOM 3233 C C . ALA C 1 83 ? 72.962 24.435 29.575 1.00 54.94 75 ALA C C 1
ATOM 3234 O O . ALA C 1 83 ? 74.042 25.008 29.764 1.00 60.72 75 ALA C O 1
ATOM 3236 N N . TRP C 1 84 ? 72.817 23.483 28.650 1.00 59.06 76 TRP C N 1
ATOM 3237 C CA . TRP C 1 84 ? 73.928 23.130 27.771 1.00 57.10 76 TRP C CA 1
ATOM 3238 C C . TRP C 1 84 ? 74.240 24.256 26.794 1.00 59.71 76 TRP C C 1
ATOM 3239 O O . TRP C 1 84 ? 75.407 24.494 26.465 1.00 62.55 76 TRP C O 1
ATOM 3250 N N . ALA C 1 85 ? 73.211 24.960 26.319 1.00 59.03 77 ALA C N 1
ATOM 3251 C CA . ALA C 1 85 ? 73.428 26.041 25.366 1.00 59.98 77 ALA C CA 1
ATOM 3252 C C . ALA C 1 85 ? 74.095 27.252 26.004 1.00 60.83 77 ALA C C 1
ATOM 3253 O O . ALA C 1 85 ? 74.703 28.054 25.288 1.00 68.91 77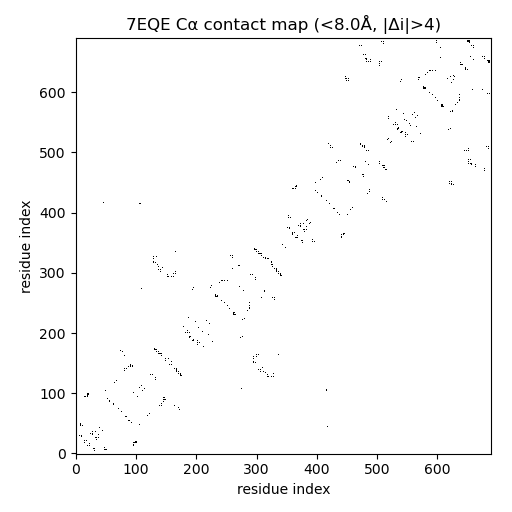 ALA C O 1
ATOM 3255 N N . ARG C 1 86 ? 73.994 27.405 27.327 1.00 62.62 78 ARG C N 1
ATOM 3256 C CA . ARG C 1 86 ? 74.695 28.485 28.013 1.00 65.81 78 ARG C CA 1
ATOM 3257 C C . ARG C 1 86 ? 76.208 28.320 27.970 1.00 62.49 78 ARG C C 1
ATOM 3258 O O . ARG C 1 86 ? 76.926 29.288 28.244 1.00 63.34 78 ARG C O 1
ATOM 3266 N N . THR C 1 87 ? 76.706 27.127 27.640 1.00 64.76 79 THR C N 1
ATOM 3267 C CA . THR C 1 87 ? 78.136 26.859 27.588 1.00 70.09 79 THR C CA 1
ATOM 3268 C C . THR C 1 87 ? 78.704 26.888 26.175 1.00 68.69 79 THR C C 1
ATOM 3269 O O . THR C 1 87 ? 79.929 26.880 26.019 1.00 68.51 79 THR C O 1
ATOM 3273 N N . GLN C 1 88 ? 77.855 26.919 25.153 1.00 67.37 80 GLN C N 1
ATOM 3274 C CA . GLN C 1 88 ? 78.287 26.873 23.766 1.00 65.72 80 GLN C CA 1
ATOM 3275 C C . GLN C 1 88 ? 78.429 28.278 23.198 1.00 64.42 80 GLN C C 1
ATOM 3276 O O . GLN C 1 88 ? 77.783 29.219 23.668 1.00 63.59 80 GLN C O 1
ATOM 3282 N N . PRO C 1 89 ? 79.279 28.456 22.187 1.00 60.20 81 PRO C N 1
ATOM 3283 C CA . PRO C 1 89 ? 79.439 29.786 21.589 1.00 61.80 81 PRO C CA 1
ATOM 3284 C C . PRO C 1 89 ? 78.170 30.243 20.889 1.00 64.42 81 PRO C C 1
ATOM 3285 O O . PRO C 1 89 ? 77.358 29.438 20.428 1.00 60.61 81 PRO C O 1
ATOM 3289 N N . ARG C 1 90 ? 78.007 31.565 20.811 1.00 56.88 82 ARG C N 1
ATOM 3290 C CA . ARG C 1 90 ? 76.844 32.168 20.159 1.00 58.71 82 ARG C CA 1
ATOM 3291 C C . ARG C 1 90 ? 77.095 32.260 18.652 1.00 63.26 82 ARG C C 1
ATOM 3292 O O . ARG C 1 90 ? 77.354 33.323 18.084 1.00 63.33 82 ARG C O 1
ATOM 3300 N N . THR C 1 91 ? 77.009 31.103 18.002 1.00 60.43 83 THR C N 1
ATOM 3301 C CA . THR C 1 91 ? 77.187 30.992 16.565 1.00 57.79 83 THR C CA 1
ATOM 3302 C C . THR C 1 91 ? 75.919 30.436 15.930 1.00 62.13 83 THR C C 1
ATOM 3303 O O . THR C 1 91 ? 75.051 29.878 16.608 1.00 64.18 83 THR C O 1
ATOM 3307 N N . LEU C 1 92 ? 75.820 30.600 14.608 1.00 56.77 84 LEU C N 1
ATOM 3308 C CA . LEU C 1 92 ? 74.670 30.071 13.884 1.00 51.82 84 LEU C CA 1
ATOM 3309 C C . LEU C 1 92 ? 74.599 28.554 13.986 1.00 58.84 84 LEU C C 1
ATOM 3310 O O . LEU C 1 92 ? 73.502 27.984 14.009 1.00 61.00 84 LEU C O 1
ATOM 3315 N N . GLU C 1 93 ? 75.753 27.886 14.054 1.00 54.25 85 GLU C N 1
ATOM 3316 C CA . GLU C 1 93 ? 75.757 26.435 14.210 1.00 55.44 85 GLU C CA 1
ATOM 3317 C C . GLU C 1 93 ? 75.159 26.023 15.549 1.00 52.85 85 GLU C C 1
ATOM 3318 O O . GLU C 1 93 ? 74.488 24.989 15.644 1.00 48.54 85 GLU C O 1
ATOM 3324 N N . THR C 1 94 ? 75.387 26.821 16.595 1.00 56.92 86 THR C N 1
ATOM 3325 C CA . THR C 1 94 ? 74.772 26.529 17.885 1.00 57.68 86 THR C CA 1
ATOM 3326 C C . THR C 1 94 ? 73.263 26.722 17.829 1.00 57.88 86 THR C C 1
ATOM 3327 O O . THR C 1 94 ? 72.506 25.901 18.360 1.00 54.63 86 THR C O 1
ATOM 3331 N N . LYS C 1 95 ? 72.806 27.798 17.181 1.00 58.85 87 LYS C N 1
ATOM 3332 C CA . LYS C 1 95 ? 71.371 28.023 17.038 1.00 53.52 87 LYS C CA 1
ATOM 3333 C C . LYS C 1 95 ? 70.707 26.877 16.286 1.00 58.95 87 LYS C C 1
ATOM 3334 O O . LYS C 1 95 ? 69.572 26.496 16.596 1.00 58.22 87 LYS C O 1
ATOM 3340 N N . ARG C 1 96 ? 71.399 26.313 15.293 1.00 54.92 88 ARG C N 1
ATOM 3341 C CA . ARG C 1 96 ? 70.863 25.155 14.586 1.00 56.21 88 ARG C CA 1
ATOM 3342 C C . ARG C 1 96 ? 70.752 23.952 15.515 1.00 55.72 88 ARG C C 1
ATOM 3343 O O . ARG C 1 96 ? 69.719 23.274 15.545 1.00 51.22 88 ARG C O 1
ATOM 3351 N N . GLU C 1 97 ? 71.803 23.682 16.293 1.00 54.88 89 GLU C N 1
ATOM 3352 C CA . GLU C 1 97 ? 71.773 22.541 17.202 1.00 54.41 89 GLU C CA 1
ATOM 3353 C C . GLU C 1 97 ? 70.782 22.755 18.338 1.00 55.15 89 GLU C C 1
ATOM 3354 O O . GLU C 1 97 ? 70.150 21.796 18.795 1.00 53.94 89 GLU C O 1
ATOM 3360 N N . VAL C 1 98 ? 70.636 23.996 18.809 1.00 57.99 90 VAL C N 1
ATOM 3361 C CA . VAL C 1 98 ? 69.607 24.292 19.801 1.00 51.23 90 VAL C CA 1
ATOM 3362 C C . VAL C 1 98 ? 68.226 24.022 19.221 1.00 58.96 90 VAL C C 1
ATOM 3363 O O . VAL C 1 98 ? 67.349 23.464 19.892 1.00 57.03 90 VAL C O 1
ATOM 3367 N N . LEU C 1 99 ? 68.017 24.397 17.957 1.00 58.22 91 LEU C N 1
ATOM 3368 C CA . LEU C 1 99 ? 66.733 24.150 17.314 1.00 54.84 91 LEU C CA 1
ATOM 3369 C C . LEU C 1 99 ? 66.495 22.662 17.089 1.00 55.95 91 LEU C C 1
ATOM 3370 O O . LEU C 1 99 ? 65.347 22.206 17.139 1.00 60.07 91 LEU C O 1
ATOM 3375 N N . ARG C 1 100 ? 67.558 21.893 16.841 1.00 53.59 92 ARG C N 1
ATOM 3376 C CA . ARG C 1 100 ? 67.402 20.451 16.678 1.00 52.75 92 ARG C CA 1
ATOM 3377 C C . ARG C 1 100 ? 67.006 19.792 17.993 1.00 60.04 92 ARG C C 1
ATOM 3378 O O . ARG C 1 100 ? 66.001 19.077 18.060 1.00 56.83 92 ARG C O 1
ATOM 3386 N N . ARG C 1 101 ? 67.786 20.028 19.052 1.00 53.52 93 ARG C N 1
ATOM 3387 C CA . ARG C 1 101 ? 67.508 19.388 20.334 1.00 53.78 93 ARG C CA 1
ATOM 3388 C C . ARG C 1 101 ? 66.186 19.859 20.925 1.00 63.32 93 ARG C C 1
ATOM 3389 O O . ARG C 1 101 ? 65.534 19.109 21.661 1.00 58.33 93 ARG C O 1
ATOM 3397 N N . TYR C 1 102 ? 65.776 21.092 20.623 1.00 57.41 94 TYR C N 1
ATOM 3398 C CA . TYR C 1 102 ? 64.483 21.568 21.098 1.00 54.02 94 TYR C CA 1
ATOM 3399 C C . TYR C 1 102 ? 63.336 20.861 20.391 1.00 51.93 94 TYR C C 1
ATOM 3400 O O . TYR C 1 102 ? 62.261 20.691 20.975 1.00 56.52 94 TYR C O 1
ATOM 3409 N N . SER C 1 103 ? 63.546 20.438 19.142 1.00 57.78 95 SER C N 1
ATOM 3410 C CA . SER C 1 103 ? 62.497 19.726 18.423 1.00 58.27 95 SER C CA 1
ATOM 3411 C C . SER C 1 103 ? 62.258 18.343 19.012 1.00 60.54 95 SER C C 1
ATOM 3412 O O . SER C 1 103 ? 61.119 17.863 19.024 1.00 65.99 95 SER C O 1
ATOM 3415 N N . GLU C 1 104 ? 63.310 17.694 19.511 1.00 56.00 96 GLU C N 1
ATOM 3416 C CA . GLU C 1 104 ? 63.171 16.385 20.132 1.00 72.73 96 GLU C CA 1
ATOM 3417 C C . GLU C 1 104 ? 62.890 16.467 21.625 1.00 64.36 96 GLU C C 1
ATOM 3418 O O . GLU C 1 104 ? 62.436 15.477 22.209 1.00 61.18 96 GLU C O 1
ATOM 3424 N N . ALA C 1 105 ? 63.150 17.615 22.254 1.00 59.36 97 ALA C N 1
ATOM 3425 C CA . ALA C 1 105 ? 62.817 17.767 23.666 1.00 60.47 97 ALA C CA 1
ATOM 3426 C C . ALA C 1 105 ? 61.314 17.922 23.861 1.00 60.75 97 ALA C C 1
ATOM 3427 O O . ALA C 1 105 ? 60.750 17.397 24.828 1.00 63.34 97 ALA C O 1
ATOM 3429 N N . LEU C 1 106 ? 60.646 18.631 22.947 1.00 62.16 98 LEU C N 1
ATOM 3430 C CA . LEU C 1 106 ? 59.196 18.781 23.001 1.00 61.77 98 LEU C CA 1
ATOM 3431 C C . LEU C 1 106 ? 58.457 17.494 22.664 1.00 56.98 98 LEU C C 1
ATOM 3432 O O . LEU C 1 106 ? 57.227 17.461 22.777 1.00 60.84 98 LEU C O 1
ATOM 3445 N N . GLY C 1 108 ? 58.418 14.735 24.336 1.00 67.97 100 GLY C N 1
ATOM 3446 C CA . GLY C 1 108 ? 57.836 14.185 25.545 1.00 63.53 100 GLY C CA 1
ATOM 3447 C C . GLY C 1 108 ? 56.597 14.907 26.024 1.00 57.94 100 GLY C C 1
ATOM 3448 O O . GLY C 1 108 ? 55.741 14.288 26.666 1.00 59.49 100 GLY C O 1
ATOM 3449 N N . ALA C 1 109 ? 56.481 16.200 25.729 1.00 54.92 101 ALA C N 1
ATOM 3450 C CA . ALA C 1 109 ? 55.328 16.991 26.128 1.00 52.26 101 ALA C CA 1
ATOM 3451 C C . ALA C 1 109 ? 54.199 16.939 25.109 1.00 54.56 101 ALA C C 1
ATOM 3452 O O . ALA C 1 109 ? 53.283 17.765 25.178 1.00 55.88 101 ALA C O 1
ATOM 3454 N N . ALA C 1 110 ? 54.246 15.996 24.168 1.00 56.44 102 ALA C N 1
ATOM 3455 C CA . ALA C 1 110 ? 53.187 15.901 23.168 1.00 54.24 102 ALA C CA 1
ATOM 3456 C C . ALA C 1 110 ? 51.800 15.693 23.769 1.00 59.90 102 ALA C C 1
ATOM 3457 O O . ALA C 1 110 ? 50.855 16.344 23.290 1.00 55.63 102 ALA C O 1
ATOM 3459 N N . PRO C 1 111 ? 51.591 14.835 24.776 1.00 56.10 103 PRO C N 1
ATOM 3460 C CA . PRO C 1 111 ? 50.241 14.744 25.357 1.00 58.30 103 PRO C CA 1
ATOM 3461 C C . PRO C 1 111 ? 49.763 16.046 25.973 1.00 53.57 103 PRO C C 1
ATOM 3462 O O . PRO C 1 111 ? 48.560 16.327 25.940 1.00 54.25 103 PRO C O 1
ATOM 3466 N N . LEU C 1 112 ? 50.668 16.863 26.519 1.00 58.74 104 LEU C N 1
ATOM 3467 C CA . LEU C 1 112 ? 50.251 18.140 27.091 1.00 62.40 104 LEU C CA 1
ATOM 3468 C C . LEU C 1 112 ? 49.742 19.091 26.016 1.00 61.27 104 LEU C C 1
ATOM 3469 O O . LEU C 1 112 ? 48.735 19.777 26.218 1.00 59.38 104 LEU C O 1
ATOM 3474 N N . PHE C 1 113 ? 50.429 19.157 24.871 1.00 54.83 105 PHE C N 1
ATOM 3475 C CA . PHE C 1 113 ? 49.929 19.972 23.768 1.00 61.28 105 PHE C CA 1
ATOM 3476 C C . PHE C 1 113 ? 48.545 19.509 23.336 1.00 57.66 105 PHE C C 1
ATOM 3477 O O . PHE C 1 113 ? 47.666 20.330 23.052 1.00 63.37 105 PHE C O 1
ATOM 3485 N N . ARG C 1 114 ? 48.333 18.193 23.295 1.00 58.11 106 ARG C N 1
ATOM 3486 C CA . ARG C 1 114 ? 47.029 17.656 22.928 1.00 61.15 106 ARG C CA 1
ATOM 3487 C C . ARG C 1 114 ? 45.980 17.986 23.983 1.00 59.64 106 ARG C C 1
ATOM 3488 O O . ARG C 1 114 ? 44.808 18.207 23.658 1.00 59.31 106 ARG C O 1
ATOM 3496 N N . ILE C 1 115 ? 46.386 18.031 25.253 1.00 54.27 107 ILE C N 1
ATOM 3497 C CA . ILE C 1 115 ? 45.456 18.395 26.316 1.00 58.62 107 ILE C CA 1
ATOM 3498 C C . ILE C 1 115 ? 45.111 19.877 26.239 1.00 52.22 107 ILE C C 1
ATOM 3499 O O . ILE C 1 115 ? 43.961 20.274 26.463 1.00 45.81 107 ILE C O 1
ATOM 3512 N N . GLN C 1 117 ? 44.922 21.574 23.608 1.00 57.87 109 GLN C N 1
ATOM 3513 C CA . GLN C 1 117 ? 44.005 21.739 22.486 1.00 57.32 109 GLN C CA 1
ATOM 3514 C C . GLN C 1 117 ? 42.579 21.363 22.864 1.00 59.67 109 GLN C C 1
ATOM 3515 O O . GLN C 1 117 ? 41.625 21.939 22.329 1.00 59.46 109 GLN C O 1
ATOM 3521 N N . GLU C 1 118 ? 42.412 20.404 23.774 1.00 62.67 110 GLU C N 1
ATOM 3522 C CA . GLU C 1 118 ? 41.086 19.953 24.175 1.00 52.93 110 GLU C CA 1
ATOM 3523 C C . GLU C 1 118 ? 40.507 20.781 25.314 1.00 56.99 110 GLU C C 1
ATOM 3524 O O . GLU C 1 118 ? 39.307 21.074 25.318 1.00 65.18 110 GLU C O 1
ATOM 3530 N N . SER C 1 119 ? 41.334 21.169 26.280 1.00 54.04 111 SER C N 1
ATOM 3531 C CA . SER C 1 119 ? 40.878 21.845 27.488 1.00 52.63 111 SER C CA 1
ATOM 3532 C C . SER C 1 119 ? 41.335 23.296 27.468 1.00 56.70 111 SER C C 1
ATOM 3533 O O . SER C 1 119 ? 42.540 23.571 27.434 1.00 53.61 111 SER C O 1
ATOM 3536 N N . GLY C 1 120 ? 40.373 24.221 27.495 1.00 63.75 112 GLY C N 1
ATOM 3537 C CA . GLY C 1 120 ? 40.716 25.624 27.640 1.00 54.75 112 GLY C CA 1
ATOM 3538 C C . GLY C 1 120 ? 41.280 25.951 29.007 1.00 56.73 112 GLY C C 1
ATOM 3539 O O . GLY C 1 120 ? 42.101 26.863 29.141 1.00 49.95 112 GLY C O 1
ATOM 3540 N N . ALA C 1 121 ? 40.854 25.214 30.036 1.00 58.22 113 ALA C N 1
ATOM 3541 C CA . ALA C 1 121 ? 41.413 25.411 31.370 1.00 52.31 113 ALA C CA 1
ATOM 3542 C C . ALA C 1 121 ? 42.882 25.014 31.414 1.00 52.91 113 ALA C C 1
ATOM 3543 O O . ALA C 1 121 ? 43.695 25.689 32.059 1.00 53.51 113 ALA C O 1
ATOM 3545 N N . ALA C 1 122 ? 43.242 23.919 30.739 1.00 53.31 114 ALA C N 1
ATOM 3546 C CA . ALA C 1 122 ? 44.648 23.544 30.639 1.00 48.80 114 ALA C CA 1
ATOM 3547 C C . ALA C 1 122 ? 45.431 24.543 29.800 1.00 49.66 114 ALA C C 1
ATOM 3548 O O . ALA C 1 122 ? 46.637 24.717 30.010 1.00 57.28 114 ALA C O 1
ATOM 3550 N N . LEU C 1 123 ? 44.766 25.204 28.851 1.00 56.57 115 LEU C N 1
ATOM 3551 C CA . LEU C 1 123 ? 45.434 26.217 28.041 1.00 60.43 115 LEU C CA 1
ATOM 3552 C C . LEU C 1 123 ? 45.835 27.421 28.885 1.00 59.98 115 LEU C C 1
ATOM 3553 O O . LEU C 1 123 ? 46.916 27.988 28.691 1.00 59.57 115 LEU C O 1
ATOM 3558 N N . ARG C 1 124 ? 44.980 27.824 29.827 1.00 55.84 116 ARG C N 1
ATOM 3559 C CA . ARG C 1 124 ? 45.318 28.948 30.694 1.00 54.47 116 ARG C CA 1
ATOM 3560 C C . ARG C 1 124 ? 46.428 28.580 31.671 1.00 59.00 116 ARG C C 1
ATOM 3561 O O . ARG C 1 124 ? 47.314 29.397 31.950 1.00 65.94 116 ARG C O 1
ATOM 3569 N N . THR C 1 125 ? 46.399 27.355 32.195 1.00 56.57 117 THR C N 1
ATOM 3570 C CA . THR C 1 125 ? 47.376 26.955 33.202 1.00 59.57 117 THR C CA 1
ATOM 3571 C C . THR C 1 125 ? 48.789 26.943 32.630 1.00 57.34 117 THR C C 1
ATOM 3572 O O . THR C 1 125 ? 49.715 27.511 33.220 1.00 62.10 117 THR C O 1
ATOM 3576 N N . LEU C 1 126 ? 48.974 26.310 31.472 1.00 62.31 118 LEU C N 1
ATOM 3577 C CA . LEU C 1 126 ? 50.301 26.138 30.898 1.00 62.64 118 LEU C CA 1
ATOM 3578 C C . LEU C 1 126 ? 50.630 27.144 29.803 1.00 63.79 118 LEU C C 1
ATOM 3579 O O . LEU C 1 126 ? 51.800 27.255 29.423 1.00 76.95 118 LEU C O 1
ATOM 3584 N N . GLY C 1 127 ? 49.639 27.874 29.286 1.00 61.09 119 GLY C N 1
ATOM 3585 C CA . GLY C 1 127 ? 49.904 28.825 28.220 1.00 73.70 119 GLY C CA 1
ATOM 3586 C C . GLY C 1 127 ? 50.516 30.131 28.676 1.00 78.65 119 GLY C C 1
ATOM 3587 O O . GLY C 1 127 ? 51.023 30.888 27.841 1.00 75.21 119 GLY C O 1
ATOM 3588 N N . ILE C 1 128 ? 50.481 30.413 29.975 1.00 78.30 120 ILE C N 1
ATOM 3589 C CA . ILE C 1 128 ? 51.053 31.641 30.512 1.00 87.97 120 ILE C CA 1
ATOM 3590 C C . ILE C 1 128 ? 52.570 31.641 30.355 1.00 96.51 120 ILE C C 1
ATOM 3591 O O . ILE C 1 128 ? 53.188 30.589 30.183 1.00 95.43 120 ILE C O 1
ATOM 3596 N N . ASN C 1 133 ? 56.719 27.884 30.745 1.00 80.77 125 ASN C N 1
ATOM 3597 C CA . ASN C 1 133 ? 56.254 29.267 30.740 1.00 91.57 125 ASN C CA 1
ATOM 3598 C C . ASN C 1 133 ? 57.384 30.228 30.372 1.00 89.11 125 ASN C C 1
ATOM 3599 O O . ASN C 1 133 ? 57.279 30.980 29.403 1.00 83.48 125 ASN C O 1
ATOM 3604 N N . ASP C 1 134 ? 58.464 30.199 31.152 1.00 91.68 126 ASP C N 1
ATOM 3605 C CA . ASP C 1 134 ? 59.654 30.991 30.878 1.00 81.47 126 ASP C CA 1
ATOM 3606 C C . ASP C 1 134 ? 60.776 30.162 30.266 1.00 83.02 126 ASP C C 1
ATOM 3607 O O . ASP C 1 134 ? 61.888 30.671 30.095 1.00 79.42 126 ASP C O 1
ATOM 3612 N N . ARG C 1 135 ? 60.511 28.895 29.943 1.00 80.50 127 ARG C N 1
ATOM 3613 C CA . ARG C 1 135 ? 61.509 28.085 29.253 1.00 67.39 127 ARG C CA 1
ATOM 3614 C C . ARG C 1 135 ? 61.731 28.584 27.831 1.00 70.40 127 ARG C C 1
ATOM 3615 O O . ARG C 1 135 ? 62.873 28.659 27.364 1.00 67.81 127 ARG C O 1
ATOM 3623 N N . ILE C 1 136 ? 60.649 28.932 27.130 1.00 66.40 128 ILE C N 1
ATOM 3624 C CA . ILE C 1 136 ? 60.776 29.454 25.774 1.00 62.51 128 ILE C CA 1
ATOM 3625 C C . ILE C 1 136 ? 61.470 30.811 25.784 1.00 70.15 128 ILE C C 1
ATOM 3626 O O . ILE C 1 136 ? 62.148 31.178 24.815 1.00 69.15 128 ILE C O 1
ATOM 3631 N N . ALA C 1 137 ? 61.329 31.572 26.872 1.00 61.53 129 ALA C N 1
ATOM 3632 C CA . ALA C 1 137 ? 62.036 32.843 26.976 1.00 62.87 129 ALA C CA 1
ATOM 3633 C C . ALA C 1 137 ? 63.536 32.625 27.130 1.00 69.25 129 ALA C C 1
ATOM 3634 O O . ALA C 1 137 ? 64.340 33.397 26.593 1.00 70.02 129 ALA C O 1
ATOM 3636 N N . ALA C 1 138 ? 63.931 31.578 27.858 1.00 64.90 130 ALA C N 1
ATOM 3637 C CA . ALA C 1 138 ? 65.350 31.273 28.006 1.00 63.52 130 ALA C CA 1
ATOM 3638 C C . ALA C 1 138 ? 65.961 30.844 26.678 1.00 66.93 130 ALA C C 1
ATOM 3639 O O . ALA C 1 138 ? 67.096 31.218 26.360 1.00 67.41 130 ALA C O 1
ATOM 3641 N N . ILE C 1 139 ? 65.223 30.058 25.892 1.00 63.42 131 ILE C N 1
ATOM 3642 C CA . ILE C 1 139 ? 65.701 29.673 24.569 1.00 62.26 131 ILE C CA 1
ATOM 3643 C C . ILE C 1 139 ? 65.652 30.860 23.616 1.00 64.59 131 ILE C C 1
ATOM 3644 O O . ILE C 1 139 ? 66.484 30.971 22.707 1.00 66.71 131 ILE C O 1
ATOM 3649 N N . GLY C 1 140 ? 64.697 31.771 23.812 1.00 64.45 132 GLY C N 1
ATOM 3650 C CA . GLY C 1 140 ? 64.605 32.933 22.943 1.00 65.34 132 GLY C CA 1
ATOM 3651 C C . GLY C 1 140 ? 65.832 33.821 23.013 1.00 67.32 132 GLY C C 1
ATOM 3652 O O . GLY C 1 140 ? 66.299 34.332 21.992 1.00 69.90 132 GLY C O 1
ATOM 3653 N N . GLU C 1 141 ? 66.374 34.017 24.217 1.00 69.34 133 GLU C N 1
ATOM 3654 C CA . GLU C 1 141 ? 67.585 34.817 24.356 1.00 74.74 133 GLU C CA 1
ATOM 3655 C C . GLU C 1 141 ? 68.820 34.088 23.845 1.00 72.19 133 GLU C C 1
ATOM 3656 O O . GLU C 1 141 ? 69.805 34.741 23.484 1.00 72.16 133 GLU C O 1
ATOM 3662 N N . LEU C 1 142 ? 68.790 32.755 23.803 1.00 64.34 134 LEU C N 1
ATOM 3663 C CA . LEU C 1 142 ? 69.891 32.001 23.213 1.00 67.59 134 LEU C CA 1
ATOM 3664 C C . LEU C 1 142 ? 69.874 32.070 21.692 1.00 69.70 134 LEU C C 1
ATOM 3665 O O . LEU C 1 142 ? 70.929 31.950 21.058 1.00 58.35 134 LEU C O 1
ATOM 3678 N N . TYR C 1 144 ? 68.531 34.756 20.134 1.00 63.45 136 TYR C N 1
ATOM 3679 C CA . TYR C 1 144 ? 68.596 36.174 19.812 1.00 64.82 136 TYR C CA 1
ATOM 3680 C C . TYR C 1 144 ? 69.992 36.557 19.336 1.00 72.85 136 TYR C C 1
ATOM 3681 O O . TYR C 1 144 ? 71.001 36.074 19.858 1.00 75.39 136 TYR C O 1
ATOM 3690 N N . GLN C 1 145 ? 70.043 37.430 18.333 1.00 77.54 137 GLN C N 1
ATOM 3691 C CA . GLN C 1 145 ? 71.293 37.899 17.745 1.00 77.06 137 GLN C CA 1
ATOM 3692 C C . GLN C 1 145 ? 71.397 39.401 17.975 1.00 78.29 137 GLN C C 1
ATOM 3693 O O . GLN C 1 145 ? 70.615 40.175 17.413 1.00 81.36 137 GLN C O 1
ATOM 3699 N N . ASP C 1 146 ? 72.359 39.808 18.798 1.00 84.00 138 ASP C N 1
ATOM 3700 C CA . ASP C 1 146 ? 72.557 41.224 19.074 1.00 88.84 138 ASP C CA 1
ATOM 3701 C C . ASP C 1 146 ? 73.157 41.914 17.854 1.00 90.31 138 ASP C C 1
ATOM 3702 O O . ASP C 1 146 ? 74.117 41.419 17.256 1.00 98.51 138 ASP C O 1
ATOM 3707 N N . GLY C 1 147 ? 72.587 43.060 17.487 1.00 84.64 139 GLY C N 1
ATOM 3708 C CA . GLY C 1 147 ? 73.068 43.828 16.360 1.00 83.66 139 GLY C CA 1
ATOM 3709 C C . GLY C 1 147 ? 72.562 43.381 15.007 1.00 76.13 139 GLY C C 1
ATOM 3710 O O . GLY C 1 147 ? 72.964 43.964 13.993 1.00 72.96 139 GLY C O 1
ATOM 3711 N N . ALA C 1 148 ? 71.697 42.372 14.953 1.00 75.41 140 ALA C N 1
ATOM 3712 C CA . ALA C 1 148 ? 71.169 41.896 13.686 1.00 67.59 140 ALA C CA 1
ATOM 3713 C C . ALA C 1 148 ? 70.085 42.836 13.167 1.00 63.76 140 ALA C C 1
ATOM 3714 O O . ALA C 1 148 ? 69.525 43.654 13.902 1.00 67.91 140 ALA C O 1
ATOM 3716 N N . SER C 1 149 ? 69.792 42.706 11.877 1.00 62.78 141 SER C N 1
ATOM 3717 C CA . SER C 1 149 ? 68.765 43.520 11.249 1.00 61.89 141 SER C CA 1
ATOM 3718 C C . SER C 1 149 ? 67.374 43.015 11.629 1.00 61.41 141 SER C C 1
ATOM 3719 O O . SER C 1 149 ? 67.209 41.958 12.245 1.00 55.56 141 SER C O 1
ATOM 3722 N N . VAL C 1 150 ? 66.361 43.798 11.251 1.00 63.49 142 VAL C N 1
ATOM 3723 C CA . VAL C 1 150 ? 64.978 43.393 11.488 1.00 57.17 142 VAL C CA 1
ATOM 3724 C C . VAL C 1 150 ? 64.648 42.143 10.684 1.00 57.89 142 VAL C C 1
ATOM 3725 O O . VAL C 1 150 ? 63.951 41.241 11.166 1.00 55.97 142 VAL C O 1
ATOM 3729 N N . ARG C 1 151 ? 65.145 42.067 9.448 1.00 60.90 143 ARG C N 1
ATOM 3730 C CA . ARG C 1 151 ? 64.930 40.875 8.634 1.00 54.87 143 ARG C CA 1
ATOM 3731 C C . ARG C 1 151 ? 65.582 39.654 9.269 1.00 56.54 143 ARG C C 1
ATOM 3732 O O . ARG C 1 151 ? 64.969 38.585 9.364 1.00 54.55 143 ARG C O 1
ATOM 3740 N N . SER C 1 152 ? 66.831 39.798 9.716 1.00 56.84 144 SER C N 1
ATOM 3741 C CA . SER C 1 152 ? 67.553 38.658 10.270 1.00 53.90 144 SER C CA 1
ATOM 3742 C C . SER C 1 152 ? 66.977 38.234 11.616 1.00 49.52 144 SER C C 1
ATOM 3743 O O . SER C 1 152 ? 66.890 37.036 11.909 1.00 49.96 144 SER C O 1
ATOM 3746 N N . GLN C 1 153 ? 66.573 39.200 12.444 1.00 60.22 145 GLN C N 1
ATOM 3747 C CA . GLN C 1 153 ? 66.060 38.866 13.769 1.00 50.40 145 GLN C CA 1
ATOM 3748 C C . GLN C 1 153 ? 64.711 38.162 13.681 1.00 51.35 145 GLN C C 1
ATOM 3749 O O . GLN C 1 153 ? 64.450 37.213 14.431 1.00 53.03 145 GLN C O 1
ATOM 3755 N N . VAL C 1 154 ? 63.843 38.609 12.770 1.00 54.28 146 VAL C N 1
ATOM 3756 C CA . VAL C 1 154 ? 62.520 38.005 12.642 1.00 52.17 146 VAL C CA 1
ATOM 3757 C C . VAL C 1 154 ? 62.630 36.565 12.157 1.00 53.33 146 VAL C C 1
ATOM 3758 O O . VAL C 1 154 ? 61.930 35.674 12.654 1.00 57.21 146 VAL C O 1
ATOM 3762 N N . ARG C 1 155 ? 63.513 36.310 11.189 1.00 52.46 147 ARG C N 1
ATOM 3763 C CA . ARG C 1 155 ? 63.644 34.961 10.649 1.00 53.07 147 ARG C CA 1
ATOM 3764 C C . ARG C 1 155 ? 64.180 33.984 11.687 1.00 47.64 147 ARG C C 1
ATOM 3765 O O . ARG C 1 155 ? 63.872 32.789 11.624 1.00 48.15 147 ARG C O 1
ATOM 3773 N N . ILE C 1 156 ? 64.977 34.465 12.644 1.00 49.63 148 ILE C N 1
ATOM 3774 C CA . ILE C 1 156 ? 65.400 33.609 13.751 1.00 55.15 148 ILE C CA 1
ATOM 3775 C C . ILE C 1 156 ? 64.198 33.214 14.597 1.00 47.77 148 ILE C C 1
ATOM 3776 O O . ILE C 1 156 ? 64.017 32.041 14.945 1.00 46.61 148 ILE C O 1
ATOM 3781 N N . SER C 1 157 ? 63.353 34.191 14.934 1.00 52.18 149 SER C N 1
ATOM 3782 C CA . SER C 1 157 ? 62.177 33.908 15.748 1.00 49.55 149 SER C CA 1
ATOM 3783 C C . SER C 1 157 ? 61.156 33.067 14.994 1.00 53.85 149 SER C C 1
ATOM 3784 O O . SER C 1 157 ? 60.446 32.261 15.607 1.00 50.61 149 SER C O 1
ATOM 3787 N N . ASP C 1 158 ? 61.065 33.237 13.672 1.00 51.34 150 ASP C N 1
ATOM 3788 C CA . ASP C 1 158 ? 60.175 32.395 12.880 1.00 55.95 150 ASP C CA 1
ATOM 3789 C C . ASP C 1 158 ? 60.620 30.939 12.923 1.00 56.73 150 ASP C C 1
ATOM 3790 O O . ASP C 1 158 ? 59.788 30.029 13.022 1.00 55.78 150 ASP C O 1
ATOM 3795 N N . ALA C 1 159 ? 61.932 30.699 12.855 1.00 51.52 151 ALA C N 1
ATOM 3796 C CA . ALA C 1 159 ? 62.439 29.333 12.923 1.00 49.05 151 ALA C CA 1
ATOM 3797 C C . ALA C 1 159 ? 62.161 28.709 14.284 1.00 52.67 151 ALA C C 1
ATOM 3798 O O . ALA C 1 159 ? 61.817 27.525 14.376 1.00 52.92 151 ALA C O 1
ATOM 3800 N N . LEU C 1 160 ? 62.305 29.493 15.354 1.00 51.00 152 LEU C N 1
ATOM 3801 C CA . LEU C 1 160 ? 62.055 28.968 16.692 1.00 55.34 152 LEU C CA 1
ATOM 3802 C C . LEU C 1 160 ? 60.569 28.723 16.922 1.00 53.57 152 LEU C C 1
ATOM 3803 O O . LEU C 1 160 ? 60.183 27.692 17.488 1.00 57.73 152 LEU C O 1
ATOM 3808 N N . ALA C 1 161 ? 59.719 29.656 16.486 1.00 52.86 153 ALA C N 1
ATOM 3809 C CA . ALA C 1 161 ? 58.284 29.508 16.701 1.00 50.43 153 ALA C CA 1
ATOM 3810 C C . ALA C 1 161 ? 57.701 28.374 15.871 1.00 53.38 153 ALA C C 1
ATOM 3811 O O . ALA C 1 161 ? 56.673 27.800 16.248 1.00 53.25 153 ALA C O 1
ATOM 3813 N N . SER C 1 162 ? 58.328 28.046 14.740 1.00 50.15 154 SER C N 1
ATOM 3814 C CA . SER C 1 162 ? 57.858 26.919 13.942 1.00 43.96 154 SER C CA 1
ATOM 3815 C C . SER C 1 162 ? 58.015 25.611 14.703 1.00 52.34 154 SER C C 1
ATOM 3816 O O . SER C 1 162 ? 57.148 24.732 14.632 1.00 55.36 154 SER C O 1
ATOM 3819 N N . VAL C 1 163 ? 59.113 25.466 15.446 1.00 50.82 155 VAL C N 1
ATOM 3820 C CA . VAL C 1 163 ? 59.319 24.262 16.243 1.00 51.83 155 VAL C CA 1
ATOM 3821 C C . VAL C 1 163 ? 58.501 24.318 17.527 1.00 56.78 155 VAL C C 1
ATOM 3822 O O . VAL C 1 163 ? 57.984 23.296 17.992 1.00 58.07 155 VAL C O 1
ATOM 3826 N N . HIS C 1 164 ? 58.358 25.510 18.110 1.00 53.19 156 HIS C N 1
ATOM 3827 C CA . HIS C 1 164 ? 57.658 25.646 19.385 1.00 56.67 156 HIS C CA 1
ATOM 3828 C C . HIS C 1 164 ? 56.180 25.298 19.247 1.00 50.41 156 HIS C C 1
ATOM 3829 O O . HIS C 1 164 ? 55.680 24.379 19.905 1.00 55.17 156 HIS C O 1
ATOM 3836 N N . PHE C 1 165 ? 55.459 26.027 18.394 1.00 54.71 157 PHE C N 1
ATOM 3837 C CA . PHE C 1 165 ? 54.039 25.787 18.170 1.00 56.20 157 PHE C CA 1
ATOM 3838 C C . PHE C 1 165 ? 53.777 24.621 17.226 1.00 62.23 157 PHE C C 1
ATOM 3839 O O . PHE C 1 165 ? 52.655 24.496 16.720 1.00 59.87 157 PHE C O 1
ATOM 3847 N N . GLY C 1 166 ? 54.776 23.768 16.993 1.00 65.11 158 GLY C N 1
ATOM 3848 C CA . GLY C 1 166 ? 54.636 22.732 15.983 1.00 56.88 158 GLY C CA 1
ATOM 3849 C C . GLY C 1 166 ? 53.503 21.766 16.266 1.00 64.63 158 GLY C C 1
ATOM 3850 O O . GLY C 1 166 ? 52.735 21.419 15.367 1.00 69.31 158 GLY C O 1
ATOM 3851 N N . ALA C 1 167 ? 53.376 21.330 17.520 1.00 63.42 159 ALA C N 1
ATOM 3852 C CA . ALA C 1 167 ? 52.363 20.340 17.863 1.00 63.20 159 ALA C CA 1
ATOM 3853 C C . ALA C 1 167 ? 50.942 20.872 17.712 1.00 64.77 159 ALA C C 1
ATOM 3854 O O . ALA C 1 167 ? 49.997 20.076 17.691 1.00 67.10 159 ALA C O 1
ATOM 3856 N N . PHE C 1 168 ? 50.766 22.190 17.599 1.00 61.43 160 PHE C N 1
ATOM 3857 C CA . PHE C 1 168 ? 49.418 22.742 17.512 1.00 62.13 160 PHE C CA 1
ATOM 3858 C C . PHE C 1 168 ? 48.833 22.601 16.111 1.00 66.27 160 PHE C C 1
ATOM 3859 O O . PHE C 1 168 ? 47.669 22.213 15.962 1.00 71.87 160 PHE C O 1
ATOM 3867 N N . PHE C 1 169 ? 49.612 22.909 15.073 1.00 67.64 161 PHE C N 1
ATOM 3868 C CA . PHE C 1 169 ? 49.100 22.846 13.710 1.00 71.41 161 PHE C CA 1
ATOM 3869 C C . PHE C 1 169 ? 49.391 21.527 13.008 1.00 69.50 161 PHE C C 1
ATOM 3870 O O . PHE C 1 169 ? 48.753 21.233 11.992 1.00 80.53 161 PHE C O 1
ATOM 3878 N N . LEU C 1 170 ? 50.329 20.728 13.516 1.00 64.15 162 LEU C N 1
ATOM 3879 C CA . LEU C 1 170 ? 50.587 19.420 12.930 1.00 68.29 162 LEU C CA 1
ATOM 3880 C C . LEU C 1 170 ? 49.581 18.366 13.370 1.00 70.08 162 LEU C C 1
ATOM 3881 O O . LEU C 1 170 ? 49.589 17.261 12.819 1.00 67.57 162 LEU C O 1
ATOM 3886 N N . SER C 1 171 ? 48.721 18.677 14.342 1.00 74.25 163 SER C N 1
ATOM 3887 C CA . SER C 1 171 ? 47.746 17.696 14.808 1.00 72.87 163 SER C CA 1
ATOM 3888 C C . SER C 1 171 ? 46.698 17.395 13.745 1.00 70.54 163 SER C C 1
ATOM 3889 O O . SER C 1 171 ? 46.142 16.291 13.722 1.00 75.92 163 SER C O 1
ATOM 3892 N N . ALA C 1 172 ? 46.418 18.354 12.860 1.00 71.89 164 ALA C N 1
ATOM 3893 C CA . ALA C 1 172 ? 45.449 18.128 11.792 1.00 74.87 164 ALA C CA 1
ATOM 3894 C C . ALA C 1 172 ? 46.040 17.325 10.640 1.00 78.18 164 ALA C C 1
ATOM 3895 O O . ALA C 1 172 ? 45.295 16.664 9.907 1.00 87.95 164 ALA C O 1
ATOM 3897 N N . ILE C 1 173 ? 47.356 17.367 10.464 1.00 74.91 165 ILE C N 1
ATOM 3898 C CA . ILE C 1 173 ? 48.013 16.641 9.383 1.00 70.60 165 ILE C CA 1
ATOM 3899 C C . ILE C 1 173 ? 48.114 15.170 9.758 1.00 75.38 165 ILE C C 1
ATOM 3900 O O . ILE C 1 173 ? 48.565 14.825 10.857 1.00 79.35 165 ILE C O 1
ATOM 3905 N N . GLU C 1 174 ? 47.698 14.298 8.844 1.00 83.82 166 GLU C N 1
ATOM 3906 C CA . GLU C 1 174 ? 47.774 12.860 9.053 1.00 84.59 166 GLU C CA 1
ATOM 3907 C C . GLU C 1 174 ? 49.155 12.352 8.660 1.00 87.13 166 GLU C C 1
ATOM 3908 O O . GLU C 1 174 ? 49.650 12.661 7.572 1.00 86.72 166 GLU C O 1
ATOM 3914 N N . GLY C 1 175 ? 49.769 11.581 9.542 1.00 83.08 167 GLY C N 1
ATOM 3915 C CA . GLY C 1 175 ? 51.067 11.009 9.251 1.00 82.83 167 GLY C CA 1
ATOM 3916 C C . GLY C 1 175 ? 51.775 10.573 10.514 1.00 79.20 167 GLY C C 1
ATOM 3917 O O . GLY C 1 175 ? 51.297 10.770 11.632 1.00 79.26 167 GLY C O 1
ATOM 3918 N N . ASP C 1 176 ? 52.938 9.966 10.302 1.00 78.62 168 ASP C N 1
ATOM 3919 C CA . ASP C 1 176 ? 53.769 9.513 11.407 1.00 75.98 168 ASP C CA 1
ATOM 3920 C C . ASP C 1 176 ? 54.229 10.711 12.232 1.00 80.09 168 ASP C C 1
ATOM 3921 O O . ASP C 1 176 ? 54.717 11.698 11.661 1.00 74.52 168 ASP C O 1
ATOM 3926 N N . PRO C 1 177 ? 54.074 10.682 13.560 1.00 77.80 169 PRO C N 1
ATOM 3927 C CA . PRO C 1 177 ? 54.545 11.815 14.378 1.00 74.76 169 PRO C CA 1
ATOM 3928 C C . PRO C 1 177 ? 56.008 12.171 14.155 1.00 69.48 169 PRO C C 1
ATOM 3929 O O . PRO C 1 177 ? 56.334 13.352 13.981 1.00 72.05 169 PRO C O 1
ATOM 3933 N N . GLU C 1 178 ? 56.902 11.177 14.152 1.00 69.18 170 GLU C N 1
ATOM 3934 C CA . GLU C 1 178 ? 58.316 11.453 13.915 1.00 70.73 170 GLU C CA 1
ATOM 3935 C C . GLU C 1 178 ? 58.554 11.976 12.505 1.00 66.10 170 GLU C C 1
ATOM 3936 O O . GLU C 1 178 ? 59.382 12.871 12.302 1.00 61.67 170 GLU C O 1
ATOM 3942 N N . GLU C 1 179 ? 57.845 11.425 11.519 1.00 70.13 171 GLU C N 1
ATOM 3943 C CA . GLU C 1 179 ? 58.010 11.887 10.145 1.00 65.20 171 GLU C CA 1
ATOM 3944 C C . GLU C 1 179 ? 57.567 13.337 10.002 1.00 66.78 171 GLU C C 1
ATOM 3945 O O . GLU C 1 179 ? 58.239 14.140 9.344 1.00 66.07 171 GLU C O 1
ATOM 3951 N N . LYS C 1 180 ? 56.438 13.691 10.621 1.00 70.05 172 LYS C N 1
ATOM 3952 C CA . LYS C 1 180 ? 55.994 15.079 10.624 1.00 71.56 172 LYS C CA 1
ATOM 3953 C C . LYS C 1 180 ? 56.929 15.963 11.439 1.00 65.10 172 LYS C C 1
ATOM 3954 O O . LYS C 1 180 ? 57.123 17.136 11.101 1.00 59.37 172 LYS C O 1
ATOM 3960 N N . ARG C 1 181 ? 57.517 15.420 12.508 1.00 58.84 173 ARG C N 1
ATOM 3961 C CA . ARG C 1 181 ? 58.444 16.201 13.319 1.00 58.05 173 ARG C CA 1
ATOM 3962 C C . ARG C 1 181 ? 59.734 16.487 12.560 1.00 63.21 173 ARG C C 1
ATOM 3963 O O . ARG C 1 181 ? 60.261 17.604 12.620 1.00 62.14 173 ARG C O 1
ATOM 3971 N N . LYS C 1 182 ? 60.255 15.490 11.839 1.00 62.89 174 LYS C N 1
ATOM 3972 C CA . LYS C 1 182 ? 61.481 15.688 11.071 1.00 54.59 174 LYS C CA 1
ATOM 3973 C C . LYS C 1 182 ? 61.285 16.730 9.978 1.00 56.26 174 LYS C C 1
ATOM 3974 O O . LYS C 1 182 ? 62.131 17.610 9.783 1.00 54.65 174 LYS C O 1
ATOM 3980 N N . ALA C 1 183 ? 60.167 16.645 9.251 1.00 58.40 175 ALA C N 1
ATOM 3981 C CA . ALA C 1 183 ? 59.938 17.561 8.137 1.00 52.73 175 ALA C CA 1
ATOM 3982 C C . ALA C 1 183 ? 59.790 18.998 8.620 1.00 58.55 175 ALA C C 1
ATOM 3983 O O . ALA C 1 183 ? 60.255 19.934 7.958 1.00 58.26 175 ALA C O 1
ATOM 3985 N N . LEU C 1 184 ? 59.144 19.194 9.771 1.00 56.60 176 LEU C N 1
ATOM 3986 C CA . LEU C 1 184 ? 58.998 20.542 10.310 1.00 60.44 176 LEU C CA 1
ATOM 3987 C C . LEU C 1 184 ? 60.342 21.109 10.748 1.00 48.17 176 LEU C C 1
ATOM 3988 O O . LEU C 1 184 ? 60.627 22.291 10.520 1.00 50.59 176 LEU C O 1
ATOM 3993 N N . LEU C 1 185 ? 61.180 20.282 11.379 1.00 49.18 177 LEU C N 1
ATOM 3994 C CA . LEU C 1 185 ? 62.498 20.743 11.802 1.00 48.37 177 LEU C CA 1
ATOM 3995 C C . LEU C 1 185 ? 63.347 21.157 10.607 1.00 56.95 177 LEU C C 1
ATOM 3996 O O . LEU C 1 185 ? 64.060 22.166 10.664 1.00 54.34 177 LEU C O 1
ATOM 4001 N N . GLU C 1 186 ? 63.278 20.394 9.513 1.00 56.74 178 GLU C N 1
ATOM 4002 C CA . GLU C 1 186 ? 64.038 20.745 8.317 1.00 59.94 178 GLU C CA 1
ATOM 4003 C C . GLU C 1 186 ? 63.567 22.072 7.736 1.00 54.44 178 GLU C C 1
ATOM 4004 O O . GLU C 1 186 ? 64.383 22.892 7.302 1.00 57.20 178 GLU C O 1
ATOM 4010 N N . SER C 1 187 ? 62.252 22.303 7.726 1.00 52.47 179 SER C N 1
ATOM 4011 C CA . SER C 1 187 ? 61.732 23.574 7.231 1.00 57.30 179 SER C CA 1
ATOM 4012 C C . SER C 1 187 ? 62.159 24.732 8.125 1.00 53.35 179 SER C C 1
ATOM 4013 O O . SER C 1 187 ? 62.444 25.830 7.634 1.00 53.64 179 SER C O 1
ATOM 4016 N N . ALA C 1 188 ? 62.207 24.507 9.441 1.00 49.17 180 ALA C N 1
ATOM 4017 C CA . ALA C 1 188 ? 62.640 25.561 10.351 1.00 52.22 180 ALA C CA 1
ATOM 4018 C C . ALA C 1 188 ? 64.136 25.823 10.236 1.00 53.50 180 ALA C C 1
ATOM 4019 O O . ALA C 1 188 ? 64.577 26.967 10.397 1.00 52.27 180 ALA C O 1
ATOM 4021 N N . LEU C 1 189 ? 64.928 24.782 9.962 1.00 55.51 181 LEU C N 1
ATOM 4022 C CA . LEU C 1 189 ? 66.360 24.977 9.756 1.00 49.90 181 LEU C CA 1
ATOM 4023 C C . LEU C 1 189 ? 66.631 25.800 8.503 1.00 51.29 181 LEU C C 1
ATOM 4024 O O . LEU C 1 189 ? 67.565 26.609 8.476 1.00 55.36 181 LEU C O 1
ATOM 4029 N N . GLU C 1 190 ? 65.824 25.607 7.455 1.00 52.33 182 GLU C N 1
ATOM 4030 C CA . GLU C 1 190 ? 65.980 26.408 6.245 1.00 57.23 182 GLU C CA 1
ATOM 4031 C C . GLU C 1 190 ? 65.654 27.871 6.514 1.00 52.38 182 GLU C C 1
ATOM 4032 O O . GLU C 1 190 ? 66.340 28.772 6.017 1.00 52.28 182 GLU C O 1
ATOM 4038 N N . THR C 1 191 ? 64.604 28.126 7.298 1.00 51.70 183 THR C N 1
ATOM 4039 C CA . THR C 1 191 ? 64.283 29.496 7.681 1.00 47.40 183 THR C CA 1
ATOM 4040 C C . THR C 1 191 ? 65.356 30.083 8.591 1.00 48.60 183 THR C C 1
ATOM 4041 O O . THR C 1 191 ? 65.665 31.276 8.495 1.00 49.29 183 THR C O 1
ATOM 4045 N N . LEU C 1 192 ? 65.947 29.259 9.461 1.00 51.68 184 LEU C N 1
ATOM 4046 C CA . LEU C 1 192 ? 67.025 29.738 10.321 1.00 53.64 184 LEU C CA 1
ATOM 4047 C C . LEU C 1 192 ? 68.255 30.122 9.506 1.00 61.15 184 LEU C C 1
ATOM 4048 O O . LEU C 1 192 ? 68.917 31.122 9.808 1.00 60.21 184 LEU C O 1
ATOM 4053 N N . ASP C 1 193 ? 68.577 29.342 8.469 1.00 59.35 185 ASP C N 1
ATOM 4054 C CA . ASP C 1 193 ? 69.735 29.662 7.640 1.00 57.92 185 ASP C CA 1
ATOM 4055 C C . ASP C 1 193 ? 69.524 30.943 6.843 1.00 56.03 185 ASP C C 1
ATOM 4056 O O . ASP C 1 193 ? 70.497 31.621 6.494 1.00 60.90 185 ASP C O 1
ATOM 4061 N N . SER C 1 194 ? 68.269 31.294 6.550 1.00 54.61 186 SER C N 1
ATOM 4062 C CA . SER C 1 194 ? 67.979 32.513 5.804 1.00 52.39 186 SER C CA 1
ATOM 4063 C C . SER C 1 194 ? 68.244 33.777 6.610 1.00 53.30 186 SER C C 1
ATOM 4064 O O . SER C 1 194 ? 68.228 34.870 6.035 1.00 50.10 186 SER C O 1
ATOM 4067 N N . SER C 1 195 ? 68.481 33.657 7.917 1.00 55.54 187 SER C N 1
ATOM 4068 C CA . SER C 1 195 ? 68.759 34.820 8.749 1.00 60.17 187 SER C CA 1
ATOM 4069 C C . SER C 1 195 ? 70.212 35.265 8.672 1.00 53.67 187 SER C C 1
ATOM 4070 O O . SER C 1 195 ? 70.528 36.375 9.110 1.00 47.93 187 SER C O 1
ATOM 4073 N N . ALA C 1 196 ? 71.095 34.430 8.137 1.00 51.87 188 ALA C N 1
ATOM 4074 C CA . ALA C 1 196 ? 72.504 34.781 8.016 1.00 50.12 188 ALA C CA 1
ATOM 4075 C C . ALA C 1 196 ? 72.708 35.842 6.942 1.00 40.67 188 ALA C C 1
ATOM 4076 O O . ALA C 1 196 ? 73.220 36.926 7.218 1.00 54.11 188 ALA C O 1
ATOM 4078 N N . HIS D 1 14 ? 19.519 54.570 22.879 1.00 49.65 6 HIS D N 1
ATOM 4079 C CA . HIS D 1 14 ? 18.711 53.782 23.802 1.00 56.77 6 HIS D CA 1
ATOM 4080 C C . HIS D 1 14 ? 19.592 52.875 24.658 1.00 56.15 6 HIS D C 1
ATOM 4081 O O . HIS D 1 14 ? 20.577 52.318 24.173 1.00 51.21 6 HIS D O 1
ATOM 4088 N N . VAL D 1 15 ? 19.222 52.726 25.933 1.00 56.76 7 VAL D N 1
ATOM 4089 C CA . VAL D 1 15 ? 20.054 51.987 26.878 1.00 51.82 7 VAL D CA 1
ATOM 4090 C C . VAL D 1 15 ? 20.158 50.512 26.510 1.00 51.17 7 VAL D C 1
ATOM 4091 O O . VAL D 1 15 ? 21.135 49.851 26.883 1.00 44.54 7 VAL D O 1
ATOM 4095 N N . ARG D 1 16 ? 19.187 49.976 25.772 1.00 52.84 8 ARG D N 1
ATOM 4096 C CA . ARG D 1 16 ? 19.198 48.578 25.363 1.00 49.08 8 ARG D CA 1
ATOM 4097 C C . ARG D 1 16 ? 19.397 48.417 23.860 1.00 47.67 8 ARG D C 1
ATOM 4098 O O . ARG D 1 16 ? 19.073 47.364 23.305 1.00 52.58 8 ARG D O 1
ATOM 4106 N N . GLY D 1 17 ? 19.931 49.441 23.191 1.00 58.62 9 GLY D N 1
ATOM 4107 C CA . GLY D 1 17 ? 20.098 49.417 21.756 1.00 50.07 9 GLY D CA 1
ATOM 4108 C C . GLY D 1 17 ? 21.493 48.982 21.329 1.00 52.23 9 GLY D C 1
ATOM 4109 O O . GLY D 1 17 ? 22.397 48.791 22.139 1.00 53.44 9 GLY D O 1
ATOM 4110 N N . ALA D 1 18 ? 21.649 48.832 20.012 1.00 49.65 10 ALA D N 1
ATOM 4111 C CA . ALA D 1 18 ? 22.922 48.387 19.459 1.00 51.65 10 ALA D CA 1
ATOM 4112 C C . ALA D 1 18 ? 24.026 49.414 19.675 1.00 53.60 10 ALA D C 1
ATOM 4113 O O . ALA D 1 18 ? 25.193 49.039 19.836 1.00 50.66 10 ALA D O 1
ATOM 4115 N N . ASN D 1 19 ? 23.684 50.706 19.676 1.00 52.67 11 ASN D N 1
ATOM 4116 C CA . ASN D 1 19 ? 24.690 51.735 19.921 1.00 52.29 11 ASN D CA 1
ATOM 4117 C C . ASN D 1 19 ? 25.310 51.582 21.304 1.00 56.05 11 ASN D C 1
ATOM 4118 O O . ASN D 1 19 ? 26.528 51.725 21.466 1.00 50.82 11 ASN D O 1
ATOM 4123 N N . THR D 1 20 ? 24.488 51.295 22.315 1.00 50.43 12 THR D N 1
ATOM 4124 C CA . THR D 1 20 ? 25.023 51.062 23.651 1.00 49.64 12 THR D CA 1
ATOM 4125 C C . THR D 1 20 ? 25.886 49.806 23.683 1.00 45.96 12 THR D C 1
ATOM 4126 O O . THR D 1 20 ? 26.938 49.786 24.331 1.00 39.53 12 THR D O 1
ATOM 4130 N N . ARG D 1 21 ? 25.461 48.755 22.977 1.00 45.69 13 ARG D N 1
ATOM 4131 C CA . ARG D 1 21 ? 26.242 47.523 22.938 1.00 46.47 13 ARG D CA 1
ATOM 4132 C C . ARG D 1 21 ? 27.617 47.757 22.327 1.00 42.83 13 ARG D C 1
ATOM 4133 O O . ARG D 1 21 ? 28.619 47.212 22.807 1.00 47.54 13 ARG D O 1
ATOM 4141 N N . ASP D 1 22 ? 27.690 48.570 21.271 1.00 46.38 14 ASP D N 1
ATOM 4142 C CA . ASP D 1 22 ? 28.983 48.860 20.660 1.00 41.28 14 ASP D CA 1
ATOM 4143 C C . ASP D 1 22 ? 29.830 49.752 21.558 1.00 40.16 14 ASP D C 1
ATOM 4144 O O . ASP D 1 22 ? 31.054 49.592 21.624 1.00 44.62 14 ASP D O 1
ATOM 4149 N N . LYS D 1 23 ? 29.196 50.692 22.264 1.00 41.68 15 LYS D N 1
ATOM 4150 C CA . LYS D 1 23 ? 29.940 51.575 23.156 1.00 42.80 15 LYS D CA 1
ATOM 4151 C C . LYS D 1 23 ? 30.503 50.818 24.354 1.00 48.66 15 LYS D C 1
ATOM 4152 O O . LYS D 1 23 ? 31.563 51.185 24.873 1.00 48.73 15 LYS D O 1
ATOM 4158 N N . ILE D 1 24 ? 29.814 49.764 24.802 1.00 47.36 16 ILE D N 1
ATOM 4159 C CA . ILE D 1 24 ? 30.333 48.935 25.888 1.00 39.40 16 ILE D CA 1
ATOM 4160 C C . ILE D 1 24 ? 31.646 48.284 25.475 1.00 41.34 16 ILE D C 1
ATOM 4161 O O . ILE D 1 24 ? 32.626 48.276 26.230 1.00 41.83 16 ILE D O 1
ATOM 4166 N N . GLN D 1 25 ? 31.684 47.724 24.263 1.00 35.53 17 GLN D N 1
ATOM 4167 C CA . GLN D 1 25 ? 32.904 47.088 23.780 1.00 42.79 17 GLN D CA 1
ATOM 4168 C C . GLN D 1 25 ? 34.024 48.101 23.577 1.00 49.39 17 GLN D C 1
ATOM 4169 O O . GLN D 1 25 ? 35.200 47.769 23.769 1.00 46.75 17 GLN D O 1
ATOM 4175 N N . SER D 1 26 ? 33.683 49.336 23.199 1.00 48.75 18 SER D N 1
ATOM 4176 C CA . SER D 1 26 ? 34.702 50.366 23.016 1.00 41.79 18 SER D CA 1
ATOM 4177 C C . SER D 1 26 ? 35.321 50.766 24.348 1.00 48.13 18 SER D C 1
ATOM 4178 O O . SER D 1 26 ? 36.549 50.837 24.476 1.00 47.37 18 SER D O 1
ATOM 4181 N N . VAL D 1 27 ? 34.483 51.035 25.352 1.00 44.52 19 VAL D N 1
ATOM 4182 C CA . VAL D 1 27 ? 34.989 51.427 26.664 1.00 40.46 19 VAL D CA 1
ATOM 4183 C C . VAL D 1 27 ? 35.751 50.277 27.311 1.00 42.67 19 VAL D C 1
ATOM 4184 O O . VAL D 1 27 ? 36.790 50.485 27.950 1.00 42.80 19 VAL D O 1
ATOM 4188 N N . ALA D 1 28 ? 35.256 49.047 27.150 1.00 46.95 20 ALA D N 1
ATOM 4189 C CA . ALA D 1 28 ? 35.917 47.900 27.765 1.00 49.69 20 ALA D CA 1
ATOM 4190 C C . ALA D 1 28 ? 37.288 47.651 27.150 1.00 44.07 20 ALA D C 1
ATOM 4191 O O . ALA D 1 28 ? 38.248 47.348 27.868 1.00 48.23 20 ALA D O 1
ATOM 4193 N N . LEU D 1 29 ? 37.403 47.776 25.825 1.00 46.70 21 LEU D N 1
ATOM 4194 C CA . LEU D 1 29 ? 38.690 47.544 25.175 1.00 46.76 21 LEU D CA 1
ATOM 4195 C C . LEU D 1 29 ? 39.730 48.559 25.633 1.00 48.42 21 LEU D C 1
ATOM 4196 O O . LEU D 1 29 ? 40.898 48.211 25.839 1.00 48.12 21 LEU D O 1
ATOM 4201 N N . GLU D 1 30 ? 39.323 49.821 25.801 1.00 42.50 22 GLU D N 1
ATOM 4202 C CA . GLU D 1 30 ? 40.245 50.833 26.307 1.00 48.07 22 GLU D CA 1
ATOM 4203 C C . GLU D 1 30 ? 40.749 50.475 27.699 1.00 45.90 22 GLU D C 1
ATOM 4204 O O . GLU D 1 30 ? 41.941 50.621 27.993 1.00 55.49 22 GLU D O 1
ATOM 4210 N N . LEU D 1 31 ? 39.854 50.004 28.571 1.00 53.10 23 LEU D N 1
ATOM 4211 C CA . LEU D 1 31 ? 40.260 49.645 29.926 1.00 55.28 23 LEU D CA 1
ATOM 4212 C C . LEU D 1 31 ? 41.186 48.436 29.923 1.00 52.84 23 LEU D C 1
ATOM 4213 O O . LEU D 1 31 ? 42.155 48.389 30.689 1.00 54.97 23 LEU D O 1
ATOM 4218 N N . PHE D 1 32 ? 40.904 47.448 29.068 1.00 46.58 24 PHE D N 1
ATOM 4219 C CA . PHE D 1 32 ? 41.764 46.272 28.987 1.00 48.47 24 PHE D CA 1
ATOM 4220 C C . PHE D 1 32 ? 43.171 46.639 28.535 1.00 50.32 24 PHE D C 1
ATOM 4221 O O . PHE D 1 32 ? 44.147 46.024 28.979 1.00 53.24 24 PHE D O 1
ATOM 4229 N N . ILE D 1 33 ? 43.297 47.634 27.656 1.00 50.41 25 ILE D N 1
ATOM 4230 C CA . ILE D 1 33 ? 44.614 48.064 27.200 1.00 53.80 25 ILE D CA 1
ATOM 4231 C C . ILE D 1 33 ? 45.289 48.941 28.249 1.00 60.06 25 ILE D C 1
ATOM 4232 O O . ILE D 1 33 ? 46.494 48.820 28.494 1.00 62.67 25 ILE D O 1
ATOM 4237 N N . GLU D 1 34 ? 44.525 49.824 28.894 1.00 62.63 26 GLU D N 1
ATOM 4238 C CA . GLU D 1 34 ? 45.105 50.745 29.867 1.00 61.15 26 GLU D CA 1
ATOM 4239 C C . GLU D 1 34 ? 45.462 50.029 31.165 1.00 62.32 26 GLU D C 1
ATOM 4240 O O . GLU D 1 34 ? 46.624 50.023 31.586 1.00 69.49 26 GLU D O 1
ATOM 4246 N N . ARG D 1 35 ? 44.473 49.416 31.816 1.00 60.73 27 ARG D N 1
ATOM 4247 C CA . ARG D 1 35 ? 44.677 48.800 33.121 1.00 58.49 27 ARG D CA 1
ATOM 4248 C C . ARG D 1 35 ? 44.970 47.308 33.055 1.00 54.32 27 ARG D C 1
ATOM 4249 O O . ARG D 1 35 ? 45.652 46.786 33.943 1.00 55.69 27 ARG D O 1
ATOM 4257 N N . GLY D 1 36 ? 44.473 46.611 32.038 1.00 48.64 28 GLY D N 1
ATOM 4258 C CA . GLY D 1 36 ? 44.620 45.171 31.971 1.00 47.69 28 GLY D CA 1
ATOM 4259 C C . GLY D 1 36 ? 43.283 44.460 31.959 1.00 49.03 28 GLY D C 1
ATOM 4260 O O . GLY D 1 36 ? 42.291 44.987 32.470 1.00 51.82 28 GLY D O 1
ATOM 4261 N N . TYR D 1 37 ? 43.241 43.258 31.380 1.00 44.81 29 TYR D N 1
ATOM 4262 C CA . TYR D 1 37 ? 41.979 42.533 31.268 1.00 47.10 29 TYR D CA 1
ATOM 4263 C C . TYR D 1 37 ? 41.471 42.088 32.634 1.00 53.10 29 TYR D C 1
ATOM 4264 O O . TYR D 1 37 ? 40.314 42.338 32.990 1.00 50.97 29 TYR D O 1
ATOM 4273 N N . GLU D 1 38 ? 42.325 41.422 33.415 1.00 55.26 30 GLU D N 1
ATOM 4274 C CA . GLU D 1 38 ? 41.892 40.928 34.717 1.00 59.82 30 GLU D CA 1
ATOM 4275 C C . GLU D 1 38 ? 41.777 42.054 35.736 1.00 56.07 30 GLU D C 1
ATOM 4276 O O . GLU D 1 38 ? 40.955 41.974 36.657 1.00 56.02 30 GLU D O 1
ATOM 4282 N N . LYS D 1 39 ? 42.583 43.109 35.589 1.00 57.72 31 LYS D N 1
ATOM 4283 C CA . LYS D 1 39 ? 42.503 44.245 36.500 1.00 57.01 31 LYS D CA 1
ATOM 4284 C C . LYS D 1 39 ? 41.216 45.042 36.322 1.00 60.94 31 LYS D C 1
ATOM 4285 O O . LYS D 1 39 ? 40.789 45.723 37.261 1.00 63.32 31 LYS D O 1
ATOM 4291 N N . THR D 1 40 ? 40.586 44.968 35.151 1.00 57.11 32 THR D N 1
ATOM 4292 C CA . THR D 1 40 ? 39.360 45.708 34.884 1.00 55.23 32 THR D CA 1
ATOM 4293 C C . THR D 1 40 ? 38.150 44.9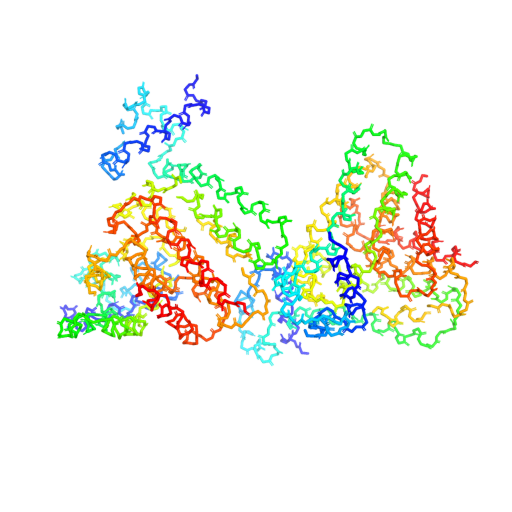27 35.383 1.00 59.51 32 THR D C 1
ATOM 4294 O O . THR D 1 40 ? 37.983 43.750 35.052 1.00 62.11 32 THR D O 1
ATOM 4298 N N . SER D 1 41 ? 37.307 45.587 36.169 1.00 55.70 33 SER D N 1
ATOM 4299 C CA . SER D 1 41 ? 36.080 44.992 36.675 1.00 54.77 33 SER D CA 1
ATOM 4300 C C . SER D 1 41 ? 34.877 45.501 35.889 1.00 53.80 33 SER D C 1
ATOM 4301 O O . SER D 1 41 ? 34.951 46.500 35.168 1.00 46.44 33 SER D O 1
ATOM 4312 N N . ARG D 1 43 ? 32.343 46.835 37.132 1.00 47.60 35 ARG D N 1
ATOM 4313 C CA . ARG D 1 43 ? 31.963 48.131 37.681 1.00 48.74 35 ARG D CA 1
ATOM 4314 C C . ARG D 1 43 ? 32.708 49.261 36.981 1.00 53.31 35 ARG D C 1
ATOM 4315 O O . ARG D 1 43 ? 32.119 50.305 36.679 1.00 45.35 35 ARG D O 1
ATOM 4323 N N . GLU D 1 44 ? 34.0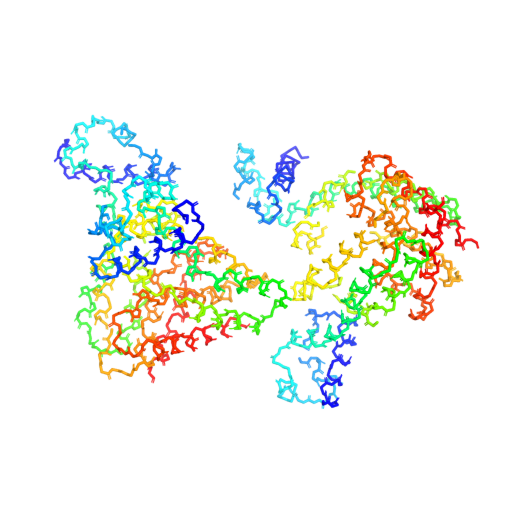01 49.066 36.709 1.00 54.96 36 GLU D N 1
ATOM 4324 C CA . GLU D 1 44 ? 34.775 50.082 36.003 1.00 49.55 36 GLU D CA 1
ATOM 4325 C C . GLU D 1 44 ? 34.276 50.279 34.577 1.00 46.91 36 GLU D C 1
ATOM 4326 O O . GLU D 1 44 ? 34.324 51.398 34.055 1.00 51.92 36 GLU D O 1
ATOM 4332 N N . ILE D 1 45 ? 33.798 49.213 33.934 1.00 51.18 37 ILE D N 1
ATOM 4333 C CA . ILE D 1 45 ? 33.227 49.345 32.597 1.00 51.29 37 ILE D CA 1
ATOM 4334 C C . ILE D 1 45 ? 31.921 50.125 32.654 1.00 46.80 37 ILE D C 1
ATOM 4335 O O . ILE D 1 45 ? 31.673 51.017 31.833 1.00 47.27 37 ILE D O 1
ATOM 4340 N N . ALA D 1 46 ? 31.068 49.808 33.633 1.00 43.88 38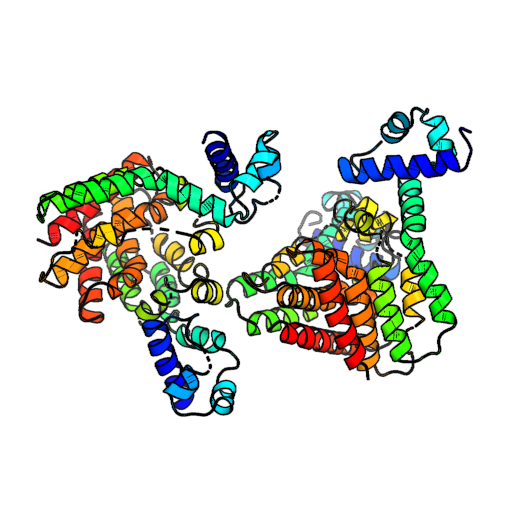 ALA D N 1
ATOM 4341 C CA . ALA D 1 46 ? 29.789 50.502 33.760 1.00 44.43 38 ALA D CA 1
ATOM 4342 C C . ALA D 1 46 ? 29.986 51.981 34.071 1.00 47.21 38 ALA D C 1
ATOM 4343 O O . ALA D 1 46 ? 29.296 52.839 33.507 1.00 47.83 38 ALA D O 1
ATOM 4345 N N . GLU D 1 47 ? 30.920 52.301 34.971 1.00 42.39 39 GLU D N 1
ATOM 4346 C CA . GLU D 1 47 ? 31.179 53.700 35.295 1.00 45.53 39 GLU D CA 1
ATOM 4347 C C . GLU D 1 47 ? 31.775 54.450 34.110 1.00 55.13 39 GLU D C 1
ATOM 4348 O O . GLU D 1 47 ? 31.558 55.660 33.974 1.00 50.59 39 GLU D O 1
ATOM 4354 N N . GLY D 1 48 ? 32.522 53.759 33.246 1.00 52.97 40 GLY D N 1
ATOM 4355 C CA . GLY D 1 48 ? 33.053 54.392 32.051 1.00 44.95 40 GLY D CA 1
ATOM 4356 C C . GLY D 1 48 ? 31.997 54.754 31.029 1.00 50.27 40 GLY D C 1
ATOM 4357 O O . GLY D 1 48 ? 32.232 55.632 30.192 1.00 44.35 40 GLY D O 1
ATOM 4358 N N . LEU D 1 49 ? 30.840 54.094 31.078 1.00 48.30 41 LEU D N 1
ATOM 4359 C CA . LEU D 1 49 ? 29.711 54.400 30.212 1.00 46.61 41 LEU D CA 1
ATOM 4360 C C . LEU D 1 49 ? 28.672 55.287 30.880 1.00 49.93 41 LEU D C 1
ATOM 4361 O O . LEU D 1 49 ? 27.733 55.729 30.209 1.00 42.46 41 LEU D O 1
ATOM 4366 N N . GLY D 1 50 ? 28.808 55.548 32.178 1.00 43.62 42 GLY D N 1
ATOM 4367 C CA . GLY D 1 50 ? 27.786 56.280 32.894 1.00 39.76 42 GLY D CA 1
ATOM 4368 C C . GLY D 1 50 ? 26.487 55.530 33.064 1.00 43.62 42 GLY D C 1
ATOM 4369 O O . GLY D 1 50 ? 25.438 56.157 33.232 1.00 40.34 42 GLY D O 1
ATOM 4370 N N . ILE D 1 51 ? 26.524 54.199 33.022 1.00 42.22 43 ILE D N 1
ATOM 4371 C CA . ILE D 1 51 ? 25.332 53.380 33.176 1.00 43.46 43 ILE D CA 1
ATOM 4372 C C . ILE D 1 51 ? 25.490 52.500 34.410 1.00 36.11 43 ILE D C 1
ATOM 4373 O O . ILE D 1 51 ? 26.584 52.336 34.956 1.00 38.33 43 ILE D O 1
ATOM 4378 N N . THR D 1 52 ? 24.370 51.938 34.853 1.00 27.55 44 THR D N 1
ATOM 4379 C CA . THR D 1 52 ? 24.393 51.016 35.976 1.00 40.55 44 THR D CA 1
ATOM 4380 C C . THR D 1 52 ? 24.902 49.649 35.528 1.00 38.83 44 THR D C 1
ATOM 4381 O O . THR D 1 52 ? 24.924 49.324 34.338 1.00 38.51 44 THR D O 1
ATOM 4385 N N . LYS D 1 53 ? 25.325 48.845 36.506 1.00 38.03 45 LYS D N 1
ATOM 4386 C CA . LYS D 1 53 ? 25.770 47.491 36.195 1.00 37.48 45 LYS D CA 1
ATOM 4387 C C . LYS D 1 53 ? 24.624 46.642 35.664 1.00 34.59 45 LYS D C 1
ATOM 4388 O O . LYS D 1 53 ? 24.849 45.733 34.855 1.00 40.85 45 LYS D O 1
ATOM 4394 N N . ALA D 1 54 ? 23.394 46.920 36.104 1.00 30.73 46 ALA D N 1
ATOM 4395 C CA . ALA D 1 54 ? 22.239 46.207 35.569 1.00 36.75 46 ALA D CA 1
ATOM 4396 C C . ALA D 1 54 ? 22.053 46.494 34.085 1.00 41.38 46 ALA D C 1
ATOM 4397 O O . ALA D 1 54 ? 21.719 45.592 33.308 1.00 42.10 46 ALA D O 1
ATOM 4399 N N . ALA D 1 55 ? 22.259 47.748 33.672 1.00 36.45 47 ALA D N 1
ATOM 4400 C CA . ALA D 1 55 ? 22.190 48.075 32.252 1.00 33.13 47 ALA D CA 1
ATOM 4401 C C . ALA D 1 55 ? 23.333 47.435 31.478 1.00 39.10 47 ALA D C 1
ATOM 4402 O O . ALA D 1 55 ? 23.157 47.049 30.318 1.00 39.54 47 ALA D O 1
ATOM 4404 N N . LEU D 1 56 ? 24.509 47.324 32.101 1.00 36.80 48 LEU D N 1
ATOM 4405 C CA . LEU D 1 56 ? 25.623 46.628 31.469 1.00 36.99 48 LEU D CA 1
ATOM 4406 C C . LEU D 1 56 ? 25.361 45.130 31.385 1.00 42.40 48 LEU D C 1
ATOM 4407 O O . LEU D 1 56 ? 25.647 44.501 30.359 1.00 36.28 48 LEU D O 1
ATOM 4412 N N . TYR D 1 57 ? 24.814 44.542 32.454 1.00 37.76 49 TYR D N 1
ATOM 4413 C CA . TYR D 1 57 ? 24.537 43.111 32.469 1.00 35.96 49 TYR D CA 1
ATOM 4414 C C . TYR D 1 57 ? 23.464 42.715 31.465 1.00 42.36 49 TYR D C 1
ATOM 4415 O O . TYR D 1 57 ? 23.432 41.555 31.040 1.00 40.96 49 TYR D O 1
ATOM 4424 N N . TYR D 1 58 ? 22.591 43.647 31.076 1.00 38.32 50 TYR D N 1
ATOM 4425 C CA . TYR D 1 58 ? 21.588 43.340 30.062 1.00 39.60 50 TYR D CA 1
ATOM 4426 C C . TYR D 1 58 ? 22.241 42.947 28.742 1.00 42.99 50 TYR D C 1
ATOM 4427 O O . TYR D 1 58 ? 21.772 42.030 28.059 1.00 42.09 50 TYR D O 1
ATOM 4436 N N . HIS D 1 59 ? 23.326 43.631 28.369 1.00 40.76 51 HIS D N 1
ATOM 4437 C CA . HIS D 1 59 ? 24.019 43.317 27.123 1.00 37.51 51 HIS D CA 1
ATOM 4438 C C . HIS D 1 59 ? 24.988 42.153 27.302 1.00 43.50 51 HIS D C 1
ATOM 4439 O O . HIS D 1 59 ? 25.003 41.220 26.492 1.00 49.61 51 HIS D O 1
ATOM 4446 N N . PHE D 1 60 ? 25.806 42.193 28.354 1.00 42.04 52 PHE D N 1
ATOM 4447 C CA . PHE D 1 60 ? 26.836 41.186 28.590 1.00 37.45 52 PHE D CA 1
ATOM 4448 C C . PHE D 1 60 ? 26.753 40.707 30.030 1.00 45.95 52 PHE D C 1
ATOM 4449 O O . PHE D 1 60 ? 26.905 41.504 30.962 1.00 44.48 52 PHE D O 1
ATOM 4457 N N . LYS D 1 61 ? 26.529 39.405 30.209 1.00 45.96 53 LYS D N 1
ATOM 4458 C CA . LYS D 1 61 ? 26.399 38.816 31.535 1.00 40.49 53 LYS D CA 1
ATOM 4459 C C . LYS D 1 61 ? 27.737 38.604 32.231 1.00 41.48 53 LYS D C 1
ATOM 4460 O O . LYS D 1 61 ? 27.754 38.357 33.441 1.00 43.11 53 LYS D O 1
ATOM 4466 N N . ALA D 1 62 ? 28.849 38.686 31.507 1.00 44.43 54 ALA D N 1
ATOM 4467 C CA . ALA D 1 62 ? 30.158 38.474 32.104 1.00 45.42 54 ALA D CA 1
ATOM 4468 C C . ALA D 1 62 ? 31.201 39.187 31.258 1.00 43.23 54 ALA D C 1
ATOM 4469 O O . ALA D 1 62 ? 30.948 39.556 30.109 1.00 44.65 54 ALA D O 1
ATOM 4471 N N . LYS D 1 63 ? 32.383 39.377 31.849 1.00 39.41 55 LYS D N 1
ATOM 4472 C CA . LYS D 1 63 ? 33.455 40.071 31.145 1.00 37.88 55 LYS D CA 1
ATOM 4473 C C . LYS D 1 63 ? 33.954 39.272 29.947 1.00 45.03 55 LYS D C 1
ATOM 4474 O O . LYS D 1 63 ? 34.374 39.862 28.944 1.00 41.34 55 LYS D O 1
ATOM 4480 N N . GLU D 1 64 ? 33.902 37.939 30.023 1.00 41.62 56 GLU D N 1
ATOM 4481 C CA . GLU D 1 64 ? 34.333 37.114 28.898 1.00 48.88 56 GLU D CA 1
ATOM 4482 C C . GLU D 1 64 ? 33.443 37.309 27.678 1.00 47.08 56 GLU D C 1
ATOM 4483 O O . GLU D 1 64 ? 33.914 37.168 26.545 1.00 39.26 56 GLU D O 1
ATOM 4489 N N . GLU D 1 65 ? 32.161 37.624 27.886 1.00 38.75 57 GLU D N 1
ATOM 4490 C CA . GLU D 1 65 ? 31.272 37.868 26.755 1.00 36.63 57 GLU D CA 1
ATOM 4491 C C . GLU D 1 65 ? 31.662 39.131 25.999 1.00 44.83 57 GLU D C 1
ATOM 4492 O O . GLU D 1 65 ? 31.467 39.208 24.781 1.00 48.40 57 GLU D O 1
ATOM 4498 N N . ILE D 1 66 ? 32.209 40.127 26.698 1.00 38.57 58 ILE D N 1
ATOM 4499 C CA . ILE D 1 66 ? 32.657 41.341 26.024 1.00 43.15 58 ILE D CA 1
ATOM 4500 C C . ILE D 1 66 ? 33.898 41.055 25.189 1.00 48.87 58 ILE D C 1
ATOM 4501 O O . ILE D 1 66 ? 34.031 41.546 24.062 1.00 45.84 58 ILE D O 1
ATOM 4506 N N . LEU D 1 67 ? 34.822 40.254 25.725 1.00 41.84 59 LEU D N 1
ATOM 4507 C CA . LEU D 1 67 ? 36.042 39.936 24.992 1.00 47.66 59 LEU D CA 1
ATOM 4508 C C . LEU D 1 67 ? 35.730 39.183 23.706 1.00 49.83 59 LEU D C 1
ATOM 4509 O O . LEU D 1 67 ? 36.323 39.461 22.656 1.00 45.36 59 LEU D O 1
ATOM 4514 N N . VAL D 1 68 ? 34.800 38.228 23.767 1.00 47.98 60 VAL D N 1
ATOM 4515 C CA . VAL D 1 68 ? 34.425 37.482 22.570 1.00 47.41 60 VAL D CA 1
ATOM 4516 C C . VAL D 1 68 ? 33.777 38.406 21.545 1.00 50.97 60 VAL D C 1
ATOM 4517 O O . VAL D 1 68 ? 34.061 38.317 20.345 1.00 59.63 60 VAL D O 1
ATOM 4521 N N . ALA D 1 69 ? 32.910 39.315 21.999 1.00 49.09 61 ALA D N 1
ATOM 4522 C CA . ALA D 1 69 ? 32.263 40.243 21.077 1.00 51.54 61 ALA D CA 1
ATOM 4523 C C . ALA D 1 69 ? 33.276 41.180 20.431 1.00 46.01 61 ALA D C 1
ATOM 4524 O O . ALA D 1 69 ? 33.145 41.526 19.251 1.00 43.88 61 ALA D O 1
ATOM 4526 N N . ILE D 1 70 ? 34.290 41.607 21.189 1.00 46.13 62 ILE D N 1
ATOM 4527 C CA . ILE D 1 70 ? 35.351 42.429 20.616 1.00 43.02 62 ILE D CA 1
ATOM 4528 C C . ILE D 1 70 ? 36.169 41.617 19.619 1.00 54.37 62 ILE D C 1
ATOM 4529 O O . ILE D 1 70 ? 36.587 42.128 18.572 1.00 58.41 62 ILE D O 1
ATOM 4534 N N . SER D 1 71 ? 36.399 40.337 19.922 1.00 55.93 63 SER D N 1
ATOM 4535 C CA . SER D 1 71 ? 37.177 39.486 19.027 1.00 52.85 63 SER D CA 1
ATOM 4536 C C . SER D 1 71 ? 36.432 39.223 17.725 1.00 60.11 63 SER D C 1
ATOM 4537 O O . SER D 1 71 ? 37.047 39.143 16.655 1.00 62.23 63 SER D O 1
ATOM 4540 N N . GLN D 1 72 ? 35.108 39.076 17.796 1.00 62.90 64 GLN D N 1
ATOM 4541 C CA . GLN D 1 72 ? 34.330 38.870 16.579 1.00 63.85 64 GLN D CA 1
ATOM 4542 C C . GLN D 1 72 ? 34.321 40.118 15.705 1.00 65.96 64 GLN D C 1
ATOM 4543 O O . GLN D 1 72 ? 34.292 40.011 14.472 1.00 61.72 64 GLN D O 1
ATOM 4549 N N . GLY D 1 73 ? 34.359 41.302 16.316 1.00 59.20 65 GLY D N 1
ATOM 4550 C CA . GLY D 1 73 ? 34.377 42.535 15.553 1.00 56.79 65 GLY D CA 1
ATOM 4551 C C . GLY D 1 73 ? 35.706 42.821 14.882 1.00 60.72 65 GLY D C 1
ATOM 4552 O O . GLY D 1 73 ? 35.746 43.231 13.716 1.00 69.19 65 GLY D O 1
ATOM 4553 N N . LEU D 1 74 ? 36.806 42.612 15.611 1.00 59.31 66 LEU D N 1
ATOM 4554 C CA . LEU D 1 74 ? 38.129 42.850 15.041 1.00 57.01 66 LEU D CA 1
ATOM 4555 C C . LEU D 1 74 ? 38.525 41.790 14.023 1.00 60.60 66 LEU D C 1
ATOM 4556 O O . LEU D 1 74 ? 39.455 42.016 13.241 1.00 63.89 66 LEU D O 1
ATOM 4561 N N . GLY D 1 75 ? 37.850 40.646 14.015 1.00 63.64 67 GLY D N 1
ATOM 4562 C CA . GLY D 1 75 ? 38.146 39.600 13.057 1.00 58.97 67 GLY D CA 1
ATOM 4563 C C . GLY D 1 75 ? 37.325 39.721 11.791 1.00 71.76 67 GLY D C 1
ATOM 4564 O O . GLY D 1 75 ? 37.153 38.747 11.051 1.00 69.10 67 GLY D O 1
ATOM 4565 N N . GLY D 1 76 ? 36.806 40.921 11.543 1.00 71.24 68 GLY D N 1
ATOM 4566 C CA . GLY D 1 76 ? 36.045 41.209 10.351 1.00 68.19 68 GLY D CA 1
ATOM 4567 C C . GLY D 1 76 ? 36.816 40.962 9.069 1.00 70.36 68 GLY D C 1
ATOM 4568 O O . GLY D 1 76 ? 36.386 40.190 8.206 1.00 72.66 68 GLY D O 1
ATOM 4569 N N . PRO D 1 77 ? 37.965 41.629 8.909 1.00 65.84 69 PRO D N 1
ATOM 4570 C CA . PRO D 1 77 ? 38.787 41.398 7.707 1.00 67.05 69 PRO D CA 1
ATOM 4571 C C . PRO D 1 77 ? 39.143 39.940 7.464 1.00 68.92 69 PRO D C 1
ATOM 4572 O O . PRO D 1 77 ? 39.287 39.536 6.303 1.00 76.64 69 PRO D O 1
ATOM 4576 N N . VAL D 1 78 ? 39.290 39.135 8.518 1.00 69.89 70 VAL D N 1
ATOM 4577 C CA . VAL D 1 78 ? 39.569 37.713 8.333 1.00 67.18 70 VAL D CA 1
ATOM 4578 C C . VAL D 1 78 ? 38.382 37.024 7.675 1.00 69.61 70 VAL D C 1
ATOM 4579 O O . VAL D 1 78 ? 38.542 36.236 6.734 1.00 78.99 70 VAL D O 1
ATOM 4583 N N . ASP D 1 79 ? 37.171 37.311 8.160 1.00 73.41 71 ASP D N 1
ATOM 4584 C CA . ASP D 1 79 ? 35.972 36.751 7.547 1.00 73.31 71 ASP D CA 1
ATOM 4585 C C . ASP D 1 79 ? 35.798 37.237 6.114 1.00 69.69 71 ASP D C 1
ATOM 4586 O O . ASP D 1 79 ? 35.235 36.520 5.279 1.00 56.56 71 ASP D O 1
ATOM 4591 N N . GLU D 1 80 ? 36.277 38.445 5.812 1.00 73.25 72 GLU D N 1
ATOM 4592 C CA . GLU D 1 80 ? 36.163 38.968 4.455 1.00 77.31 72 GLU D CA 1
ATOM 4593 C C . GLU D 1 80 ? 37.056 38.202 3.488 1.00 81.72 72 GLU D C 1
ATOM 4594 O O . GLU D 1 80 ? 36.659 37.940 2.346 1.00 83.14 72 GLU D O 1
ATOM 4600 N N . LEU D 1 81 ? 38.263 37.831 3.923 1.00 82.29 73 LEU D N 1
ATOM 4601 C CA . LEU D 1 81 ? 39.174 37.111 3.041 1.00 86.76 73 LEU D CA 1
ATOM 4602 C C . LEU D 1 81 ? 38.763 35.655 2.865 1.00 79.68 73 LEU D C 1
ATOM 4603 O O . LEU D 1 81 ? 39.079 35.049 1.835 1.00 90.22 73 LEU D O 1
ATOM 4608 N N . VAL D 1 82 ? 38.071 35.077 3.847 1.00 76.17 74 VAL D N 1
ATOM 4609 C CA . VAL D 1 82 ? 37.604 33.702 3.706 1.00 80.49 74 VAL D CA 1
ATOM 4610 C C . VAL D 1 82 ? 36.499 33.622 2.660 1.00 88.66 74 VAL D C 1
ATOM 4611 O O . VAL D 1 82 ? 36.461 32.692 1.846 1.00 88.41 74 VAL D O 1
ATOM 4615 N N . ALA D 1 83 ? 35.587 34.598 2.659 1.00 93.97 75 ALA D N 1
ATOM 4616 C CA . ALA D 1 83 ? 34.520 34.614 1.663 1.00 95.00 75 ALA D CA 1
ATOM 4617 C C . ALA D 1 83 ? 35.081 34.803 0.260 1.00 88.62 75 ALA D C 1
ATOM 4618 O O . ALA D 1 83 ? 34.555 34.244 -0.709 1.00 87.54 75 ALA D O 1
ATOM 4620 N N . TRP D 1 84 ? 36.151 35.589 0.133 1.00 88.10 76 TRP D N 1
ATOM 4621 C CA . TRP D 1 84 ? 36.782 35.781 -1.168 1.00 87.76 76 TRP D CA 1
ATOM 4622 C C . TRP D 1 84 ? 37.583 34.558 -1.592 1.00 89.70 76 TRP D C 1
ATOM 4623 O O . TRP D 1 84 ? 37.625 34.229 -2.784 1.00 93.90 76 TRP D O 1
ATOM 4634 N N . ALA D 1 85 ? 38.216 33.870 -0.640 1.00 85.73 77 ALA D N 1
ATOM 4635 C CA . ALA D 1 85 ? 39.043 32.717 -0.973 1.00 82.73 77 ALA D CA 1
ATOM 4636 C C . ALA D 1 85 ? 38.223 31.527 -1.449 1.00 90.65 77 ALA D C 1
ATOM 4637 O O . ALA D 1 85 ? 38.762 30.660 -2.146 1.00 92.44 77 ALA D O 1
ATOM 4639 N N . ARG D 1 86 ? 36.939 31.457 -1.087 1.00 90.84 78 ARG D N 1
ATOM 4640 C CA . ARG D 1 86 ? 36.085 30.400 -1.616 1.00 90.88 78 ARG D CA 1
ATOM 4641 C C . ARG D 1 86 ? 35.878 30.554 -3.117 1.00 96.05 78 ARG D C 1
ATOM 4642 O O . ARG D 1 86 ? 35.706 29.555 -3.826 1.00 89.69 78 ARG D O 1
ATOM 4650 N N . THR D 1 87 ? 35.897 31.791 -3.616 1.00 96.93 79 THR D N 1
ATOM 4651 C CA . THR D 1 87 ? 35.685 32.026 -5.040 1.00 98.60 79 THR D CA 1
ATOM 4652 C C . THR D 1 87 ? 36.911 31.632 -5.856 1.00 98.93 79 THR D C 1
ATOM 4653 O O . THR D 1 87 ? 36.783 31.120 -6.974 1.00 109.63 79 THR D O 1
ATOM 4657 N N . GLN D 1 88 ? 38.103 31.850 -5.307 1.00 93.54 80 GLN D N 1
ATOM 4658 C CA . GLN D 1 88 ? 39.326 31.639 -6.061 1.00 90.91 80 GLN D CA 1
ATOM 4659 C C . GLN D 1 88 ? 39.592 30.149 -6.270 1.00 92.76 80 GLN D C 1
ATOM 4660 O O . GLN D 1 88 ? 39.197 29.316 -5.449 1.00 88.78 80 GLN D O 1
ATOM 4666 N N . PRO D 1 89 ? 40.257 29.787 -7.366 1.00 90.97 81 PRO D N 1
ATOM 4667 C CA . PRO D 1 89 ? 40.563 28.375 -7.616 1.00 87.03 81 PRO D CA 1
ATOM 4668 C C . PRO D 1 89 ? 41.593 27.847 -6.628 1.00 87.54 81 PRO D C 1
ATOM 4669 O O . PRO D 1 89 ? 42.269 28.594 -5.919 1.00 88.98 81 PRO D O 1
ATOM 4673 N N . ARG D 1 90 ? 41.707 26.521 -6.596 1.00 84.01 82 ARG D N 1
ATOM 4674 C CA . ARG D 1 90 ? 42.629 25.845 -5.683 1.00 84.85 82 ARG D CA 1
ATOM 4675 C C . ARG D 1 90 ? 44.019 25.782 -6.317 1.00 85.10 82 ARG D C 1
ATOM 4676 O O . ARG D 1 90 ? 44.499 24.742 -6.771 1.00 86.70 82 ARG D O 1
ATOM 4684 N N . THR D 1 91 ? 44.670 26.942 -6.336 1.00 81.96 83 THR D N 1
ATOM 4685 C CA . THR D 1 91 ? 45.991 27.099 -6.922 1.00 80.41 83 THR D CA 1
ATOM 4686 C C . THR D 1 91 ? 46.990 27.481 -5.836 1.00 86.47 83 THR D C 1
ATOM 4687 O O . THR D 1 91 ? 46.625 28.026 -4.791 1.00 89.78 83 THR D O 1
ATOM 4691 N N . LEU D 1 92 ? 48.265 27.174 -6.091 1.00 81.02 84 LEU D N 1
ATOM 4692 C CA . LEU D 1 92 ? 49.320 27.605 -5.181 1.00 73.50 84 LEU D CA 1
ATOM 4693 C C . LEU D 1 92 ? 49.399 29.124 -5.108 1.00 80.48 84 LEU D C 1
ATOM 4694 O O . LEU D 1 92 ? 49.724 29.680 -4.052 1.00 87.99 84 LEU D O 1
ATOM 4699 N N . GLU D 1 93 ? 49.103 29.811 -6.214 1.00 84.45 85 GLU D N 1
ATOM 4700 C CA . GLU D 1 93 ? 49.047 31.269 -6.183 1.00 84.43 85 GLU D CA 1
ATOM 4701 C C . GLU D 1 93 ? 47.919 31.760 -5.283 1.00 84.39 85 GLU D C 1
ATOM 4702 O O . GLU D 1 93 ? 48.054 32.797 -4.621 1.00 86.69 85 GLU D O 1
ATOM 4708 N N . THR D 1 94 ? 46.801 31.031 -5.240 1.00 79.06 86 THR D N 1
ATOM 4709 C CA . THR D 1 94 ? 45.717 31.407 -4.339 1.00 81.08 86 THR D CA 1
ATOM 4710 C C . THR D 1 94 ? 46.167 31.331 -2.887 1.00 80.48 86 THR D C 1
ATOM 4711 O O . THR D 1 94 ? 45.880 32.235 -2.092 1.00 77.07 86 THR D O 1
ATOM 4715 N N . LYS D 1 95 ? 46.888 30.264 -2.527 1.00 78.05 87 LYS D N 1
ATOM 4716 C CA . LYS D 1 95 ? 47.433 30.147 -1.180 1.00 72.08 87 LYS D CA 1
ATOM 4717 C C . LYS D 1 95 ? 48.402 31.274 -0.852 1.00 79.32 87 LYS D C 1
ATOM 4718 O O . LYS D 1 95 ? 48.597 31.587 0.327 1.00 88.12 87 LYS D O 1
ATOM 4724 N N . ARG D 1 96 ? 49.011 31.887 -1.867 1.00 71.89 88 ARG D N 1
ATOM 4725 C CA . ARG D 1 96 ? 49.920 33.000 -1.628 1.00 76.78 88 ARG D CA 1
ATOM 4726 C C . ARG D 1 96 ? 49.151 34.268 -1.281 1.00 79.54 88 ARG D C 1
ATOM 4727 O O . ARG D 1 96 ? 49.545 35.011 -0.375 1.00 77.15 88 ARG D O 1
ATOM 4735 N N . GLU D 1 97 ? 48.048 34.529 -1.988 1.00 81.79 89 GLU D N 1
ATOM 4736 C CA . GLU D 1 97 ? 47.243 35.710 -1.694 1.00 85.59 89 GLU D CA 1
ATOM 4737 C C . GLU D 1 97 ? 46.497 35.558 -0.375 1.00 81.51 89 GLU D C 1
ATOM 4738 O O . GLU D 1 97 ? 46.361 36.527 0.381 1.00 73.54 89 GLU D O 1
ATOM 4744 N N . VAL D 1 98 ? 46.002 34.353 -0.085 1.00 72.26 90 VAL D N 1
ATOM 4745 C CA . VAL D 1 98 ? 45.332 34.113 1.191 1.00 79.36 90 VAL D CA 1
ATOM 4746 C C . VAL D 1 98 ? 46.298 34.339 2.346 1.00 80.10 90 VAL D C 1
ATOM 4747 O O . VAL D 1 98 ? 45.931 34.904 3.383 1.00 79.54 90 VAL D O 1
ATOM 4751 N N . LEU D 1 99 ? 47.555 33.923 2.176 1.00 78.55 91 LEU D N 1
ATOM 4752 C CA . LEU D 1 99 ? 48.546 34.116 3.227 1.00 68.17 91 LEU D CA 1
ATOM 4753 C C . LEU D 1 99 ? 48.980 35.573 3.329 1.00 68.54 91 LEU D C 1
ATOM 4754 O O . LEU D 1 99 ? 49.423 36.011 4.395 1.00 73.46 91 LEU D O 1
ATOM 4759 N N . ARG D 1 100 ? 48.863 36.335 2.238 1.00 73.08 92 ARG D N 1
ATOM 4760 C CA . ARG D 1 100 ? 49.157 37.764 2.295 1.00 67.52 92 ARG D CA 1
ATOM 4761 C C . ARG D 1 100 ? 48.010 38.544 2.925 1.00 74.54 92 ARG D C 1
ATOM 4762 O O . ARG D 1 100 ? 48.244 39.455 3.727 1.00 69.65 92 ARG D O 1
ATOM 4770 N N . ARG D 1 101 ? 46.768 38.206 2.571 1.00 77.95 93 ARG D N 1
ATOM 4771 C CA . ARG D 1 101 ? 45.621 38.884 3.166 1.00 76.09 93 ARG D CA 1
ATOM 4772 C C . ARG D 1 101 ? 45.486 38.542 4.644 1.00 72.18 93 ARG D C 1
ATOM 4773 O O . ARG D 1 101 ? 45.092 39.393 5.450 1.00 66.06 93 ARG D O 1
ATOM 4781 N N . TYR D 1 102 ? 45.814 37.302 5.016 1.00 74.41 94 TYR D N 1
ATOM 4782 C CA . TYR D 1 102 ? 45.735 36.894 6.416 1.00 63.85 94 TYR D CA 1
ATOM 4783 C C . TYR D 1 102 ? 46.679 37.715 7.284 1.00 66.60 94 TYR D C 1
ATOM 4784 O O . TYR D 1 102 ? 46.360 38.030 8.437 1.00 66.20 94 TYR D O 1
ATOM 4793 N N . SER D 1 103 ? 47.848 38.069 6.748 1.00 68.09 95 SER D N 1
ATOM 4794 C CA . SER D 1 103 ? 48.809 38.848 7.520 1.00 64.15 95 SER D CA 1
ATOM 4795 C C . SER D 1 103 ? 48.273 40.242 7.822 1.00 71.15 95 SER D C 1
ATOM 4796 O O . SER D 1 103 ? 48.416 40.741 8.945 1.00 71.23 95 SER D O 1
ATOM 4799 N N . GLU D 1 104 ? 47.650 40.887 6.834 1.00 74.22 96 GLU D N 1
ATOM 4800 C CA . GLU D 1 104 ? 47.099 42.219 7.047 1.00 74.16 96 GLU D CA 1
ATOM 4801 C C . GLU D 1 104 ? 45.711 42.192 7.674 1.00 71.33 96 GLU D C 1
ATOM 4802 O O . GLU D 1 104 ? 45.265 43.218 8.200 1.00 68.06 96 GLU D O 1
ATOM 4808 N N . ALA D 1 105 ? 45.017 41.053 7.632 1.00 63.72 97 ALA D N 1
ATOM 4809 C CA . ALA D 1 105 ? 43.737 40.964 8.325 1.00 60.46 97 ALA D CA 1
ATOM 4810 C C . ALA D 1 105 ? 43.926 40.852 9.833 1.00 64.12 97 ALA D C 1
ATOM 4811 O O . ALA D 1 105 ? 43.048 41.266 10.599 1.00 63.18 97 ALA D O 1
ATOM 4813 N N . LEU D 1 106 ? 45.058 40.307 10.277 1.00 65.74 98 LEU D N 1
ATOM 4814 C CA . LEU D 1 106 ? 45.380 40.222 11.697 1.00 61.42 98 LEU D CA 1
ATOM 4815 C C . LEU D 1 106 ? 45.902 41.534 12.263 1.00 64.97 98 LEU D C 1
ATOM 4816 O O . LEU D 1 106 ? 46.302 41.574 13.433 1.00 66.51 98 LEU D O 1
ATOM 4829 N N . GLY D 1 108 ? 44.252 44.511 12.812 1.00 55.27 100 GLY D N 1
ATOM 4830 C CA . GLY D 1 108 ? 43.333 45.068 13.787 1.00 60.79 100 GLY D CA 1
ATOM 4831 C C . GLY D 1 108 ? 43.199 44.265 15.064 1.00 59.70 100 GLY D C 1
ATOM 4832 O O . GLY D 1 108 ? 42.683 44.796 16.053 1.00 58.45 100 GLY D O 1
ATOM 4833 N N . ALA D 1 109 ? 43.643 43.010 15.069 1.00 55.78 101 ALA D N 1
ATOM 4834 C CA . ALA D 1 109 ? 43.586 42.171 16.257 1.00 58.38 101 ALA D CA 1
ATOM 4835 C C . ALA D 1 109 ? 44.852 42.252 17.098 1.00 59.33 101 ALA D C 1
ATOM 4836 O O . ALA D 1 109 ? 45.018 41.449 18.021 1.00 58.56 101 ALA D O 1
ATOM 4838 N N . ALA D 1 110 ? 45.743 43.198 16.803 1.00 58.24 102 ALA D N 1
ATOM 4839 C CA . ALA D 1 110 ? 46.982 43.308 17.567 1.00 56.46 102 ALA D CA 1
ATOM 4840 C C . ALA D 1 110 ? 46.765 43.563 19.057 1.00 55.77 102 ALA D C 1
ATOM 4841 O O . ALA D 1 110 ? 47.464 42.931 19.864 1.00 55.81 102 ALA D O 1
ATOM 4843 N N . PRO D 1 111 ? 45.855 44.449 19.491 1.00 61.22 103 PRO D N 1
ATOM 4844 C CA . PRO D 1 111 ? 45.661 44.601 20.944 1.00 57.98 103 PRO D CA 1
ATOM 4845 C C . PRO D 1 111 ? 45.125 43.349 21.616 1.00 56.07 103 PRO D C 1
ATOM 4846 O O . PRO D 1 111 ? 45.438 43.113 22.789 1.00 50.64 103 PRO D O 1
ATOM 4850 N N . LEU D 1 112 ? 44.339 42.530 20.914 1.00 53.86 104 LEU D N 1
ATOM 4851 C CA . LEU D 1 112 ? 43.866 41.285 21.512 1.00 51.45 104 LEU D CA 1
ATOM 4852 C C . LEU D 1 112 ? 45.017 40.316 21.756 1.00 57.57 104 LEU D C 1
ATOM 4853 O O . LEU D 1 112 ? 45.075 39.671 22.809 1.00 57.38 104 LEU D O 1
ATOM 4858 N N . PHE D 1 113 ? 45.937 40.194 20.793 1.00 56.87 105 PHE D N 1
ATOM 4859 C CA . PHE D 1 113 ? 47.118 39.361 21.005 1.00 55.67 105 PHE D CA 1
ATOM 4860 C C . PHE D 1 113 ? 47.936 39.865 22.186 1.00 48.14 105 PHE D C 1
ATOM 4861 O O . PHE D 1 113 ? 48.471 39.070 22.966 1.00 50.89 105 PHE D O 1
ATOM 4869 N N . ARG D 1 114 ? 48.035 41.186 22.335 1.00 47.97 106 ARG D N 1
ATOM 4870 C CA . ARG D 1 114 ? 48.784 41.752 23.450 1.00 55.51 106 ARG D CA 1
ATOM 4871 C C . ARG D 1 114 ? 48.084 41.481 24.775 1.00 58.11 106 ARG D C 1
ATOM 4872 O O . ARG D 1 114 ? 48.740 41.304 25.809 1.00 59.44 106 ARG D O 1
ATOM 4880 N N . ILE D 1 115 ? 46.751 41.434 24.763 1.00 49.46 107 ILE D N 1
ATOM 4881 C CA . ILE D 1 115 ? 46.007 41.122 25.979 1.00 53.52 107 ILE D CA 1
ATOM 4882 C C . ILE D 1 115 ? 46.191 39.658 26.357 1.00 57.26 107 ILE D C 1
ATOM 4883 O O . ILE D 1 115 ? 46.332 39.321 27.539 1.00 59.82 107 ILE D O 1
ATOM 4896 N N . GLN D 1 117 ? 48.751 37.860 25.818 1.00 55.52 109 GLN D N 1
ATOM 4897 C CA . GLN D 1 117 ? 50.092 37.680 26.364 1.00 55.80 109 GLN D CA 1
ATOM 4898 C C . GLN D 1 117 ? 50.159 38.054 27.840 1.00 56.36 109 GLN D C 1
ATOM 4899 O O . GLN D 1 117 ? 51.018 37.541 28.569 1.00 62.58 109 GLN D O 1
ATOM 4905 N N . GLU D 1 118 ? 49.272 38.940 28.296 1.00 62.17 110 GLU D N 1
ATOM 4906 C CA . GLU D 1 118 ? 49.286 39.424 29.671 1.00 63.93 110 GLU D CA 1
ATOM 4907 C C . GLU D 1 118 ? 48.335 38.674 30.592 1.00 55.80 110 GLU D C 1
ATOM 4908 O O . GLU D 1 118 ? 48.610 38.568 31.791 1.00 66.90 110 GLU D O 1
ATOM 4914 N N . SER D 1 119 ? 47.231 38.150 30.065 1.00 50.71 111 SER D N 1
ATOM 4915 C CA . SER D 1 119 ? 46.190 37.523 30.871 1.00 53.43 111 SER D CA 1
ATOM 4916 C C . SER D 1 119 ? 46.000 36.078 30.432 1.00 58.09 111 SER D C 1
ATOM 4917 O O . SER D 1 119 ? 45.692 35.816 29.265 1.00 60.18 111 SER D O 1
ATOM 4920 N N . GLY D 1 120 ? 46.178 35.145 31.370 1.00 61.38 112 GLY D N 1
ATOM 4921 C CA . GLY D 1 120 ? 45.880 33.754 31.078 1.00 51.54 112 GLY D CA 1
ATOM 4922 C C . GLY D 1 120 ? 44.403 33.504 30.853 1.00 54.90 112 GLY D C 1
ATOM 4923 O O . GLY D 1 120 ? 44.031 32.590 30.110 1.00 56.05 112 GLY D O 1
ATOM 4924 N N . ALA D 1 121 ? 43.543 34.307 31.484 1.00 54.93 113 ALA D N 1
ATOM 4925 C CA . ALA D 1 121 ? 42.106 34.159 31.280 1.00 53.99 113 ALA D CA 1
ATOM 4926 C C . ALA D 1 121 ? 41.699 34.610 29.883 1.00 54.18 113 ALA D C 1
ATOM 4927 O O . ALA D 1 121 ? 40.812 34.010 29.265 1.00 54.32 113 ALA D O 1
ATOM 4929 N N . ALA D 1 122 ? 42.334 35.668 29.371 1.00 58.28 114 ALA D N 1
ATOM 4930 C CA . ALA D 1 122 ? 42.067 36.094 28.001 1.00 60.90 114 ALA D CA 1
ATOM 4931 C C . ALA D 1 122 ? 42.575 35.075 26.990 1.00 55.77 114 ALA D C 1
ATOM 4932 O O . ALA D 1 122 ? 41.995 34.938 25.906 1.00 53.82 114 ALA D O 1
ATOM 4934 N N . LEU D 1 123 ? 43.652 34.360 27.324 1.00 57.08 115 LEU D N 1
ATOM 4935 C CA . LEU D 1 123 ? 44.132 33.285 26.462 1.00 56.74 115 LEU D CA 1
ATOM 4936 C C . LEU D 1 123 ? 43.088 32.181 26.350 1.00 56.83 115 LEU D C 1
ATOM 4937 O O . LEU D 1 123 ? 42.808 31.680 25.254 1.00 48.61 115 LEU D O 1
ATOM 4942 N N . ARG D 1 124 ? 42.497 31.792 27.483 1.00 57.34 116 ARG D N 1
ATOM 4943 C CA . ARG D 1 124 ? 41.479 30.746 27.473 1.00 57.31 116 ARG D CA 1
ATOM 4944 C C . ARG D 1 124 ? 40.222 31.199 26.739 1.00 61.56 116 ARG D C 1
ATOM 4945 O O . ARG D 1 124 ? 39.591 30.406 26.029 1.00 60.94 116 ARG D O 1
ATOM 4953 N N . THR D 1 125 ? 39.849 32.471 26.892 1.00 61.69 117 THR D N 1
ATOM 4954 C CA . THR D 1 125 ? 38.618 32.962 26.282 1.00 56.80 117 THR D CA 1
ATOM 4955 C C . THR D 1 125 ? 38.722 32.982 24.761 1.00 57.19 117 THR D C 1
ATOM 4956 O O . THR D 1 125 ? 37.879 32.403 24.066 1.00 51.62 117 THR D O 1
ATOM 4960 N N . LEU D 1 126 ? 39.750 33.643 24.222 1.00 58.05 118 LEU D N 1
ATOM 4961 C CA . LEU D 1 126 ? 39.888 33.726 22.771 1.00 56.53 118 LEU D CA 1
ATOM 4962 C C . LEU D 1 126 ? 40.395 32.425 22.161 1.00 63.79 118 LEU D C 1
ATOM 4963 O O . LEU D 1 126 ? 40.039 32.102 21.023 1.00 59.20 118 LEU D O 1
ATOM 4968 N N . GLY D 1 127 ? 41.217 31.673 22.888 1.00 66.22 119 GLY D N 1
ATOM 4969 C CA . GLY D 1 127 ? 41.740 30.414 22.388 1.00 57.46 119 GLY D CA 1
ATOM 4970 C C . GLY D 1 127 ? 40.978 29.205 22.894 1.00 66.21 119 GLY D C 1
ATOM 4971 O O . GLY D 1 127 ? 40.799 28.224 22.172 1.00 73.85 119 GLY D O 1
ATOM 4972 N N . ASN D 1 133 ? 39.868 29.176 16.720 1.00 91.87 125 ASN D N 1
ATOM 4973 C CA . ASN D 1 133 ? 38.548 28.564 16.628 1.00 92.05 125 ASN D CA 1
ATOM 4974 C C . ASN D 1 133 ? 38.195 28.226 15.181 1.00 99.73 125 ASN D C 1
ATOM 4975 O O . ASN D 1 133 ? 38.988 27.612 14.465 1.00 94.57 125 ASN D O 1
ATOM 4980 N N . ASP D 1 134 ? 36.994 28.625 14.756 1.00 106.41 126 ASP D N 1
ATOM 4981 C CA . ASP D 1 134 ? 36.530 28.315 13.409 1.00 101.78 126 ASP D CA 1
ATOM 4982 C C . ASP D 1 134 ? 37.216 29.161 12.344 1.00 97.61 126 ASP D C 1
ATOM 4983 O O . ASP D 1 134 ? 37.264 28.748 11.181 1.00 98.44 126 ASP D O 1
ATOM 4988 N N . ARG D 1 135 ? 37.734 30.334 12.708 1.00 97.82 127 ARG D N 1
ATOM 4989 C CA . ARG D 1 135 ? 38.345 31.210 11.716 1.00 90.63 127 ARG D CA 1
ATOM 4990 C C . ARG D 1 135 ? 39.650 30.624 11.197 1.00 94.39 127 ARG D C 1
ATOM 4991 O O . ARG D 1 135 ? 39.845 30.500 9.982 1.00 93.27 127 ARG D O 1
ATOM 4999 N N . ILE D 1 136 ? 40.556 30.249 12.103 1.00 93.65 128 ILE D N 1
ATOM 5000 C CA . ILE D 1 136 ? 41.818 29.663 11.665 1.00 91.85 128 ILE D CA 1
ATOM 5001 C C . ILE D 1 136 ? 41.581 28.288 11.053 1.00 90.55 128 ILE D C 1
ATOM 5002 O O . ILE D 1 136 ? 42.341 27.849 10.180 1.00 91.04 128 ILE D O 1
ATOM 5007 N N . ALA D 1 137 ? 40.520 27.595 11.474 1.00 89.79 129 ALA D N 1
ATOM 5008 C CA . ALA D 1 137 ? 40.200 26.307 10.872 1.00 87.69 129 ALA D CA 1
ATOM 5009 C C . ALA D 1 137 ? 39.645 26.471 9.464 1.00 90.09 129 ALA D C 1
ATOM 5010 O O . ALA D 1 137 ? 39.871 25.610 8.607 1.00 94.06 129 ALA D O 1
ATOM 5012 N N . ALA D 1 138 ? 38.924 27.565 9.205 1.00 90.17 130 ALA D N 1
ATOM 5013 C CA . ALA D 1 138 ? 38.402 27.804 7.863 1.00 91.50 130 ALA D CA 1
ATOM 5014 C C . ALA D 1 138 ? 39.523 28.125 6.883 1.00 92.83 130 ALA D C 1
ATOM 5015 O O . ALA D 1 138 ? 39.474 27.713 5.718 1.00 94.11 130 ALA D O 1
ATOM 5017 N N . ILE D 1 139 ? 40.541 28.862 7.335 1.00 85.27 131 ILE D N 1
ATOM 5018 C CA . ILE D 1 139 ? 41.678 29.157 6.470 1.00 84.30 131 ILE D CA 1
ATOM 5019 C C . ILE D 1 139 ? 42.506 27.901 6.229 1.00 85.79 131 ILE D C 1
ATOM 5020 O O . ILE D 1 139 ? 43.074 27.721 5.145 1.00 80.70 131 ILE D O 1
ATOM 5025 N N . GLY D 1 140 ? 42.578 27.008 7.218 1.00 83.13 132 GLY D N 1
ATOM 5026 C CA . GLY D 1 140 ? 43.289 25.757 7.022 1.00 86.66 132 GLY D CA 1
ATOM 5027 C C . GLY D 1 140 ? 42.676 24.887 5.943 1.00 88.68 132 GLY D C 1
ATOM 5028 O O . GLY D 1 140 ? 43.389 24.153 5.253 1.00 91.71 132 GLY D O 1
ATOM 5029 N N . GLU D 1 141 ? 41.352 24.955 5.778 1.00 89.74 133 GLU D N 1
ATOM 5030 C CA . GLU D 1 141 ? 40.697 24.198 4.716 1.00 92.28 133 GLU D CA 1
ATOM 5031 C C . GLU D 1 141 ? 41.182 24.645 3.343 1.00 88.35 133 GLU D C 1
ATOM 5032 O O . GLU D 1 141 ? 41.302 23.830 2.420 1.00 88.71 133 GLU D O 1
ATOM 5038 N N . LEU D 1 142 ? 41.466 25.939 3.191 1.00 83.95 134 LEU D N 1
ATOM 5039 C CA . LEU D 1 142 ? 41.934 26.458 1.912 1.00 82.91 134 LEU D CA 1
ATOM 5040 C C . LEU D 1 1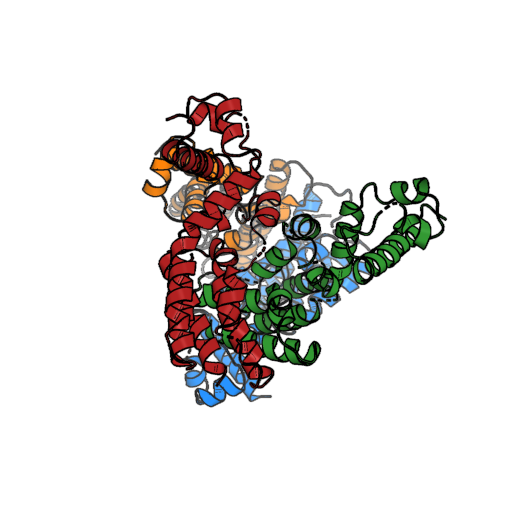42 ? 43.391 26.097 1.657 1.00 89.63 134 LEU D C 1
ATOM 5041 O O . LEU D 1 142 ? 43.817 26.024 0.498 1.00 84.62 134 LEU D O 1
ATOM 5054 N N . TYR D 1 144 ? 45.245 23.303 3.331 1.00 76.66 136 TYR D N 1
ATOM 5055 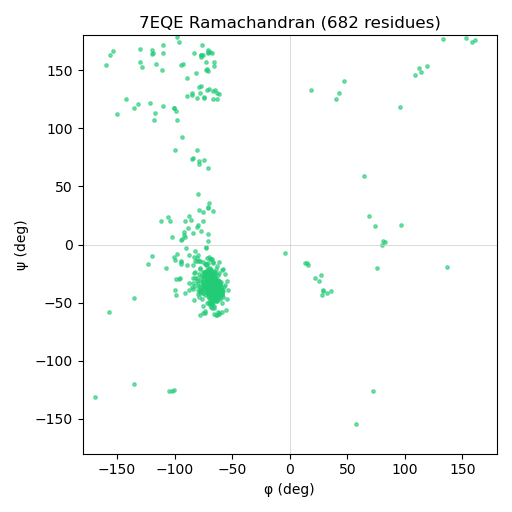C CA . TYR D 1 144 ? 45.585 21.890 3.447 1.00 85.58 136 TYR D CA 1
ATOM 5056 C C . TYR D 1 144 ? 45.251 21.137 2.166 1.00 94.13 136 TYR D C 1
ATOM 5057 O O . TYR D 1 144 ? 44.162 21.288 1.604 1.00 97.01 136 TYR D O 1
ATOM 5066 N N . GLN D 1 145 ? 46.202 20.326 1.705 1.00 94.45 137 GLN D N 1
ATOM 5067 C CA . GLN D 1 145 ? 46.019 19.435 0.563 1.00 98.38 137 GLN D CA 1
ATOM 5068 C C . GLN D 1 145 ? 46.186 18.007 1.062 1.00 96.16 137 GLN D C 1
ATOM 5069 O O . GLN D 1 145 ? 47.305 17.577 1.362 1.00 96.55 137 GLN D O 1
ATOM 5075 N N . ASP D 1 146 ? 45.073 17.274 1.149 1.00 95.96 138 ASP D N 1
ATOM 5076 C CA . ASP D 1 146 ? 45.104 15.945 1.749 1.00 99.05 138 ASP D CA 1
ATOM 5077 C C . ASP D 1 146 ? 45.950 14.973 0.936 1.00 99.68 138 ASP D C 1
ATOM 5078 O O . ASP D 1 146 ? 46.512 14.024 1.495 1.00 94.42 138 ASP D O 1
ATOM 5083 N N . GLY D 1 147 ? 46.061 15.192 -0.373 1.00 99.74 139 GLY D N 1
ATOM 5084 C CA . GLY D 1 147 ? 46.838 14.312 -1.222 1.00 97.29 139 GLY D CA 1
ATOM 5085 C C . GLY D 1 147 ? 48.307 14.638 -1.332 1.00 95.50 139 GLY D C 1
ATOM 5086 O O . GLY D 1 147 ? 49.064 13.846 -1.901 1.00 93.61 139 GLY D O 1
ATOM 5087 N N . ALA D 1 148 ? 48.735 15.781 -0.805 1.00 93.84 140 ALA D N 1
ATOM 5088 C CA . ALA D 1 148 ? 50.140 16.149 -0.868 1.00 84.09 140 ALA D CA 1
ATOM 5089 C C . ALA D 1 148 ? 50.969 15.258 0.053 1.00 76.92 140 ALA D C 1
ATOM 5090 O O . ALA D 1 148 ? 50.448 14.552 0.921 1.00 73.27 140 ALA D O 1
ATOM 5092 N N . SER D 1 149 ? 52.283 15.297 -0.153 1.00 80.58 141 SER D N 1
ATOM 5093 C CA . SER D 1 149 ? 53.192 14.513 0.665 1.00 83.32 141 SER D CA 1
ATOM 5094 C C . SER D 1 149 ? 53.277 15.096 2.074 1.00 71.23 141 SER D C 1
ATOM 5095 O O . SER D 1 149 ? 52.829 16.213 2.347 1.00 65.97 141 SER D O 1
ATOM 5098 N N . VAL D 1 150 ? 53.867 14.313 2.979 1.00 71.96 142 VAL D N 1
ATOM 5099 C CA . VAL D 1 150 ? 54.029 14.760 4.360 1.00 66.96 142 VAL D CA 1
ATOM 5100 C C . VAL D 1 150 ? 54.946 15.974 4.424 1.00 69.60 142 VAL D C 1
ATOM 5101 O O . VAL D 1 150 ? 54.688 16.928 5.168 1.00 67.48 142 VAL D O 1
ATOM 5105 N N . ARG D 1 151 ? 56.027 15.963 3.640 1.00 71.09 143 ARG D N 1
ATOM 5106 C CA . ARG D 1 151 ? 56.921 17.116 3.602 1.00 67.07 143 ARG D CA 1
ATOM 5107 C C . ARG D 1 151 ? 56.204 18.352 3.074 1.00 68.96 143 ARG D C 1
ATOM 5108 O O . ARG D 1 151 ? 56.365 19.452 3.617 1.00 70.52 143 ARG D O 1
ATOM 5116 N N . SER D 1 152 ? 55.404 18.191 2.018 1.00 70.41 144 SER D N 1
ATOM 5117 C CA . SER D 1 152 ? 54.709 19.336 1.441 1.00 70.42 144 SER D CA 1
ATOM 5118 C C . SER D 1 152 ? 53.578 19.811 2.345 1.00 68.74 144 SER D C 1
ATOM 5119 O O . SER D 1 152 ? 53.321 21.017 2.446 1.00 65.07 144 SER D O 1
ATOM 5122 N N . GLN D 1 153 ? 52.896 18.881 3.016 1.00 68.96 145 GLN D N 1
ATOM 5123 C CA . GLN D 1 153 ? 51.776 19.261 3.871 1.00 68.50 145 GLN D CA 1
ATOM 5124 C C . GLN D 1 153 ? 52.253 19.994 5.119 1.00 70.69 145 GLN D C 1
ATOM 5125 O O . GLN D 1 153 ? 51.593 20.931 5.585 1.00 65.37 145 GLN D O 1
ATOM 5131 N N . VAL D 1 154 ? 53.399 19.589 5.671 1.00 63.68 146 VAL D N 1
ATOM 5132 C CA . VAL D 1 154 ? 53.916 20.240 6.872 1.00 62.08 146 VAL D CA 1
ATOM 5133 C C . VAL D 1 154 ? 54.398 21.651 6.554 1.00 64.85 146 VAL D C 1
ATOM 5134 O O . VAL D 1 154 ? 54.188 22.584 7.338 1.00 67.75 146 VAL D O 1
ATOM 5138 N N . ARG D 1 155 ? 55.040 21.836 5.396 1.00 60.53 147 ARG D N 1
ATOM 5139 C CA . ARG D 1 155 ? 55.540 23.159 5.037 1.00 63.11 147 ARG D CA 1
ATOM 5140 C C . ARG D 1 155 ? 54.407 24.134 4.744 1.00 64.36 147 ARG D C 1
ATOM 5141 O O . ARG D 1 155 ? 54.568 25.344 4.942 1.00 60.11 147 ARG D O 1
ATOM 5149 N N . ILE D 1 156 ? 53.261 23.637 4.273 1.00 67.13 148 ILE D N 1
ATOM 5150 C CA . ILE D 1 156 ? 52.097 24.500 4.101 1.00 66.29 148 ILE D CA 1
ATOM 5151 C C . ILE D 1 156 ? 51.590 24.976 5.456 1.00 62.12 148 ILE D C 1
ATOM 5152 O O . ILE D 1 156 ? 51.303 26.163 5.651 1.00 62.76 148 ILE D O 1
ATOM 5157 N N . SER D 1 157 ? 51.478 24.056 6.415 1.00 60.48 149 SER D N 1
ATOM 5158 C CA . SER D 1 157 ? 51.047 24.437 7.754 1.00 59.80 149 SER D CA 1
ATOM 5159 C C . SER D 1 157 ? 52.084 25.308 8.452 1.00 60.55 149 SER D C 1
ATOM 5160 O O . SER D 1 157 ? 51.722 26.166 9.265 1.00 59.00 149 SER D O 1
ATOM 5163 N N . ASP D 1 158 ? 53.370 25.105 8.151 1.00 61.54 150 ASP D N 1
ATOM 5164 C CA . ASP D 1 158 ? 54.408 25.944 8.740 1.00 59.97 150 ASP D CA 1
ATOM 5165 C C . ASP D 1 158 ? 54.279 27.385 8.267 1.00 56.67 150 ASP D C 1
ATOM 5166 O O . ASP D 1 158 ? 54.463 28.321 9.053 1.00 62.17 150 ASP D O 1
ATOM 5171 N N . ALA D 1 159 ? 53.960 27.582 6.987 1.00 61.13 151 ALA D N 1
ATOM 5172 C CA . ALA D 1 159 ? 53.754 28.934 6.483 1.00 59.09 151 ALA D CA 1
ATOM 5173 C C . ALA D 1 159 ? 52.515 29.577 7.091 1.00 54.80 151 ALA D C 1
ATOM 5174 O O . ALA D 1 159 ? 52.491 30.796 7.293 1.00 58.61 151 ALA D O 1
ATOM 5176 N N . LEU D 1 160 ? 51.484 28.783 7.391 1.00 59.59 152 LEU D N 1
ATOM 5177 C CA . LEU D 1 160 ? 50.280 29.333 8.005 1.00 60.11 152 LEU D CA 1
ATOM 5178 C C . LEU D 1 160 ? 50.551 29.753 9.445 1.00 55.23 152 LEU D C 1
ATOM 5179 O O . LEU D 1 160 ? 50.224 30.875 9.847 1.00 56.89 152 LEU D O 1
ATOM 5184 N N . ALA D 1 161 ? 51.157 28.862 10.234 1.00 54.68 153 ALA D N 1
ATOM 5185 C CA . ALA D 1 161 ? 51.387 29.152 11.645 1.00 51.79 153 ALA D CA 1
ATOM 5186 C C . ALA D 1 161 ? 52.395 30.275 11.841 1.00 56.66 153 ALA D C 1
ATOM 5187 O O . ALA D 1 161 ? 52.362 30.960 12.870 1.00 56.36 153 ALA D O 1
ATOM 5189 N N . SER D 1 162 ? 53.302 30.472 10.882 1.00 53.94 154 SER D N 1
ATOM 5190 C CA . SER D 1 162 ? 54.279 31.549 11.007 1.00 51.45 154 SER D CA 1
ATOM 5191 C C . SER D 1 162 ? 53.594 32.909 11.018 1.00 50.53 154 SER D C 1
ATOM 5192 O O . SER D 1 162 ? 54.034 33.830 11.716 1.00 46.93 154 SER D O 1
ATOM 5195 N N . VAL D 1 163 ? 52.506 33.046 10.259 1.00 57.93 155 VAL D N 1
ATOM 5196 C CA . VAL D 1 163 ? 51.737 34.285 10.253 1.00 64.86 155 VAL D CA 1
ATOM 5197 C C . VAL D 1 163 ? 50.723 34.301 11.391 1.00 61.44 155 VAL D C 1
ATOM 5198 O O . VAL D 1 163 ? 50.472 35.348 11.998 1.00 58.85 155 VAL D O 1
ATOM 5202 N N . HIS D 1 164 ? 50.132 33.145 11.701 1.00 57.28 156 HIS D N 1
ATOM 5203 C CA . HIS D 1 164 ? 49.095 33.085 12.726 1.00 55.71 156 HIS D CA 1
ATOM 5204 C C . HIS D 1 164 ? 49.647 33.480 14.091 1.00 61.04 156 HIS D C 1
ATOM 5205 O O . HIS D 1 164 ? 49.197 34.458 14.701 1.00 54.32 156 HIS D O 1
ATOM 5212 N N . PHE D 1 165 ? 50.629 32.730 14.587 1.00 61.98 157 PHE D N 1
ATOM 5213 C CA . PHE D 1 165 ? 51.261 33.025 15.868 1.00 60.34 157 PHE D CA 1
ATOM 5214 C C . PHE D 1 165 ? 52.312 34.122 15.770 1.00 58.73 157 PHE D C 1
ATOM 5215 O O . PHE D 1 165 ? 53.102 34.283 16.707 1.00 61.96 157 PHE D O 1
ATOM 5223 N N . GLY D 1 166 ? 52.334 34.877 14.670 1.00 61.65 158 GLY D N 1
ATOM 5224 C CA . GLY D 1 166 ? 53.397 35.848 14.470 1.00 54.73 158 GLY D CA 1
ATOM 5225 C C . GLY D 1 166 ? 53.382 36.970 15.490 1.00 59.87 158 GLY D C 1
ATOM 5226 O O . GLY D 1 166 ? 54.436 37.418 15.947 1.00 57.58 158 GLY D O 1
ATOM 5227 N N . ALA D 1 167 ? 52.188 37.434 15.865 1.00 57.28 159 ALA D N 1
ATOM 5228 C CA . ALA D 1 167 ? 52.080 38.551 16.797 1.00 56.00 159 ALA D CA 1
ATOM 5229 C C . ALA D 1 167 ? 52.661 38.226 18.167 1.00 60.59 159 ALA D C 1
ATOM 5230 O O . ALA D 1 167 ? 52.961 39.147 18.934 1.00 60.18 159 ALA D O 1
ATOM 5232 N N . PHE D 1 168 ? 52.832 36.944 18.491 1.00 61.22 160 PHE D N 1
ATOM 5233 C CA . PHE D 1 168 ? 53.357 36.576 19.802 1.00 55.88 160 PHE D CA 1
ATOM 5234 C C . PHE D 1 168 ? 54.858 36.827 19.894 1.00 62.51 160 PHE D C 1
ATOM 5235 O O . PHE D 1 168 ? 55.317 37.600 20.742 1.00 69.31 160 PHE D O 1
ATOM 5243 N N . PHE D 1 169 ? 55.642 36.186 19.025 1.00 64.41 161 PHE D N 1
ATOM 5244 C CA . PHE D 1 169 ? 57.093 36.309 19.101 1.00 62.68 161 PHE D CA 1
ATOM 5245 C C . PHE D 1 169 ? 57.625 37.583 18.458 1.00 63.10 161 PHE D C 1
ATOM 5246 O O . PHE D 1 169 ? 58.788 37.932 18.691 1.00 75.81 161 PHE D O 1
ATOM 5254 N N . LEU D 1 170 ? 56.819 38.283 17.660 1.00 59.51 162 LEU D N 1
ATOM 5255 C CA . LEU D 1 170 ? 57.254 39.541 17.067 1.00 61.75 162 LEU D CA 1
ATOM 5256 C C . LEU D 1 170 ? 57.143 40.717 18.028 1.00 64.88 162 LEU D C 1
ATOM 5257 O O . LEU D 1 170 ? 57.673 41.792 17.727 1.00 69.27 162 LEU D O 1
ATOM 5262 N N . SER D 1 171 ? 56.469 40.542 19.167 1.00 73.50 163 SER D N 1
ATOM 5263 C CA . SER D 1 171 ? 56.344 41.626 20.135 1.00 70.30 163 SER D CA 1
ATOM 5264 C C . SER D 1 171 ? 57.648 41.865 20.886 1.00 77.51 163 SER D C 1
ATOM 5265 O O . SER D 1 171 ? 57.891 42.980 21.360 1.00 83.01 163 SER D O 1
ATOM 5268 N N . ALA D 1 172 ? 58.493 40.839 21.008 1.00 74.73 164 ALA D N 1
ATOM 5269 C CA . ALA D 1 172 ? 59.773 40.994 21.686 1.00 75.34 164 ALA D CA 1
ATOM 5270 C C . ALA D 1 172 ? 60.848 41.589 20.786 1.00 77.03 164 ALA D C 1
ATOM 5271 O O . ALA D 1 172 ? 61.807 42.179 21.295 1.00 82.69 164 ALA D O 1
ATOM 5273 N N . ILE D 1 173 ? 60.713 41.449 19.473 1.00 70.77 165 ILE D N 1
ATOM 5274 C CA . ILE D 1 173 ? 61.699 41.969 18.532 1.00 71.80 165 ILE D CA 1
ATOM 5275 C C . ILE D 1 173 ? 61.516 43.474 18.387 1.00 76.01 165 ILE D C 1
ATOM 5276 O O . ILE D 1 173 ? 60.390 43.973 18.275 1.00 76.36 165 ILE D O 1
ATOM 5281 N N . GLU D 1 174 ? 62.626 44.206 18.385 1.00 80.14 166 GLU D N 1
ATOM 5282 C CA . GLU D 1 174 ? 62.578 45.651 18.228 1.00 78.27 166 GLU D CA 1
ATOM 5283 C C . GLU D 1 174 ? 62.434 46.026 16.757 1.00 76.94 166 GLU D C 1
ATOM 5284 O O . GLU D 1 174 ? 62.916 45.322 15.862 1.00 87.33 166 GLU D O 1
ATOM 5290 N N . GLY D 1 175 ? 61.740 47.139 16.512 1.00 71.96 167 GLY D N 1
ATOM 5291 C CA . GLY D 1 175 ? 61.553 47.633 15.158 1.00 73.25 167 GLY D CA 1
ATOM 5292 C C . GLY D 1 175 ? 60.132 48.033 14.810 1.00 74.09 167 GLY D C 1
ATOM 5293 O O . GLY D 1 175 ? 59.221 47.884 15.631 1.00 79.28 167 GLY D O 1
ATOM 5294 N N . ASP D 1 176 ? 59.941 48.550 13.596 1.00 69.51 168 ASP D N 1
ATOM 5295 C CA . ASP D 1 176 ? 58.618 48.957 13.144 1.00 71.30 168 ASP D CA 1
ATOM 5296 C C . ASP D 1 176 ? 57.698 47.740 13.086 1.00 78.50 168 ASP D C 1
ATOM 5297 O O . ASP D 1 176 ? 58.046 46.735 12.451 1.00 76.66 168 ASP D O 1
ATOM 5302 N N . PRO D 1 177 ? 56.538 47.779 13.750 1.00 81.39 169 PRO D N 1
ATOM 5303 C CA . PRO D 1 177 ? 55.616 46.632 13.670 1.00 77.98 169 PRO D CA 1
ATOM 5304 C C . PRO D 1 177 ? 55.223 46.268 12.251 1.00 79.37 169 PRO D C 1
ATOM 5305 O O . PRO D 1 177 ? 55.046 45.080 11.952 1.00 75.29 169 PRO D O 1
ATOM 5309 N N . GLU D 1 178 ? 55.089 47.255 11.363 1.00 78.72 170 GLU D N 1
ATOM 5310 C CA . GLU D 1 178 ? 54.805 46.946 9.966 1.00 74.85 170 GLU D CA 1
ATOM 5311 C C . GLU D 1 178 ? 56.013 46.317 9.286 1.00 72.06 170 GLU D C 1
ATOM 5312 O O . GLU D 1 178 ? 55.870 45.356 8.523 1.00 71.72 170 GLU D O 1
ATOM 5318 N N . GLU D 1 179 ? 57.211 46.841 9.557 1.00 75.22 171 GLU D N 1
ATOM 5319 C CA . GLU D 1 179 ? 58.418 46.266 8.975 1.00 72.13 171 GLU D CA 1
ATOM 5320 C C . GLU D 1 179 ? 58.620 44.828 9.436 1.00 71.12 171 GLU D C 1
ATOM 5321 O O . GLU D 1 179 ? 59.052 43.971 8.656 1.00 71.97 171 GLU D O 1
ATOM 5327 N N . LYS D 1 180 ? 58.306 44.541 10.702 1.00 68.45 172 LYS D N 1
ATOM 5328 C CA . LYS D 1 180 ? 58.424 43.173 11.194 1.00 66.16 172 LYS D CA 1
ATOM 5329 C C . LYS D 1 180 ? 57.364 42.272 10.572 1.00 63.80 172 LYS D C 1
ATOM 5330 O O . LYS D 1 180 ? 57.644 41.114 10.242 1.00 60.33 172 LYS D O 1
ATOM 5336 N N . ARG D 1 181 ? 56.144 42.787 10.400 1.00 66.43 173 ARG D N 1
ATOM 5337 C CA . ARG D 1 181 ? 55.103 42.004 9.741 1.00 66.63 173 ARG D CA 1
ATOM 5338 C C . ARG D 1 181 ? 55.467 41.716 8.290 1.00 64.47 173 ARG D C 1
ATOM 5339 O O . ARG D 1 181 ? 55.261 40.599 7.800 1.00 57.85 173 ARG D O 1
ATOM 5347 N N . LYS D 1 182 ? 56.008 42.714 7.586 1.00 67.92 174 LYS D N 1
ATOM 5348 C CA . LYS D 1 182 ? 56.451 42.503 6.211 1.00 63.08 174 LYS D CA 1
ATOM 5349 C C . LYS D 1 182 ? 57.538 41.438 6.147 1.00 63.03 174 LYS D C 1
ATOM 5350 O O . LYS D 1 182 ? 57.484 40.527 5.312 1.00 59.70 174 LYS D O 1
ATOM 5356 N N . ALA D 1 183 ? 58.536 41.536 7.030 1.00 64.11 175 ALA D N 1
ATOM 5357 C CA . ALA D 1 183 ? 59.635 40.576 7.020 1.00 59.19 175 ALA D CA 1
ATOM 5358 C C . ALA D 1 183 ? 59.155 39.175 7.373 1.00 57.58 175 ALA D C 1
ATOM 5359 O O . ALA D 1 183 ? 59.661 38.186 6.830 1.00 59.56 175 ALA D O 1
ATOM 5361 N N . LEU D 1 184 ? 58.182 39.066 8.280 1.00 57.14 176 LEU D N 1
ATOM 5362 C CA . LEU D 1 184 ? 57.654 37.752 8.628 1.00 55.55 176 LEU D CA 1
ATOM 5363 C C . LEU D 1 184 ? 56.819 37.175 7.492 1.00 57.70 176 LEU D C 1
ATOM 5364 O O . LEU D 1 184 ? 56.916 35.981 7.188 1.00 50.87 176 LEU D O 1
ATOM 5369 N N . LEU D 1 185 ? 55.994 38.009 6.852 1.00 60.19 177 LEU D N 1
ATOM 5370 C CA . LEU D 1 185 ? 55.207 37.543 5.715 1.00 57.96 177 LEU D CA 1
ATOM 5371 C C . LEU D 1 185 ? 56.108 37.076 4.579 1.00 58.53 177 LEU D C 1
ATOM 5372 O O . LEU D 1 185 ? 55.804 36.088 3.900 1.00 58.07 177 LEU D O 1
ATOM 5377 N N . GLU D 1 186 ? 57.227 37.772 4.362 1.00 57.19 178 GLU D N 1
ATOM 5378 C CA . GLU D 1 186 ? 58.165 37.360 3.324 1.00 58.30 178 GLU D CA 1
ATOM 5379 C C . GLU D 1 186 ? 58.760 35.992 3.633 1.00 60.01 178 GLU D C 1
ATOM 5380 O O . GLU D 1 186 ? 58.899 35.150 2.738 1.00 59.17 178 GLU D O 1
ATOM 5386 N N . SER D 1 187 ? 59.108 35.746 4.899 1.00 60.91 179 SER D N 1
ATOM 5387 C CA . SER D 1 187 ? 59.658 34.447 5.271 1.00 52.93 179 SER D CA 1
ATOM 5388 C C . SER D 1 187 ? 58.607 33.348 5.202 1.00 49.69 179 SER D C 1
ATOM 5389 O O . SER D 1 187 ? 58.935 32.197 4.891 1.00 51.86 179 SER D O 1
ATOM 5392 N N . ALA D 1 188 ? 57.346 33.675 5.490 1.00 50.46 180 ALA D N 1
ATOM 5393 C CA . ALA D 1 188 ? 56.297 32.663 5.431 1.00 54.62 180 ALA D CA 1
ATOM 5394 C C . ALA D 1 188 ? 55.996 32.263 3.993 1.00 54.23 180 ALA D C 1
ATOM 5395 O O . ALA D 1 188 ? 55.742 31.086 3.711 1.00 61.93 180 ALA D O 1
ATOM 5397 N N . LEU D 1 189 ? 56.023 33.226 3.069 1.00 59.68 181 LEU D N 1
ATOM 5398 C CA . LEU D 1 189 ? 55.774 32.907 1.667 1.00 60.30 181 LEU D CA 1
ATOM 5399 C C . LEU D 1 189 ? 56.893 32.058 1.077 1.00 60.96 181 LEU D C 1
ATOM 5400 O O . LEU D 1 189 ? 56.636 31.218 0.207 1.00 59.56 181 LEU D O 1
ATOM 5405 N N . GLU D 1 190 ? 58.132 32.257 1.534 1.00 57.04 182 GLU D N 1
ATOM 5406 C CA . GLU D 1 190 ? 59.227 31.403 1.084 1.00 51.11 182 GLU D CA 1
ATOM 5407 C C . GLU D 1 190 ? 59.017 29.964 1.534 1.00 58.68 182 GLU D C 1
ATOM 5408 O O . GLU D 1 190 ? 59.234 29.024 0.760 1.00 62.91 182 GLU D O 1
ATOM 5414 N N . THR D 1 191 ? 58.596 29.772 2.786 1.00 61.53 183 THR D N 1
ATOM 5415 C CA . THR D 1 191 ? 58.278 28.430 3.260 1.00 60.20 183 THR D CA 1
ATOM 5416 C C . THR D 1 191 ? 57.100 27.848 2.491 1.00 59.67 183 THR D C 1
ATOM 5417 O O . THR D 1 191 ? 57.080 26.652 2.178 1.00 60.16 183 THR D O 1
ATOM 5421 N N . LEU D 1 192 ? 56.114 28.687 2.165 1.00 61.03 184 LEU D N 1
ATOM 5422 C CA . LEU D 1 192 ? 54.985 28.229 1.361 1.00 61.16 184 LEU D CA 1
ATOM 5423 C C . LEU D 1 192 ? 55.439 27.794 -0.026 1.00 63.62 184 LEU D C 1
ATOM 5424 O O . LEU D 1 192 ? 54.906 26.829 -0.587 1.00 58.44 184 LEU D O 1
ATOM 5429 N N . ASP D 1 193 ? 56.426 28.493 -0.595 1.00 65.44 185 ASP D N 1
ATOM 5430 C CA . ASP D 1 193 ? 56.945 28.118 -1.906 1.00 63.14 185 ASP D CA 1
ATOM 5431 C C . ASP D 1 193 ? 57.657 26.773 -1.870 1.00 64.08 185 ASP D C 1
ATOM 5432 O O . ASP D 1 193 ? 57.600 26.018 -2.846 1.00 62.35 185 ASP D O 1
ATOM 5437 N N . SER D 1 194 ? 58.323 26.454 -0.758 1.00 62.49 186 SER D N 1
ATOM 5438 C CA . SER D 1 194 ? 59.068 25.206 -0.650 1.00 52.77 186 SER D CA 1
ATOM 5439 C C . SER D 1 194 ? 58.171 23.975 -0.645 1.00 65.18 186 SER D C 1
ATOM 5440 O O . SER D 1 194 ? 58.683 22.860 -0.791 1.00 69.03 186 SER D O 1
ATOM 5443 N N . SER D 1 195 ? 56.856 24.144 -0.483 1.00 66.30 187 SER D N 1
ATOM 5444 C CA . SER D 1 195 ? 55.961 22.993 -0.471 1.00 69.82 187 SER D CA 1
ATOM 5445 C C . SER D 1 195 ? 55.910 22.302 -1.827 1.00 66.43 187 SER D C 1
ATOM 5446 O O . SER D 1 195 ? 55.697 21.087 -1.894 1.00 68.54 187 SER D O 1
ATOM 5449 N N . ALA D 1 196 ? 56.104 23.048 -2.910 1.00 70.67 188 ALA D N 1
ATOM 5450 C CA . ALA D 1 196 ? 56.100 22.468 -4.248 1.00 77.85 188 ALA D CA 1
ATOM 5451 C C . ALA D 1 196 ? 57.460 21.865 -4.585 1.00 72.82 188 ALA D C 1
ATOM 5452 O O . ALA D 1 196 ? 57.580 20.659 -4.804 1.00 75.33 188 ALA D O 1
#

CATH classification: 1.10.357.10

Secondary structure (DSSP, 8-state):
-HHHHHHHHHHHHHHHHH-TTT---HHHHHHT--HHHHHHH-SSHHHHHHHHTSSTTHHHHHHHHHHTTS-SSHHHHHHHHHHHHHH---HHHHH----HHHHHHH-TTTTTTHHHHHHHH---TT--HHHHHHHHHHHHHHHTHHHHTTTS-S-HHHHHHHHHHHHHHHHHTT-/-HHHHHHHHHHHHHHHHT-TTT---HHHHHTGGGHHHHHHH-SSHHHHHHHHHHHHTHHHHHHHHHHTTS-SSHHHHHHHHHHHHHH---HHHHH----HHHHHH--HHHHH---TT--HHHHHHHHHHHHHHHTHHHHTTTS-S-HHHHHHHHHHHHHHHHHTT-/-TTSHHHHHHHHHHHHHHHHHT-TTT---HHHHHHTS-HHHHHHH-SSHHHHHHHHHHHHTHHHHHHHHHHTTS-SSHHHHHHHHHHHHHH---HHHHH----HHHHHHHH---HHHHHHH---TT--HHHHHHHHHHHHHHHTHHHHTTSS-S-HHHHHHHHHHHHHHHHHTT-/-TTSHHHHHHHHHHHHHHHHHT-TTT---HHHHHHT--HHHHHHH-SSHHHHHHHHHHHHTHHHHHHHHHHHHS-S-HHHHHHHHHHHHHH---HHHHH----HHHHHHH--HHHHHHHH---TTS-HHHHHHHHHHHHHHHTHHHHTSSS-S-HHHHHHHHHHHHHHHHHTT-